Protein AF-A0A7S1CC67-F1 (afdb_monomer_lite)

Secondary structure (DSSP, 8-state):
--------------------TT-PBP---GGG--------S--S----EEHHHHSS-SHHHHHHHHHHHHHHHHHSEEEEETSS-HHHHHHHHHHHHH-TTTGGGSTT--TT-GGG--TTT--B-STTS-EE--S-GGG-HHHHHHHT-HHHHHHHHHHHT-S-EEEEEEEEEEE--TTT-GGGPPPS---EESS-TTT--S---EEEEEESS-B-TT-TEEEEEE-TTGGGTHHHHHHHS--TT--TTTTTS--SSSSGGG--S-EEPPTT-THHHH-EEE-B-TT-EEEEETTS-EEEEEE---GGG-STTSSEEEEEEEEEEGGGS-HHHHHHHHHHHHHHHHHHHHHH-SSSGGG---------------------------PPPTTTT--HHHHHHTTSS--HHHHHHHHTTS--------

Foldseek 3Di:
DDDDDDDDDDDDDDDDDPPDLAQDADPDPPVLAPPPDDPPVQDDDDRAQELVQCPDDDDSNVVSLVSQQVQCQQWQKHKYALLDPLVLLVVLLVCQCCPCLHLVVAVQDDLQDPVSCDPVSHQDDDQLQQWGDSPQCLQNLSLLVSQLRPSNLSSVCSNQVHNFKAWDFDIKGKQFACQAPVSSFDDADWFWFQQDLQPHDDFFFKKKKAWSAWCGSVNQAKAKKWQTRQSVCSNVVSVVDDDPPDPVVCPVDDPDDDPPPPPNDTGTDDPPPCRSNRMHGDTGHRGMMMMGGSSIGMDMHHNNDHPVPRHNRSMGIMTMIGMDHPVVDDLVVLVVLLVVLVVSQVVQCVVVDDPDRPPPPDDDDDDDDDDDDDDDDDDDPDPPVPPDGPPVSADPSSCSNSSVDDDPVNVVVVVVVPDDDDDDDD

Organism: NCBI:txid1486930

Radius of gyration: 25.5 Å; chains: 1; bounding box: 74×102×58 Å

Structure (mmCIF, N/CA/C/O backbone):
data_AF-A0A7S1CC67-F1
#
_entry.id   AF-A0A7S1CC67-F1
#
loop_
_atom_site.group_PDB
_atom_site.id
_atom_site.type_symbol
_atom_site.label_atom_id
_atom_site.label_alt_id
_atom_site.label_comp_id
_atom_site.label_asym_id
_atom_site.label_entity_id
_atom_site.label_seq_id
_atom_site.pdbx_PDB_ins_code
_atom_site.Cartn_x
_atom_site.Cartn_y
_atom_site.Cartn_z
_atom_site.occupancy
_atom_site.B_iso_or_equiv
_atom_site.auth_seq_id
_atom_site.auth_comp_id
_atom_site.auth_asym_id
_atom_site.auth_atom_id
_atom_site.pdbx_PDB_model_num
ATOM 1 N N . MET A 1 1 ? 41.842 28.194 21.379 1.00 36.62 1 MET A N 1
ATOM 2 C CA . MET A 1 1 ? 42.346 28.910 20.191 1.00 36.62 1 MET A CA 1
ATOM 3 C C . MET A 1 1 ? 41.229 28.958 19.173 1.00 36.62 1 MET A C 1
ATOM 5 O O . MET A 1 1 ? 40.909 27.943 18.574 1.00 36.62 1 MET A O 1
ATOM 9 N N . ALA A 1 2 ? 40.582 30.115 19.084 1.00 27.42 2 ALA A N 1
ATOM 10 C CA . ALA A 1 2 ? 39.628 30.424 18.036 1.00 27.42 2 ALA A CA 1
ATOM 11 C C . ALA A 1 2 ? 40.372 30.576 16.704 1.00 27.42 2 ALA A C 1
ATOM 13 O O . ALA A 1 2 ? 41.445 31.176 16.675 1.00 27.42 2 ALA A O 1
ATOM 14 N N . SER A 1 3 ? 39.781 30.103 15.611 1.00 25.83 3 SER A N 1
ATOM 15 C CA . SER A 1 3 ? 40.031 30.714 14.312 1.00 25.83 3 SER A CA 1
ATOM 16 C C . SER A 1 3 ? 38.747 30.703 13.500 1.00 25.83 3 SER A C 1
ATOM 18 O O . SER A 1 3 ? 38.162 29.661 13.222 1.00 25.83 3 SER A O 1
ATOM 20 N N . ALA A 1 4 ? 38.299 31.917 13.212 1.00 27.38 4 ALA A N 1
ATOM 21 C CA . ALA A 1 4 ? 37.154 32.248 12.399 1.00 27.38 4 ALA A CA 1
ATOM 22 C C . ALA A 1 4 ? 37.402 31.877 10.933 1.00 27.38 4 ALA A C 1
ATOM 24 O O . ALA A 1 4 ? 38.478 32.150 10.401 1.00 27.38 4 ALA A O 1
ATOM 25 N N . MET A 1 5 ? 36.369 31.392 10.247 1.00 28.06 5 MET A N 1
ATOM 26 C CA . MET A 1 5 ? 36.253 31.599 8.808 1.00 28.06 5 MET A CA 1
ATOM 27 C C . MET A 1 5 ? 35.059 32.502 8.534 1.00 28.06 5 MET A C 1
ATOM 29 O O . MET A 1 5 ? 33.921 32.232 8.905 1.00 28.06 5 MET A O 1
ATOM 33 N N . ARG A 1 6 ? 35.418 33.655 7.974 1.00 29.33 6 ARG A N 1
ATOM 34 C CA . ARG A 1 6 ? 34.575 34.780 7.602 1.00 29.33 6 ARG A CA 1
ATOM 35 C C . ARG A 1 6 ? 33.640 34.386 6.469 1.00 29.33 6 ARG A C 1
ATOM 37 O O . ARG A 1 6 ? 34.026 33.647 5.568 1.00 29.33 6 ARG A O 1
ATOM 44 N N . GLY A 1 7 ? 32.449 34.973 6.506 1.00 25.06 7 GLY A N 1
ATOM 45 C CA . GLY A 1 7 ? 31.514 34.954 5.399 1.00 25.06 7 GLY A CA 1
ATOM 46 C C . GLY A 1 7 ? 32.091 35.588 4.137 1.00 25.06 7 GLY A C 1
ATOM 47 O O . GLY A 1 7 ? 32.858 36.553 4.183 1.00 25.06 7 GLY A O 1
ATOM 48 N N . VAL A 1 8 ? 31.647 35.047 3.011 1.00 29.80 8 VAL A N 1
ATOM 49 C CA . VAL A 1 8 ? 31.624 35.736 1.729 1.00 29.80 8 VAL A CA 1
ATOM 50 C C . VAL A 1 8 ? 30.150 35.937 1.407 1.00 29.80 8 VAL A C 1
ATOM 52 O O . VAL A 1 8 ? 29.446 34.996 1.056 1.00 29.80 8 VAL A O 1
ATOM 55 N N . GLY A 1 9 ? 29.676 37.165 1.606 1.00 26.20 9 GLY A N 1
ATOM 56 C CA . GLY A 1 9 ? 28.459 37.638 0.964 1.00 26.20 9 GLY A CA 1
ATOM 57 C C . GLY A 1 9 ? 28.770 37.929 -0.501 1.00 26.20 9 GLY A C 1
ATOM 58 O O . GLY A 1 9 ? 29.781 38.563 -0.804 1.00 26.20 9 GLY A O 1
ATOM 59 N N . GLY A 1 10 ? 27.910 37.460 -1.397 1.00 24.06 10 GLY A N 1
ATOM 60 C CA . GLY A 1 10 ? 28.045 37.674 -2.830 1.00 24.06 10 GLY A CA 1
ATOM 61 C C . GLY A 1 10 ? 26.717 37.477 -3.545 1.00 24.06 10 GLY A C 1
ATOM 62 O O . GLY A 1 10 ? 26.357 36.353 -3.853 1.00 24.06 10 GLY A O 1
ATOM 63 N N . ALA A 1 11 ? 26.057 38.611 -3.791 1.00 26.16 11 ALA A N 1
ATOM 64 C CA . ALA A 1 11 ? 25.111 38.913 -4.865 1.00 26.16 11 ALA A CA 1
ATOM 65 C C . ALA A 1 11 ? 23.864 38.026 -5.033 1.00 26.16 11 ALA A C 1
ATOM 67 O O . ALA A 1 11 ? 23.914 36.895 -5.503 1.00 26.16 11 ALA A O 1
ATOM 68 N N . GLY A 1 12 ? 22.710 38.644 -4.764 1.00 33.44 12 GLY A N 1
ATOM 69 C CA . GLY A 1 12 ? 21.429 38.182 -5.271 1.00 33.44 12 GLY A CA 1
ATOM 70 C C . GLY A 1 12 ? 21.414 38.150 -6.799 1.00 33.44 12 GLY A C 1
ATOM 71 O O . GLY A 1 12 ? 21.745 39.132 -7.462 1.00 33.44 12 GLY A O 1
ATOM 72 N N . GLY A 1 13 ? 20.988 37.012 -7.328 1.00 24.27 13 GLY A N 1
ATOM 73 C CA . GLY A 1 13 ? 20.423 36.866 -8.656 1.00 24.27 13 GLY A CA 1
ATOM 74 C C . GLY A 1 13 ? 19.129 36.087 -8.484 1.00 24.27 13 GLY A C 1
ATOM 75 O O . GLY A 1 13 ? 19.167 34.928 -8.082 1.00 24.27 13 GLY A O 1
ATOM 76 N N . GLY A 1 14 ? 17.993 36.747 -8.711 1.00 33.47 14 GLY A N 1
ATOM 77 C CA . GLY A 1 14 ? 16.730 36.052 -8.917 1.00 33.47 14 GLY A CA 1
ATOM 78 C C . GLY A 1 14 ? 16.866 35.202 -10.174 1.00 33.47 14 GLY A C 1
ATOM 79 O O . GLY A 1 14 ? 17.066 35.745 -11.258 1.00 33.47 14 GLY A O 1
ATOM 80 N N . GLY A 1 15 ? 16.846 33.887 -9.996 1.00 26.62 15 GLY A N 1
ATOM 81 C CA . GLY A 1 15 ? 16.672 32.911 -11.060 1.00 26.62 15 GLY A CA 1
ATOM 82 C C . GLY A 1 15 ? 15.312 32.263 -10.863 1.00 26.62 15 GLY A C 1
ATOM 83 O O . GLY A 1 15 ? 14.986 31.861 -9.746 1.00 26.62 15 GLY A O 1
ATOM 84 N N . ASP A 1 16 ? 14.521 32.255 -11.930 1.00 33.00 16 ASP A N 1
ATOM 85 C CA . ASP A 1 16 ? 13.201 31.643 -12.013 1.00 33.00 16 ASP A CA 1
ATOM 86 C C . ASP A 1 16 ? 13.193 30.201 -11.488 1.00 33.00 16 ASP A C 1
ATOM 88 O O . ASP A 1 16 ? 14.183 29.477 -11.588 1.00 33.00 16 ASP A O 1
ATOM 92 N N . GLY A 1 17 ? 12.064 29.817 -10.889 1.00 35.12 17 GLY A N 1
ATOM 93 C CA . GLY A 1 17 ? 11.880 28.555 -10.189 1.00 35.12 17 GLY A CA 1
ATOM 94 C C . GLY A 1 17 ? 12.169 27.334 -11.056 1.00 35.12 17 GLY A C 1
ATOM 95 O O . GLY A 1 17 ? 11.401 27.004 -11.957 1.00 35.12 17 GLY A O 1
ATOM 96 N N . ASP A 1 18 ? 13.230 26.614 -10.700 1.00 32.53 18 ASP A N 1
ATOM 97 C CA . ASP A 1 18 ? 13.350 25.201 -11.026 1.00 32.53 18 ASP A CA 1
ATOM 98 C C . ASP A 1 18 ? 12.263 24.463 -10.231 1.00 32.53 18 ASP A C 1
ATOM 100 O O . ASP A 1 18 ? 12.421 24.154 -9.046 1.00 32.53 18 ASP A O 1
ATOM 104 N N . GLU A 1 19 ? 11.113 24.231 -10.872 1.00 38.62 19 GLU A N 1
ATOM 105 C CA . GLU A 1 19 ? 10.155 23.236 -10.405 1.00 38.62 19 GLU A CA 1
ATOM 106 C C . GLU A 1 19 ? 10.913 21.937 -10.152 1.00 38.62 19 GLU A C 1
ATOM 108 O O . GLU A 1 19 ? 11.601 21.402 -11.025 1.00 38.62 19 GLU A O 1
ATOM 113 N N . ALA A 1 20 ? 10.809 21.434 -8.931 1.00 43.41 20 ALA A N 1
ATOM 114 C CA . ALA A 1 20 ? 11.493 20.216 -8.576 1.00 43.41 20 ALA A CA 1
ATOM 115 C C . ALA A 1 20 ? 10.996 19.053 -9.478 1.00 43.41 20 ALA A C 1
ATOM 117 O O . ALA A 1 20 ? 9.811 19.030 -9.806 1.00 43.41 20 ALA A O 1
ATOM 118 N N . PRO A 1 21 ? 11.857 18.111 -9.919 1.00 42.22 21 PRO A N 1
ATOM 119 C CA . PRO A 1 21 ? 11.675 17.286 -11.135 1.00 42.22 21 PRO A CA 1
ATOM 120 C C . PRO A 1 21 ? 10.455 16.334 -11.194 1.00 42.22 21 PRO A C 1
ATOM 122 O O . PRO A 1 21 ? 10.307 15.551 -12.128 1.00 42.22 21 PRO A O 1
ATOM 125 N N . TRP A 1 22 ? 9.549 16.399 -10.224 1.00 50.78 22 TRP A N 1
ATOM 126 C CA . TRP A 1 22 ? 8.424 15.498 -9.981 1.00 50.78 22 TRP A CA 1
ATOM 127 C C . TRP A 1 22 ? 7.046 16.084 -10.368 1.00 50.78 22 TRP A C 1
ATOM 129 O O . TRP A 1 22 ? 6.014 15.570 -9.930 1.00 50.78 22 TRP A O 1
ATOM 139 N N . THR A 1 23 ? 6.980 17.133 -11.205 1.00 43.81 23 THR A N 1
ATOM 140 C CA . THR A 1 23 ? 5.730 17.886 -11.445 1.00 43.81 23 THR A CA 1
ATOM 141 C C . THR A 1 23 ? 4.719 17.287 -12.441 1.00 43.81 23 THR A C 1
ATOM 143 O O . THR A 1 23 ? 3.632 17.847 -12.616 1.00 43.81 23 THR A O 1
ATOM 146 N N . LYS A 1 24 ? 4.949 16.1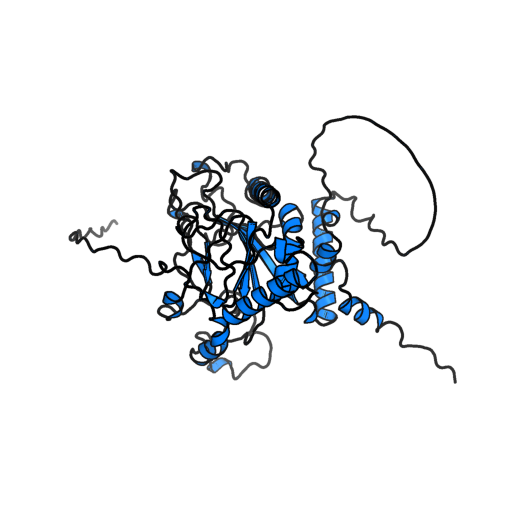15 -13.048 1.00 45.44 24 LYS A N 1
ATOM 147 C CA . LYS A 1 24 ? 4.054 15.590 -14.108 1.00 45.44 24 LYS A CA 1
ATOM 148 C C . LYS A 1 24 ? 3.083 14.497 -13.609 1.00 45.44 24 LYS A C 1
ATOM 150 O O . LYS A 1 24 ? 3.545 13.451 -13.151 1.00 45.44 24 LYS A O 1
ATOM 155 N N . PRO A 1 25 ? 1.746 14.700 -13.677 1.00 48.88 25 PRO A N 1
ATOM 156 C CA . PRO A 1 25 ? 0.764 13.658 -13.345 1.00 48.88 25 PRO A CA 1
ATOM 157 C C . PRO A 1 25 ? 0.795 12.521 -14.384 1.00 48.88 25 PRO A C 1
ATOM 159 O O . PRO A 1 25 ? 1.316 12.702 -15.489 1.00 48.88 25 PRO A O 1
ATOM 162 N N . VAL A 1 26 ? 0.279 11.329 -14.045 1.00 44.69 26 VAL A N 1
ATOM 163 C CA . VAL A 1 26 ? 0.168 10.227 -15.022 1.00 44.69 26 VAL A CA 1
ATOM 164 C C . VAL A 1 26 ? -0.791 10.647 -16.143 1.00 44.69 26 VAL A C 1
ATOM 166 O O . VAL A 1 26 ? -1.984 10.804 -15.906 1.00 44.69 26 VAL A O 1
ATOM 169 N N . ALA A 1 27 ? -0.305 10.747 -17.381 1.00 43.34 27 ALA A N 1
ATOM 170 C CA . ALA A 1 27 ? -1.171 10.712 -18.556 1.00 43.34 27 ALA A CA 1
ATOM 171 C C . ALA A 1 27 ? -1.473 9.240 -18.880 1.00 43.34 27 ALA A C 1
ATOM 173 O O . ALA A 1 27 ? -0.649 8.551 -19.484 1.00 43.34 27 ALA A O 1
ATOM 174 N N . VAL A 1 28 ? -2.614 8.729 -18.414 1.00 43.34 28 VAL A N 1
ATOM 175 C CA . VAL A 1 28 ? -3.082 7.376 -18.754 1.00 43.34 28 VAL A CA 1
ATOM 176 C C . VAL A 1 28 ? -3.812 7.436 -20.106 1.00 43.34 28 VAL A C 1
ATOM 178 O O . VAL A 1 28 ? -4.649 8.324 -20.282 1.00 43.34 28 VAL A O 1
ATOM 181 N N . PRO A 1 29 ? -3.544 6.532 -21.068 1.00 37.84 29 PRO A N 1
ATOM 182 C CA . PRO A 1 29 ? -4.294 6.478 -22.320 1.00 37.84 29 PRO A CA 1
ATOM 183 C C . PRO A 1 29 ? -5.800 6.297 -22.077 1.00 37.84 29 PRO A C 1
ATOM 185 O O . PRO A 1 29 ? -6.225 5.431 -21.315 1.00 37.84 29 PRO A O 1
ATOM 188 N N . GLU A 1 30 ? -6.613 7.094 -22.773 1.00 37.66 30 GLU A N 1
ATOM 189 C CA . GLU A 1 30 ? -8.073 7.195 -22.605 1.00 37.66 30 GLU A CA 1
ATOM 190 C C . GLU A 1 30 ? -8.830 5.868 -22.827 1.00 37.66 30 GLU A C 1
ATOM 192 O O . GLU A 1 30 ? -9.934 5.687 -22.321 1.00 37.66 30 GLU A O 1
ATOM 197 N N . ALA A 1 31 ? -8.219 4.915 -23.536 1.00 35.78 31 ALA A N 1
ATOM 198 C CA . ALA A 1 31 ? -8.853 3.681 -23.998 1.00 35.78 31 ALA A CA 1
ATOM 199 C C . ALA A 1 31 ? -9.075 2.597 -22.920 1.00 35.78 31 ALA A C 1
ATOM 201 O O . ALA A 1 31 ? -9.828 1.662 -23.174 1.00 35.78 31 ALA A O 1
ATOM 202 N N . ALA A 1 32 ? -8.449 2.701 -21.741 1.00 37.31 32 ALA A N 1
ATOM 203 C CA . ALA A 1 32 ? -8.559 1.697 -20.668 1.00 37.31 32 ALA A CA 1
ATOM 204 C C . ALA A 1 32 ? -9.324 2.196 -19.426 1.00 37.31 32 ALA A C 1
ATOM 206 O O . ALA A 1 32 ? -9.475 1.466 -18.448 1.00 37.31 32 ALA A O 1
ATOM 207 N N . ALA A 1 33 ? -9.785 3.449 -19.437 1.00 39.38 33 ALA A N 1
ATOM 208 C CA . ALA A 1 33 ? -10.374 4.095 -18.274 1.00 39.38 33 ALA A CA 1
ATOM 209 C C . ALA A 1 33 ? -11.902 4.001 -18.289 1.00 39.38 33 ALA A C 1
ATOM 211 O O . ALA A 1 33 ? -12.553 4.574 -19.164 1.00 39.38 33 ALA A O 1
ATOM 212 N N . SER A 1 34 ? -12.507 3.420 -17.247 1.00 39.84 34 SER A N 1
ATOM 213 C CA . SER A 1 34 ? -13.832 3.901 -16.861 1.00 39.84 34 SER A CA 1
ATOM 214 C C . SER A 1 34 ? -13.626 5.288 -16.248 1.00 39.84 34 SER A C 1
ATOM 216 O O . SER A 1 34 ? -13.279 5.412 -15.074 1.00 39.84 34 SER A O 1
ATOM 218 N N . LYS A 1 35 ? -13.770 6.352 -17.046 1.00 39.53 35 LYS A N 1
ATOM 219 C CA . LYS A 1 35 ? -13.989 7.695 -16.499 1.00 39.53 35 LYS A CA 1
ATOM 220 C C . LYS A 1 35 ? -15.337 7.636 -15.780 1.00 39.53 35 LYS A C 1
ATOM 222 O O . LYS A 1 35 ? -16.376 7.767 -16.421 1.00 39.53 35 LYS A O 1
ATOM 227 N N . SER A 1 36 ? -15.362 7.357 -14.477 1.00 39.12 36 SER A N 1
ATOM 228 C CA . SER A 1 36 ? -16.590 7.573 -13.718 1.00 39.12 36 SER A CA 1
ATOM 229 C C . SER A 1 36 ? -16.757 9.077 -13.569 1.00 39.12 36 SER A C 1
ATOM 231 O O . SER A 1 36 ? -15.996 9.719 -12.849 1.00 39.12 36 SER A O 1
ATOM 233 N N . GLY A 1 37 ? -17.720 9.629 -14.304 1.00 35.84 37 GLY A N 1
ATOM 234 C CA . GLY A 1 37 ? -18.196 10.986 -14.106 1.00 35.84 37 GLY A CA 1
ATOM 235 C C . GLY A 1 37 ? -18.851 11.106 -12.736 1.00 35.84 37 GLY A C 1
ATOM 236 O O . GLY A 1 37 ? -20.034 10.824 -12.589 1.00 35.84 37 GLY A O 1
ATOM 237 N N . SER A 1 38 ? -18.078 11.526 -11.746 1.00 36.03 38 SER A N 1
ATOM 238 C CA . SER A 1 38 ? -18.570 12.424 -10.714 1.00 36.03 38 SER A CA 1
ATOM 239 C C . SER A 1 38 ? -17.597 13.595 -10.665 1.00 36.03 38 SER A C 1
ATOM 241 O O . SER A 1 38 ? -16.398 13.444 -10.432 1.00 36.03 38 SER A O 1
ATOM 243 N N . ASP A 1 39 ? -18.122 14.754 -11.041 1.00 40.22 39 ASP A N 1
ATOM 244 C CA . ASP A 1 39 ? -17.458 16.051 -11.032 1.00 40.22 39 ASP A CA 1
ATOM 245 C C . ASP A 1 39 ? -17.359 16.539 -9.574 1.00 40.22 39 ASP A C 1
ATOM 247 O O . ASP A 1 39 ? -17.967 17.533 -9.193 1.00 40.22 39 ASP A O 1
ATOM 251 N N . ASP A 1 40 ? -16.667 15.776 -8.720 1.00 41.03 40 ASP A N 1
ATOM 252 C CA . ASP A 1 40 ? -16.575 16.049 -7.275 1.00 41.03 40 ASP A CA 1
ATOM 253 C C . ASP A 1 40 ? -15.468 17.070 -6.936 1.00 41.03 40 ASP A C 1
ATOM 255 O O . ASP A 1 40 ? -15.067 17.195 -5.786 1.00 41.03 40 ASP A O 1
ATOM 259 N N . GLY A 1 41 ? -14.957 17.820 -7.918 1.00 38.16 41 GLY A N 1
ATOM 260 C CA . GLY A 1 41 ? -14.050 18.953 -7.678 1.00 38.16 41 GLY A CA 1
ATOM 261 C C . GLY A 1 41 ? -12.593 18.614 -7.326 1.00 38.16 41 GLY A C 1
ATOM 262 O O . GLY A 1 41 ? -11.772 19.527 -7.243 1.00 38.16 41 GLY A O 1
ATOM 263 N N . ASP A 1 42 ? -12.229 17.337 -7.197 1.00 40.41 42 ASP A N 1
ATOM 264 C CA . ASP A 1 42 ? -10.860 16.907 -6.882 1.00 40.41 42 ASP A CA 1
ATOM 265 C C . ASP A 1 42 ? -10.039 16.703 -8.172 1.00 40.41 42 ASP A C 1
ATOM 267 O O . ASP A 1 42 ? -10.144 15.679 -8.850 1.00 40.41 42 ASP A O 1
ATOM 271 N N . GLY A 1 43 ? -9.254 17.716 -8.548 1.00 40.47 43 GLY A N 1
ATOM 272 C CA . GLY A 1 43 ? -8.596 17.845 -9.854 1.00 40.47 43 GLY A CA 1
ATOM 273 C C . GLY A 1 43 ? -7.723 16.674 -10.348 1.00 40.47 43 GLY A C 1
ATOM 274 O O . GLY A 1 43 ? -7.143 15.911 -9.583 1.00 40.47 43 GLY A O 1
ATOM 275 N N . GLU A 1 44 ? -7.597 16.597 -11.677 1.00 42.06 44 GLU A N 1
ATOM 276 C CA . GLU A 1 44 ? -6.555 15.930 -12.483 1.00 42.06 44 GLU A CA 1
ATOM 277 C C . GLU A 1 44 ? -5.926 14.603 -11.949 1.00 42.06 44 GLU A C 1
ATOM 279 O O . GLU A 1 44 ? -4.760 14.557 -11.556 1.00 42.06 44 GLU A O 1
ATOM 284 N N . TRP A 1 45 ? -6.699 13.508 -12.127 1.00 49.09 45 TRP A N 1
ATOM 285 C CA . TRP A 1 45 ? -6.324 12.120 -12.545 1.00 49.09 45 TRP A CA 1
ATOM 286 C C . TRP A 1 45 ? -6.086 11.011 -11.491 1.00 49.09 45 TRP A C 1
ATOM 288 O O . TRP A 1 45 ? -5.222 11.188 -10.649 1.00 49.09 45 TRP A O 1
ATOM 298 N N . THR A 1 46 ? -6.737 9.824 -11.633 1.00 57.34 46 THR A N 1
ATOM 299 C CA . THR A 1 46 ? -6.156 8.482 -11.984 1.00 57.34 46 THR A CA 1
ATOM 300 C C . THR A 1 46 ? -7.277 7.510 -12.434 1.00 57.34 46 THR A C 1
ATOM 302 O O . THR A 1 46 ? -8.354 7.489 -11.839 1.00 57.34 46 THR A O 1
ATOM 305 N N . THR A 1 47 ? -7.049 6.683 -13.463 1.00 64.88 47 THR A N 1
ATOM 306 C CA . THR A 1 47 ? -7.915 5.526 -13.778 1.00 64.88 47 THR A CA 1
ATOM 307 C C . THR A 1 47 ? -8.022 4.617 -12.554 1.00 64.88 47 THR A C 1
ATOM 309 O O . THR A 1 47 ? -7.000 4.192 -12.020 1.00 64.88 47 THR A O 1
ATOM 312 N N . SER A 1 48 ? -9.245 4.329 -12.109 1.00 81.88 48 SER A N 1
ATOM 313 C CA . SER A 1 48 ? -9.506 3.482 -10.943 1.00 81.88 48 SER A CA 1
ATOM 314 C C . SER A 1 48 ? -10.638 2.498 -11.205 1.00 81.88 48 SER A C 1
ATOM 316 O O . SER A 1 48 ? -11.530 2.751 -12.019 1.00 81.88 48 SER A O 1
ATOM 318 N N . PHE A 1 49 ? -10.606 1.400 -10.462 1.00 89.69 49 PHE A N 1
ATOM 319 C CA . PHE A 1 49 ? -11.604 0.338 -10.470 1.00 89.69 49 PHE A CA 1
ATOM 320 C C . PHE A 1 49 ? -12.469 0.455 -9.225 1.00 89.69 49 PHE A C 1
ATOM 322 O O . PHE A 1 49 ? -11.986 0.823 -8.155 1.00 89.69 49 PHE A O 1
ATOM 329 N N . SER A 1 50 ? -13.764 0.202 -9.363 1.00 87.25 50 SER A N 1
ATOM 330 C CA . SER A 1 50 ? -14.705 0.362 -8.255 1.00 87.25 50 SER A CA 1
ATOM 331 C C . SER A 1 50 ? -14.651 -0.853 -7.337 1.00 87.25 50 SER A C 1
ATOM 333 O O . SER A 1 50 ? -14.942 -1.955 -7.793 1.00 87.25 50 SER A O 1
ATOM 335 N N . GLY A 1 51 ? -14.377 -0.654 -6.045 1.00 85.19 51 GLY A N 1
ATOM 336 C CA . GLY A 1 51 ? -14.440 -1.723 -5.046 1.00 85.19 51 GLY A CA 1
ATOM 337 C C . GLY A 1 51 ? -15.777 -2.466 -5.085 1.00 85.19 51 GLY A C 1
ATOM 338 O O . GLY A 1 51 ? -15.804 -3.687 -5.199 1.00 85.19 51 GLY A O 1
ATOM 339 N N . ASP A 1 52 ? -16.887 -1.731 -5.151 1.00 84.69 52 ASP A N 1
ATOM 340 C CA . ASP A 1 52 ? -18.230 -2.315 -5.248 1.00 84.69 52 ASP A CA 1
ATOM 341 C C . ASP A 1 52 ? -18.474 -3.149 -6.510 1.00 84.69 52 ASP A C 1
ATOM 343 O O . ASP A 1 52 ? -19.219 -4.121 -6.454 1.00 84.69 52 ASP A O 1
ATOM 347 N N . LYS A 1 53 ? -17.846 -2.812 -7.644 1.00 85.00 53 LYS A N 1
ATOM 348 C CA . LYS A 1 53 ? -17.970 -3.613 -8.875 1.00 85.00 53 LYS A CA 1
ATOM 349 C C . LYS A 1 53 ? -17.057 -4.832 -8.881 1.00 85.00 53 LYS A C 1
ATOM 351 O O . LYS A 1 53 ? -17.326 -5.778 -9.612 1.00 85.00 53 LYS A O 1
ATOM 356 N N . LEU A 1 54 ? -15.980 -4.807 -8.098 1.00 82.88 54 LEU A N 1
ATOM 357 C CA . LEU A 1 54 ? -15.140 -5.982 -7.875 1.00 82.88 54 LEU A CA 1
ATOM 358 C C . LEU A 1 54 ? -15.816 -6.980 -6.927 1.00 82.88 54 LEU A C 1
ATOM 360 O O . LEU A 1 54 ? -15.547 -8.179 -7.028 1.00 82.88 54 LEU A O 1
ATOM 364 N N . ARG A 1 55 ? -16.694 -6.498 -6.035 1.00 75.31 55 ARG A N 1
ATOM 365 C CA . ARG A 1 55 ? -17.499 -7.326 -5.130 1.00 75.31 55 ARG A CA 1
ATOM 366 C C . ARG A 1 55 ? -18.569 -8.095 -5.917 1.00 75.31 55 ARG A C 1
ATOM 368 O O . ARG A 1 55 ? -19.318 -7.530 -6.708 1.00 75.31 55 ARG A O 1
ATOM 375 N N . GLY A 1 56 ? -18.670 -9.398 -5.658 1.00 68.31 56 GLY A N 1
ATOM 376 C CA . GLY A 1 56 ? -19.722 -10.262 -6.200 1.00 68.31 56 GLY A CA 1
ATOM 377 C C . GLY A 1 56 ? -19.333 -11.101 -7.425 1.00 68.31 56 GLY A C 1
ATOM 378 O O . GLY A 1 56 ? -18.199 -11.083 -7.916 1.00 68.31 56 GLY A O 1
ATOM 379 N N . GLY A 1 57 ? -20.301 -11.896 -7.884 1.00 76.62 57 GLY A N 1
ATOM 380 C CA . GLY A 1 57 ? -20.183 -12.788 -9.040 1.00 76.62 57 GLY A CA 1
ATOM 381 C C . GLY A 1 57 ? -21.018 -12.325 -10.236 1.00 76.62 57 GLY A C 1
ATOM 382 O O . GLY A 1 57 ? -21.956 -11.543 -10.082 1.00 76.62 57 GLY A O 1
ATOM 383 N N . GLY A 1 58 ? -20.691 -12.846 -11.419 1.00 87.75 58 GLY A N 1
ATOM 384 C CA . GLY A 1 58 ? -21.399 -12.585 -12.673 1.00 87.75 58 GLY A CA 1
ATOM 385 C C . GLY A 1 58 ? -20.663 -11.631 -13.617 1.00 87.75 58 GLY A C 1
ATOM 386 O O . GLY A 1 58 ? -19.680 -10.988 -13.245 1.00 87.75 58 GLY A O 1
ATOM 387 N N . ASP A 1 59 ? -21.196 -11.514 -14.835 1.00 86.94 59 ASP A N 1
ATOM 388 C CA . ASP A 1 59 ? -20.525 -10.912 -15.996 1.00 86.94 59 ASP A CA 1
ATOM 389 C C . ASP A 1 59 ? -19.955 -9.507 -15.750 1.00 86.94 59 ASP A C 1
ATOM 391 O O . ASP A 1 59 ? -18.888 -9.170 -16.258 1.00 86.94 59 ASP A O 1
ATOM 395 N N . ALA A 1 60 ? -20.645 -8.670 -14.967 1.00 85.75 60 ALA A N 1
ATOM 396 C CA . ALA A 1 60 ? -20.195 -7.306 -14.687 1.00 85.75 60 ALA A CA 1
ATOM 397 C C . ALA A 1 60 ? -18.948 -7.271 -13.789 1.00 85.75 60 ALA A C 1
ATOM 399 O O . ALA A 1 60 ? -18.015 -6.515 -14.065 1.00 85.75 60 ALA A O 1
ATOM 400 N N . ALA A 1 61 ? -18.919 -8.099 -12.742 1.00 87.81 61 ALA A N 1
ATOM 401 C CA . ALA A 1 61 ? -17.773 -8.196 -11.845 1.00 87.81 61 ALA A CA 1
ATOM 402 C C . ALA A 1 61 ? -16.588 -8.875 -12.546 1.00 87.81 61 ALA A C 1
ATOM 404 O O . ALA A 1 61 ? -15.443 -8.449 -12.392 1.00 87.81 61 ALA A O 1
ATOM 405 N N . ASP A 1 62 ? -16.863 -9.876 -13.388 1.00 89.62 62 ASP A N 1
ATOM 406 C CA . ASP A 1 62 ? -15.847 -10.532 -14.215 1.00 89.62 62 ASP A CA 1
ATOM 407 C C . ASP A 1 62 ? -15.232 -9.569 -15.241 1.00 89.62 62 ASP A C 1
ATOM 409 O O . ASP A 1 62 ? -14.013 -9.549 -15.414 1.00 89.62 62 ASP A O 1
ATOM 413 N N . ALA A 1 63 ? -16.042 -8.712 -15.870 1.00 89.56 63 ALA A N 1
ATOM 414 C CA . ALA A 1 63 ? -15.563 -7.686 -16.794 1.00 89.56 63 ALA A CA 1
ATOM 415 C C . ALA A 1 63 ? -14.721 -6.599 -16.100 1.00 89.56 63 ALA A C 1
ATOM 417 O O . ALA A 1 63 ? -13.701 -6.173 -16.652 1.00 89.56 63 ALA A O 1
ATOM 418 N N . GLU A 1 64 ? -15.105 -6.160 -14.894 1.00 89.56 64 GLU A N 1
ATOM 419 C CA . GLU A 1 64 ? -14.313 -5.206 -14.102 1.00 89.56 64 GLU A CA 1
ATOM 420 C C . GLU A 1 64 ? -12.969 -5.833 -13.696 1.00 89.56 64 GLU A C 1
ATOM 422 O O . GLU A 1 64 ? -11.922 -5.220 -13.910 1.00 89.56 64 GLU A O 1
ATOM 427 N N . ARG A 1 65 ? -12.969 -7.083 -13.203 1.00 91.69 65 ARG A N 1
ATOM 428 C CA . ARG A 1 65 ? -11.746 -7.836 -12.864 1.00 91.69 65 ARG A CA 1
ATOM 429 C C . ARG A 1 65 ? -10.834 -8.030 -14.075 1.00 91.69 65 ARG A C 1
ATOM 431 O O . ARG A 1 65 ? -9.636 -7.765 -13.987 1.00 91.69 65 ARG A O 1
ATOM 438 N N . ALA A 1 66 ? -11.383 -8.425 -15.223 1.00 92.50 66 ALA A N 1
ATOM 439 C CA . ALA A 1 66 ? -10.617 -8.575 -16.460 1.00 92.50 66 ALA A CA 1
ATOM 440 C C . ALA A 1 66 ? -9.987 -7.244 -16.905 1.00 92.50 66 ALA A C 1
ATOM 442 O O . ALA A 1 66 ? -8.816 -7.208 -17.286 1.00 92.50 66 ALA A O 1
ATOM 443 N N . SER A 1 67 ? -10.739 -6.144 -16.804 1.00 92.19 67 SER A N 1
ATOM 444 C CA . SER A 1 67 ? -10.251 -4.799 -17.136 1.00 92.19 67 SER A CA 1
ATOM 445 C C . SER A 1 67 ? -9.157 -4.337 -16.172 1.00 92.19 67 SER A C 1
ATOM 447 O O . SER A 1 67 ? -8.131 -3.813 -16.607 1.00 92.19 67 SER A O 1
ATOM 449 N N . MET A 1 68 ? -9.337 -4.586 -14.871 1.00 93.94 68 MET A N 1
ATOM 450 C CA . MET A 1 68 ? -8.338 -4.303 -13.839 1.00 93.94 68 MET A CA 1
ATOM 451 C C . MET A 1 68 ? -7.052 -5.087 -14.075 1.00 93.94 68 MET A C 1
ATOM 453 O O . MET A 1 68 ? -5.961 -4.519 -14.016 1.00 93.94 68 MET A O 1
ATOM 457 N N . ARG A 1 69 ? -7.166 -6.378 -14.399 1.00 94.50 69 ARG A N 1
ATOM 458 C CA . ARG A 1 69 ? -6.010 -7.217 -14.707 1.00 94.50 69 ARG A CA 1
ATOM 459 C C . ARG A 1 69 ? -5.280 -6.749 -15.964 1.00 94.50 69 ARG A C 1
ATOM 461 O O . ARG A 1 69 ? -4.063 -6.613 -15.924 1.00 94.50 69 ARG A O 1
ATOM 468 N N . ALA A 1 70 ? -5.998 -6.435 -17.041 1.00 94.44 70 ALA A N 1
ATOM 469 C CA . ALA A 1 70 ? -5.389 -5.914 -18.264 1.00 94.44 70 ALA A CA 1
ATOM 470 C C . ALA A 1 70 ? -4.641 -4.590 -18.018 1.00 94.44 70 ALA A C 1
ATOM 472 O O . ALA A 1 70 ? -3.544 -4.387 -18.536 1.00 94.44 70 ALA A O 1
ATOM 473 N N . PHE A 1 71 ? -5.202 -3.708 -17.184 1.00 94.12 71 PHE A N 1
ATOM 474 C CA . PHE A 1 71 ? -4.538 -2.473 -16.775 1.00 94.12 71 PHE A CA 1
ATOM 475 C C . PHE A 1 71 ? -3.268 -2.745 -15.961 1.00 94.12 71 PHE A C 1
ATOM 477 O O . PHE A 1 71 ? -2.228 -2.140 -16.227 1.00 94.12 71 PHE A O 1
ATOM 484 N N . PHE A 1 72 ? -3.331 -3.674 -15.002 1.00 96.19 72 PHE A N 1
ATOM 485 C CA . PHE A 1 72 ? -2.168 -4.095 -14.224 1.00 96.19 72 PHE A CA 1
ATOM 486 C C . PHE A 1 72 ? -1.068 -4.679 -15.119 1.00 96.19 72 PHE A C 1
ATOM 488 O O . PHE A 1 72 ? 0.094 -4.309 -14.982 1.00 96.19 72 PHE A O 1
ATOM 495 N N . ASP A 1 73 ? -1.414 -5.538 -16.076 1.00 95.88 73 ASP A N 1
ATOM 496 C CA . ASP A 1 73 ? -0.438 -6.150 -16.980 1.00 95.88 73 ASP A CA 1
ATOM 497 C C . ASP A 1 73 ? 0.260 -5.092 -17.863 1.00 95.88 73 ASP A C 1
ATOM 499 O O . ASP A 1 73 ? 1.468 -5.182 -18.106 1.00 95.88 73 ASP A O 1
ATOM 503 N N . GLU A 1 74 ? -0.458 -4.046 -18.288 1.00 94.75 74 GLU A N 1
ATOM 504 C CA . GLU A 1 74 ? 0.086 -2.957 -19.111 1.00 94.75 74 GLU A CA 1
ATOM 505 C C . GLU A 1 74 ? 0.918 -1.948 -18.300 1.00 94.75 74 GLU A C 1
ATOM 507 O O . GLU A 1 74 ? 2.008 -1.551 -18.729 1.00 94.75 74 GLU A O 1
ATOM 512 N N . HIS A 1 75 ? 0.434 -1.543 -17.122 1.00 95.25 75 HIS A N 1
ATOM 513 C CA . HIS A 1 75 ? 0.976 -0.413 -16.357 1.00 95.25 75 HIS A CA 1
ATOM 514 C C . HIS A 1 75 ? 1.687 -0.799 -15.055 1.00 95.25 75 HIS A C 1
ATOM 516 O O . HIS A 1 75 ? 2.415 0.022 -14.501 1.00 95.25 75 HIS A O 1
ATOM 522 N N . GLY A 1 76 ? 1.525 -2.029 -14.578 1.00 95.75 76 GLY A N 1
ATOM 523 C CA . GLY A 1 76 ? 2.185 -2.562 -13.385 1.00 95.75 76 GLY A CA 1
ATOM 524 C C . GLY A 1 76 ? 1.614 -2.045 -12.066 1.00 95.75 76 GLY A C 1
ATOM 525 O O . GLY A 1 76 ? 2.207 -2.287 -11.022 1.00 95.75 76 GLY A O 1
ATOM 526 N N . PHE A 1 77 ? 0.500 -1.313 -12.080 1.00 96.38 77 PHE A N 1
ATOM 527 C CA . PHE A 1 77 ? -0.208 -0.887 -10.873 1.00 96.38 77 PHE A CA 1
ATOM 528 C C . PHE A 1 77 ? -1.709 -0.791 -11.134 1.00 96.38 77 PHE A C 1
ATOM 530 O O . PHE A 1 77 ? -2.123 -0.683 -12.284 1.00 96.38 77 PHE A O 1
ATOM 537 N N . VAL A 1 78 ? -2.515 -0.802 -10.074 1.00 95.56 78 VAL A N 1
ATOM 538 C CA . VAL A 1 78 ? -3.962 -0.540 -10.102 1.00 95.56 78 VAL A CA 1
ATOM 539 C C . VAL A 1 78 ? -4.371 0.283 -8.888 1.00 95.56 78 VAL A C 1
ATOM 541 O O . VAL A 1 78 ? -3.756 0.177 -7.826 1.00 95.56 78 VAL A O 1
ATOM 544 N N . VAL A 1 79 ? -5.434 1.074 -9.039 1.00 94.94 79 VAL A N 1
ATOM 545 C CA . VAL A 1 79 ? -6.113 1.757 -7.931 1.00 94.94 79 VAL A CA 1
ATOM 546 C C . VAL A 1 79 ? -7.535 1.223 -7.829 1.00 94.94 79 VAL A C 1
ATOM 548 O O . VAL A 1 79 ? -8.296 1.306 -8.792 1.00 94.94 79 VAL A O 1
ATOM 551 N N . VAL A 1 80 ? -7.897 0.708 -6.658 1.00 94.50 80 VAL A N 1
ATOM 552 C CA . VAL A 1 80 ? -9.257 0.302 -6.305 1.00 94.50 80 VAL A CA 1
ATOM 553 C C . VAL A 1 80 ? -9.838 1.354 -5.372 1.00 94.50 80 VAL A C 1
ATOM 555 O O . VAL A 1 80 ? -9.399 1.495 -4.229 1.00 94.50 80 VAL A O 1
ATOM 558 N N . ARG A 1 81 ? -10.807 2.123 -5.870 1.00 91.25 81 ARG A N 1
ATOM 559 C CA . ARG A 1 81 ? -11.527 3.114 -5.062 1.00 91.25 81 ARG A CA 1
ATOM 560 C C . ARG A 1 81 ? -12.566 2.426 -4.187 1.00 91.25 81 ARG A C 1
ATOM 562 O O . ARG A 1 81 ? -13.076 1.371 -4.562 1.00 91.25 81 ARG A O 1
ATOM 569 N N . ASP A 1 82 ? -12.882 3.043 -3.053 1.00 90.50 82 ASP A N 1
ATOM 570 C CA . ASP A 1 82 ? -13.882 2.532 -2.108 1.00 90.50 82 ASP A CA 1
ATOM 571 C C . ASP A 1 82 ? -13.568 1.092 -1.649 1.00 90.50 82 ASP A C 1
ATOM 573 O O . ASP A 1 82 ? -14.463 0.283 -1.408 1.00 90.50 82 ASP A O 1
ATOM 577 N N . ALA A 1 83 ? -12.271 0.758 -1.561 1.00 95.06 83 ALA A N 1
ATOM 578 C CA . ALA A 1 83 ? -11.819 -0.540 -1.071 1.00 95.06 83 ALA A CA 1
ATOM 579 C C . ALA A 1 83 ? -12.222 -0.722 0.398 1.00 95.06 83 ALA A C 1
ATOM 581 O O . ALA A 1 83 ? -12.698 -1.788 0.775 1.00 95.06 83 ALA A O 1
ATOM 582 N N . LEU A 1 84 ? -12.107 0.346 1.194 1.00 96.06 84 LEU A N 1
ATOM 583 C CA . LEU A 1 84 ? -12.693 0.446 2.528 1.00 96.06 84 LEU A CA 1
ATOM 584 C C . LEU A 1 84 ? -13.826 1.475 2.548 1.00 96.06 84 LEU A C 1
ATOM 586 O O . LEU A 1 84 ? -13.779 2.492 1.856 1.00 96.06 84 LEU A O 1
ATOM 590 N N . THR A 1 85 ? -14.824 1.241 3.401 1.00 95.25 85 THR A N 1
ATOM 591 C CA . THR A 1 85 ? -15.891 2.220 3.648 1.00 95.25 85 THR A CA 1
ATOM 592 C C . THR A 1 85 ? -15.365 3.421 4.445 1.00 95.25 85 THR A C 1
ATOM 594 O O . THR A 1 85 ? -14.425 3.266 5.231 1.00 95.25 85 THR A O 1
ATOM 597 N N . PRO A 1 86 ? -15.998 4.607 4.349 1.00 95.25 86 PRO A N 1
ATOM 598 C CA . PRO A 1 86 ? -15.611 5.767 5.157 1.00 95.25 86 PRO A CA 1
ATOM 599 C C . PRO A 1 86 ? -15.600 5.489 6.667 1.00 95.25 86 PRO A C 1
ATOM 601 O O . PRO A 1 86 ? -14.711 5.953 7.375 1.00 95.25 86 PRO A O 1
ATOM 604 N N . ALA A 1 87 ? -16.546 4.680 7.158 1.00 96.62 87 ALA A N 1
ATOM 605 C CA . ALA A 1 87 ? -16.597 4.278 8.563 1.00 96.62 87 ALA A CA 1
ATOM 606 C C . ALA A 1 87 ? -15.390 3.412 8.962 1.00 96.62 87 ALA A C 1
ATOM 608 O O . ALA A 1 87 ? -14.798 3.636 10.016 1.00 96.62 87 ALA A O 1
ATOM 609 N N . ARG A 1 88 ? -14.981 2.464 8.105 1.00 96.69 88 ARG A N 1
ATOM 610 C CA . ARG A 1 88 ? -13.789 1.638 8.345 1.00 96.69 88 ARG A CA 1
ATOM 611 C C . ARG A 1 88 ? -12.511 2.475 8.323 1.00 96.69 88 ARG A C 1
ATOM 613 O O . ARG A 1 88 ? -11.639 2.280 9.164 1.00 96.69 88 ARG A O 1
ATOM 620 N N . VAL A 1 89 ? -12.419 3.434 7.400 1.00 96.94 89 VAL A N 1
ATOM 621 C CA . VAL A 1 89 ? -11.307 4.393 7.349 1.00 96.94 89 VAL A CA 1
ATOM 622 C C . VAL A 1 89 ? -11.225 5.190 8.650 1.00 96.94 89 VAL A C 1
ATOM 624 O O . VAL A 1 89 ? -10.155 5.239 9.248 1.00 96.94 89 VAL A O 1
ATOM 627 N N . ALA A 1 90 ? -12.339 5.764 9.112 1.00 95.75 90 ALA A N 1
ATOM 628 C CA . ALA A 1 90 ? -12.380 6.539 10.351 1.00 95.75 90 ALA A CA 1
ATOM 629 C C . ALA A 1 90 ? -11.952 5.703 11.568 1.00 95.75 90 ALA A C 1
ATOM 631 O O . ALA A 1 90 ? -11.089 6.143 12.321 1.00 95.75 90 ALA A O 1
ATOM 632 N N . ALA A 1 91 ? -12.474 4.479 11.703 1.00 96.75 91 ALA A N 1
ATOM 633 C CA . ALA A 1 91 ? -12.087 3.563 12.776 1.00 96.75 91 ALA A CA 1
ATOM 634 C C . ALA A 1 91 ? -10.593 3.201 12.725 1.00 96.75 91 ALA A C 1
ATOM 636 O O . ALA A 1 91 ? -9.923 3.181 13.751 1.00 96.75 91 ALA A O 1
ATOM 637 N N . THR A 1 92 ? -10.042 2.970 11.529 1.00 96.88 92 THR A N 1
ATOM 638 C CA . THR A 1 92 ? -8.612 2.654 11.375 1.00 96.88 92 THR A CA 1
ATOM 639 C C . THR A 1 92 ? -7.730 3.852 11.717 1.00 96.88 92 THR A C 1
ATOM 641 O O . THR A 1 92 ? -6.675 3.694 12.321 1.00 96.88 92 THR A O 1
ATOM 644 N N . VAL A 1 93 ? -8.139 5.062 11.329 1.00 95.75 93 VAL A N 1
ATOM 645 C CA . VAL A 1 93 ? -7.423 6.281 11.719 1.00 95.75 93 VAL A CA 1
ATOM 646 C C . VAL A 1 93 ? -7.458 6.443 13.235 1.00 95.75 93 VAL A C 1
ATOM 648 O O . VAL A 1 93 ? -6.422 6.753 13.812 1.00 95.75 93 VAL A O 1
ATOM 651 N N . GLU A 1 94 ? -8.598 6.193 13.876 1.00 95.50 94 GLU A N 1
ATOM 652 C CA . GLU A 1 94 ? -8.702 6.225 15.335 1.00 95.50 94 GLU A CA 1
ATOM 653 C C . GLU A 1 94 ? -7.774 5.199 15.994 1.00 95.50 94 GLU A C 1
ATOM 655 O O . GLU A 1 94 ? -7.023 5.556 16.892 1.00 95.50 94 GLU A O 1
ATOM 660 N N . GLU A 1 95 ? -7.710 3.965 15.486 1.00 94.94 95 GLU A N 1
ATOM 661 C CA . GLU A 1 95 ? -6.756 2.958 15.972 1.00 94.94 95 GLU A CA 1
ATOM 662 C C . GLU A 1 95 ? -5.297 3.438 15.877 1.00 94.94 95 GLU A C 1
ATOM 664 O O . GLU A 1 95 ? -4.515 3.208 16.797 1.00 94.94 95 GLU A O 1
ATOM 669 N N . VAL A 1 96 ? -4.917 4.142 14.803 1.00 94.25 96 VAL A N 1
ATOM 670 C CA . VAL A 1 96 ? -3.561 4.706 14.669 1.00 94.25 96 VAL A CA 1
ATOM 671 C C . VAL A 1 96 ? -3.245 5.712 15.781 1.00 94.25 96 VAL A C 1
ATOM 673 O O . VAL A 1 96 ? -2.108 5.736 16.259 1.00 94.25 96 VAL A O 1
ATOM 676 N N . TRP A 1 97 ? -4.228 6.516 16.194 1.00 93.38 97 TRP A N 1
ATOM 677 C CA . TRP A 1 97 ? -4.076 7.541 17.232 1.00 93.38 97 TRP A CA 1
ATOM 678 C C . TRP A 1 97 ? -4.205 6.994 18.654 1.00 93.38 97 TRP A C 1
ATOM 680 O O . TRP A 1 97 ? -3.439 7.400 19.519 1.00 93.38 97 TRP A O 1
ATOM 690 N N . ALA A 1 98 ? -5.124 6.062 18.892 1.00 93.31 98 ALA A N 1
ATOM 691 C CA . ALA A 1 98 ? -5.448 5.567 20.226 1.00 93.31 98 ALA A CA 1
ATOM 692 C C . ALA A 1 98 ? -4.622 4.342 20.646 1.00 93.31 98 ALA A C 1
ATOM 694 O O . ALA A 1 98 ? -4.488 4.065 21.837 1.00 93.31 98 ALA A O 1
ATOM 695 N N . SER A 1 99 ? -4.072 3.580 19.694 1.00 91.38 99 SER A N 1
ATOM 696 C CA . SER A 1 99 ? -3.405 2.321 20.023 1.00 91.38 99 SER A CA 1
ATOM 697 C C . SER A 1 99 ? -2.139 2.547 20.863 1.00 91.38 99 SER A C 1
ATOM 699 O O . SER A 1 99 ? -1.255 3.299 20.438 1.00 91.38 99 SER A O 1
ATOM 701 N N . PRO A 1 100 ? -1.962 1.813 21.983 1.00 88.19 100 PRO A N 1
ATOM 702 C CA . PRO A 1 100 ? -0.772 1.904 22.837 1.00 88.19 100 PRO A CA 1
ATOM 703 C C . PRO A 1 100 ? 0.499 1.374 22.158 1.00 88.19 100 PRO A C 1
ATOM 705 O O . PRO A 1 100 ? 1.592 1.469 22.708 1.00 88.19 100 PRO A O 1
ATOM 708 N N . THR A 1 101 ? 0.352 0.785 20.972 1.00 87.81 101 THR A N 1
ATOM 709 C CA . THR A 1 101 ? 1.453 0.304 20.138 1.00 87.81 101 THR A CA 1
ATOM 710 C C . THR A 1 101 ? 1.768 1.237 18.967 1.00 87.81 101 THR A C 1
ATOM 712 O O . THR A 1 101 ? 2.770 1.038 18.293 1.00 87.81 101 THR A O 1
ATOM 715 N N . LEU A 1 102 ? 0.939 2.254 18.706 1.00 91.56 102 LEU A N 1
ATOM 716 C CA . LEU A 1 102 ? 1.128 3.227 17.624 1.00 91.56 102 LEU A CA 1
ATOM 717 C C . LEU A 1 102 ? 1.330 4.627 18.214 1.00 91.56 102 LEU A C 1
ATOM 719 O O . LEU A 1 102 ? 2.172 4.787 19.087 1.00 91.56 102 LEU A O 1
ATOM 723 N N . LEU A 1 103 ? 0.608 5.654 17.748 1.00 91.69 103 LEU A N 1
ATOM 724 C CA . LEU A 1 103 ? 0.791 7.018 18.264 1.00 91.69 103 LEU A CA 1
ATOM 725 C C . LEU A 1 103 ? 0.310 7.150 19.715 1.00 91.69 103 LEU A C 1
ATOM 727 O O . LEU A 1 103 ? 0.916 7.884 20.488 1.00 91.69 103 LEU A O 1
ATOM 731 N N . GLY A 1 104 ? -0.691 6.361 20.111 1.00 90.69 104 GLY A N 1
ATOM 732 C CA . GLY A 1 104 ? -1.201 6.306 21.483 1.00 90.69 104 GLY A CA 1
ATOM 733 C C . GLY A 1 104 ? -0.221 5.708 22.496 1.00 90.69 104 GLY A C 1
ATOM 734 O O . GLY A 1 104 ? -0.518 5.684 23.688 1.00 90.69 104 GLY A O 1
ATOM 735 N N . SER A 1 105 ? 0.966 5.249 22.068 1.00 89.50 105 SER A N 1
ATOM 736 C CA . SER A 1 105 ? 2.038 4.866 22.994 1.00 89.50 105 SER A CA 1
ATOM 737 C C . SER A 1 105 ? 2.542 6.044 23.834 1.00 89.50 105 SER A C 1
ATOM 739 O O . SER A 1 105 ? 3.135 5.828 24.890 1.00 89.50 105 SER A O 1
ATOM 741 N N . ASN A 1 106 ? 2.343 7.278 23.353 1.00 90.50 106 ASN A N 1
ATOM 742 C CA . ASN A 1 106 ? 2.681 8.498 24.071 1.00 90.50 106 ASN A CA 1
ATOM 743 C C . ASN A 1 106 ? 1.423 9.378 24.235 1.00 90.50 106 ASN A C 1
ATOM 745 O O . ASN A 1 106 ? 0.959 9.949 23.247 1.00 90.50 106 ASN A O 1
ATOM 749 N N . PRO A 1 107 ? 0.871 9.507 25.457 1.00 88.25 107 PRO A N 1
ATOM 750 C CA . PRO A 1 107 ? -0.354 10.270 25.700 1.00 88.25 107 PRO A CA 1
ATOM 751 C C . PRO A 1 107 ? -0.180 11.787 25.534 1.00 88.25 107 PRO A C 1
ATOM 753 O O . PRO A 1 107 ? -1.180 12.498 25.492 1.00 88.25 107 PRO A O 1
ATOM 756 N N . ASP A 1 108 ? 1.059 12.282 25.448 1.00 89.81 108 ASP A N 1
ATOM 757 C CA . ASP A 1 108 ? 1.343 13.708 25.266 1.00 89.81 108 ASP A CA 1
ATOM 758 C C . ASP A 1 108 ? 1.218 14.151 23.795 1.00 89.81 108 ASP A C 1
ATOM 760 O O . ASP A 1 108 ? 1.219 15.350 23.511 1.00 89.81 108 ASP A O 1
ATOM 764 N N . ILE A 1 109 ? 1.080 13.209 22.849 1.00 90.31 109 ILE A N 1
ATOM 765 C CA . ILE A 1 109 ? 0.817 13.527 21.442 1.00 90.31 109 ILE A CA 1
ATOM 766 C C . ILE A 1 109 ? -0.674 13.823 21.262 1.00 90.31 109 ILE A C 1
ATOM 768 O O . ILE A 1 109 ? -1.515 12.927 21.327 1.00 90.31 109 ILE A O 1
ATOM 772 N N . ASP A 1 110 ? -0.993 15.070 20.928 1.00 88.44 110 ASP A N 1
ATOM 773 C CA . ASP A 1 110 ? -2.343 15.499 20.573 1.00 88.44 110 ASP A CA 1
ATOM 774 C C . ASP A 1 110 ? -2.452 15.677 19.054 1.00 88.44 110 ASP A C 1
ATOM 776 O O . ASP A 1 110 ? -1.723 16.461 18.439 1.00 88.44 110 ASP A O 1
ATOM 780 N N . ARG A 1 111 ? -3.397 14.962 18.434 1.00 88.62 111 ARG A N 1
ATOM 781 C CA . ARG A 1 111 ? -3.685 15.020 16.994 1.00 88.62 111 ARG A CA 1
ATOM 782 C C . ARG A 1 111 ? -3.975 16.430 16.484 1.00 88.62 111 ARG A C 1
ATOM 784 O O . ARG A 1 111 ? -3.685 16.703 15.318 1.00 88.62 111 ARG A O 1
ATOM 791 N N . ASP A 1 112 ? -4.550 17.290 17.316 1.00 86.62 112 ASP A N 1
ATOM 792 C CA . ASP A 1 112 ? -5.002 18.626 16.935 1.00 86.62 112 ASP A CA 1
ATOM 793 C C . ASP A 1 112 ? -4.054 19.741 17.421 1.00 86.62 112 ASP A C 1
ATOM 795 O O . ASP A 1 112 ? -4.241 20.907 17.061 1.00 86.62 112 ASP A O 1
ATOM 799 N N . ASP A 1 113 ? -2.980 19.403 18.150 1.00 87.50 113 ASP A N 1
ATOM 800 C CA . ASP A 1 113 ? -1.943 20.354 18.566 1.00 87.50 113 ASP A CA 1
ATOM 801 C C . ASP A 1 113 ? -0.576 20.042 17.943 1.00 87.50 113 ASP A C 1
ATOM 803 O O . ASP A 1 113 ? 0.217 19.238 18.436 1.00 87.50 113 ASP A O 1
ATOM 807 N N . ALA A 1 114 ? -0.251 20.797 16.890 1.00 87.12 114 ALA A N 1
ATOM 808 C CA . ALA A 1 114 ? 1.020 20.724 16.174 1.00 87.12 114 ALA A CA 1
ATOM 809 C C . ALA A 1 114 ? 2.279 20.921 17.035 1.00 87.12 114 ALA A C 1
ATOM 811 O O . ALA A 1 114 ? 3.376 20.567 16.598 1.00 87.12 114 ALA A O 1
ATOM 812 N N . THR A 1 115 ? 2.158 21.512 18.227 1.00 87.75 115 THR A N 1
ATOM 813 C CA . THR A 1 115 ? 3.296 21.697 19.136 1.00 87.75 115 THR A CA 1
ATOM 814 C C . THR A 1 115 ? 3.730 20.402 19.823 1.00 87.75 115 THR A C 1
ATOM 816 O O . THR A 1 115 ? 4.868 20.332 20.282 1.00 87.75 115 THR A O 1
ATOM 819 N N . THR A 1 116 ? 2.882 19.369 19.807 1.00 88.94 116 THR A N 1
ATOM 820 C CA . THR A 1 116 ? 3.141 18.055 20.418 1.00 88.94 116 THR A CA 1
ATOM 821 C C . THR A 1 116 ? 3.800 17.051 19.463 1.00 88.94 116 THR A C 1
ATOM 823 O O . THR A 1 116 ? 4.262 15.997 19.881 1.00 88.94 116 THR A O 1
ATOM 826 N N . TRP A 1 117 ? 3.908 17.354 18.162 1.00 88.62 117 TRP A N 1
ATOM 827 C CA . TRP A 1 117 ? 4.407 16.399 17.151 1.00 88.62 117 TRP A CA 1
ATOM 828 C C . TRP A 1 117 ? 5.944 16.351 17.045 1.00 88.62 117 TRP A C 1
ATOM 830 O O . TRP A 1 117 ? 6.499 16.043 15.982 1.00 88.62 117 TRP A O 1
ATOM 840 N N . GLY A 1 118 ? 6.643 16.714 18.122 1.00 86.00 118 GLY A N 1
ATOM 841 C CA . GLY A 1 118 ? 8.102 16.768 18.188 1.00 86.00 118 GLY A CA 1
ATOM 842 C C . GLY A 1 118 ? 8.758 15.397 18.008 1.00 86.00 118 GLY A C 1
ATOM 843 O O . GLY A 1 118 ? 8.164 14.362 18.285 1.00 86.00 118 GLY A O 1
ATOM 844 N N . ASP A 1 119 ? 10.009 15.378 17.540 1.00 83.31 119 ASP A N 1
ATOM 845 C CA . ASP A 1 119 ? 10.756 14.123 17.334 1.00 83.31 119 ASP A CA 1
ATOM 846 C C . ASP A 1 119 ? 11.015 13.347 18.634 1.00 83.31 119 ASP A C 1
ATOM 848 O O . ASP A 1 119 ? 11.234 12.143 18.578 1.00 83.31 119 ASP A O 1
ATOM 852 N N . GLU A 1 120 ? 11.012 14.027 19.784 1.00 81.44 120 GLU A N 1
ATOM 853 C CA . GLU A 1 120 ? 11.223 13.407 21.100 1.00 81.44 120 GLU A CA 1
ATOM 854 C C . GLU A 1 120 ? 10.064 12.480 21.485 1.00 81.44 120 GLU A C 1
ATOM 856 O O . GLU A 1 120 ? 10.286 11.451 22.120 1.00 81.44 120 GLU A O 1
ATOM 861 N N . ASP A 1 121 ? 8.857 12.817 21.032 1.00 80.19 121 ASP A N 1
ATOM 862 C CA . ASP A 1 121 ? 7.617 12.143 21.400 1.00 80.19 121 ASP A CA 1
ATOM 863 C C . ASP A 1 121 ? 7.115 11.191 20.310 1.00 80.19 121 ASP A C 1
ATOM 865 O O . ASP A 1 121 ? 6.418 10.224 20.609 1.00 80.19 121 ASP A O 1
ATOM 869 N N . TRP A 1 122 ? 7.482 11.435 19.047 1.00 86.00 122 TRP A N 1
ATOM 870 C CA . TRP A 1 122 ? 6.926 10.752 17.880 1.00 86.00 122 TRP A CA 1
ATOM 871 C C . TRP A 1 122 ? 7.554 9.357 17.622 1.00 86.00 122 TRP A C 1
ATOM 873 O O . TRP A 1 122 ? 8.752 9.271 17.337 1.00 86.00 122 TRP A O 1
ATOM 883 N N . PRO A 1 123 ? 6.777 8.251 17.600 1.00 80.56 123 PRO A N 1
ATOM 884 C CA . PRO A 1 123 ? 7.304 6.875 17.613 1.00 80.56 123 PRO A CA 1
ATOM 885 C C . PRO A 1 123 ? 7.735 6.337 16.227 1.00 80.56 123 PRO A C 1
ATOM 887 O O . PRO A 1 123 ? 7.345 5.247 15.805 1.00 80.56 123 PRO A O 1
ATOM 890 N N . VAL A 1 124 ? 8.545 7.092 15.474 1.00 71.50 124 VAL A N 1
ATOM 891 C CA . VAL A 1 124 ? 9.060 6.658 14.156 1.00 71.50 124 VAL A CA 1
ATOM 892 C C . VAL A 1 124 ? 10.383 5.908 14.285 1.00 71.50 124 VAL A C 1
ATOM 894 O O . VAL A 1 124 ? 11.332 6.389 14.896 1.00 71.50 124 VAL A O 1
ATOM 897 N N . VAL A 1 125 ? 10.477 4.761 13.608 1.00 67.69 125 VAL A N 1
ATOM 898 C CA . VAL A 1 125 ? 11.640 3.855 13.695 1.00 67.69 125 VAL A CA 1
ATOM 899 C C . VAL A 1 125 ? 12.594 3.899 12.491 1.00 67.69 125 VAL A C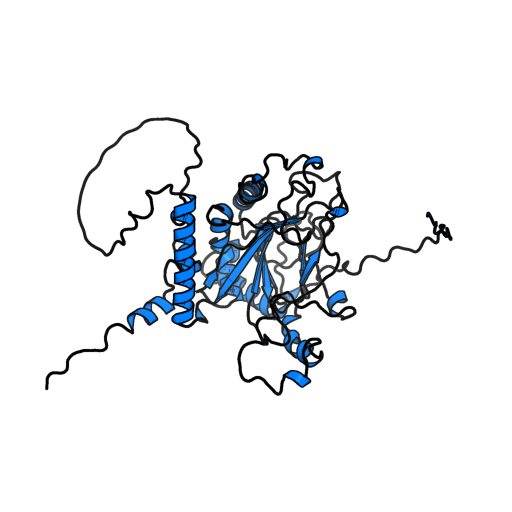 1
ATOM 901 O O . VAL A 1 125 ? 13.712 3.402 12.579 1.00 67.69 125 VAL A O 1
ATOM 904 N N . ASP A 1 126 ? 12.193 4.513 11.371 1.00 66.81 126 ASP A N 1
ATOM 905 C CA . ASP A 1 126 ? 12.891 4.391 10.076 1.00 66.81 126 ASP A CA 1
ATOM 906 C C . ASP A 1 126 ? 13.436 5.736 9.550 1.00 66.81 126 ASP A C 1
ATOM 908 O O . ASP A 1 126 ? 13.090 6.160 8.447 1.00 66.81 126 ASP A O 1
ATOM 912 N N . ASN A 1 127 ? 14.288 6.432 10.314 1.00 65.38 127 ASN A N 1
ATOM 913 C CA . ASN A 1 127 ? 15.021 7.631 9.856 1.00 65.38 127 ASN A CA 1
ATOM 914 C C . ASN A 1 127 ? 14.148 8.658 9.095 1.00 65.38 127 ASN A C 1
ATOM 916 O O . ASN A 1 127 ? 14.489 9.078 7.990 1.00 65.38 127 ASN A O 1
ATOM 920 N N . ASN A 1 128 ? 13.001 9.044 9.665 1.00 67.69 128 ASN A N 1
ATOM 921 C CA . ASN A 1 128 ? 12.065 10.014 9.077 1.00 67.69 128 ASN A CA 1
ATOM 922 C C . ASN A 1 128 ? 11.357 9.563 7.778 1.00 67.69 128 ASN A C 1
ATOM 924 O O . ASN A 1 128 ? 10.769 10.386 7.085 1.00 67.69 128 ASN A O 1
ATOM 928 N N . LYS A 1 129 ? 11.332 8.262 7.448 1.00 74.38 129 LYS A N 1
ATOM 929 C CA . LYS A 1 129 ? 10.479 7.716 6.364 1.00 74.38 129 LYS A CA 1
ATOM 930 C C . LYS A 1 129 ? 8.998 7.591 6.748 1.00 74.38 129 LYS A C 1
ATOM 932 O O . LYS A 1 129 ? 8.180 7.191 5.922 1.00 74.38 129 LYS A O 1
ATOM 937 N N . GLY A 1 130 ? 8.666 7.927 7.997 1.00 79.94 130 GLY A N 1
ATOM 938 C CA . GLY A 1 130 ? 7.304 7.985 8.521 1.00 79.94 130 GLY A CA 1
ATOM 939 C C . GLY A 1 130 ? 6.651 6.626 8.760 1.00 79.94 130 GLY A C 1
ATOM 940 O O . GLY A 1 130 ? 5.433 6.533 8.729 1.00 79.94 130 GLY A O 1
ATOM 941 N N . PHE A 1 131 ? 7.423 5.562 8.977 1.00 86.38 131 PHE A N 1
ATOM 942 C CA . PHE A 1 131 ? 6.869 4.275 9.403 1.00 86.38 131 PHE A CA 1
ATOM 943 C C . PHE A 1 131 ? 6.714 4.221 10.921 1.00 86.38 131 PHE A C 1
ATOM 945 O O . PHE A 1 131 ? 7.636 4.598 11.648 1.00 86.38 131 PHE A O 1
ATOM 952 N N . LEU A 1 132 ? 5.571 3.701 11.364 1.00 84.94 132 LEU A N 1
ATOM 953 C CA . LEU A 1 132 ? 5.344 3.294 12.747 1.00 84.94 132 LEU A CA 1
ATOM 954 C C . LEU A 1 132 ? 5.604 1.789 12.863 1.00 84.94 132 LEU A C 1
ATOM 956 O O . LEU A 1 132 ? 5.137 1.015 12.017 1.00 84.94 132 LEU A O 1
ATOM 960 N N . ASP A 1 133 ? 6.340 1.373 13.892 1.00 76.12 133 ASP A N 1
ATOM 961 C CA . ASP A 1 133 ? 6.456 -0.039 14.253 1.00 76.12 133 ASP A CA 1
ATOM 962 C C . ASP A 1 133 ? 5.586 -0.316 15.469 1.00 76.12 133 ASP A C 1
ATOM 964 O O . ASP A 1 133 ? 5.867 0.159 16.564 1.00 76.12 133 ASP A O 1
ATOM 968 N N . ALA A 1 134 ? 4.529 -1.092 15.250 1.00 71.81 134 ALA A N 1
ATOM 969 C CA . ALA A 1 134 ? 3.594 -1.442 16.302 1.00 71.81 134 ALA A CA 1
ATOM 970 C C . ALA A 1 134 ? 4.188 -2.398 17.352 1.00 71.81 134 ALA A C 1
ATOM 972 O O . ALA A 1 134 ? 3.581 -2.641 18.386 1.00 71.81 134 ALA A O 1
ATOM 973 N N . GLY A 1 135 ? 5.339 -3.027 17.099 1.00 77.62 135 GLY A N 1
ATOM 974 C CA . GLY A 1 135 ? 5.796 -4.125 17.949 1.00 77.62 135 GLY A CA 1
ATOM 975 C C . GLY A 1 135 ? 4.800 -5.295 17.916 1.00 77.62 135 GLY A C 1
ATOM 976 O O . GLY A 1 135 ? 4.862 -6.126 17.008 1.00 77.62 135 GLY A O 1
ATOM 977 N N . ASP A 1 136 ? 3.866 -5.359 18.875 1.00 79.06 136 ASP A N 1
ATOM 978 C CA . ASP A 1 136 ? 2.766 -6.331 18.874 1.00 79.06 136 ASP A CA 1
ATOM 979 C C . ASP A 1 136 ? 1.606 -5.866 17.984 1.00 79.06 136 ASP A C 1
ATOM 981 O O . ASP A 1 136 ? 0.783 -5.034 18.350 1.00 79.06 136 ASP A O 1
ATOM 985 N N . LYS A 1 137 ? 1.501 -6.462 16.799 1.00 82.88 137 LYS A N 1
ATOM 986 C CA . LYS A 1 137 ? 0.423 -6.173 15.844 1.00 82.88 137 LYS A CA 1
ATOM 987 C C . LYS A 1 137 ? -0.881 -6.900 16.159 1.00 82.88 137 LYS A C 1
ATOM 989 O O . LYS A 1 137 ? -1.893 -6.634 15.516 1.00 82.88 137 LYS A O 1
ATOM 994 N N . THR A 1 138 ? -0.884 -7.856 17.084 1.00 79.00 138 THR A N 1
ATOM 995 C CA . THR A 1 138 ? -2.067 -8.685 17.366 1.00 79.00 138 THR A CA 1
ATOM 996 C C . THR A 1 138 ? -3.175 -7.899 18.066 1.00 79.00 138 THR A C 1
ATOM 998 O O . THR A 1 138 ? -4.338 -8.285 17.987 1.00 79.00 138 THR A O 1
ATOM 1001 N N . VAL A 1 139 ? -2.832 -6.749 18.655 1.00 82.31 139 VAL A N 1
ATOM 1002 C CA . VAL A 1 139 ? -3.776 -5.813 19.284 1.00 82.31 139 VAL A CA 1
ATOM 1003 C C . VAL A 1 139 ? -4.426 -4.832 18.292 1.00 82.31 139 VAL A C 1
ATOM 1005 O O . VAL A 1 139 ? -5.355 -4.125 18.665 1.00 82.31 139 VAL A O 1
ATOM 1008 N N . LEU A 1 140 ? -3.973 -4.789 17.030 1.00 89.12 140 LEU A N 1
ATOM 1009 C CA . LEU A 1 140 ? -4.446 -3.848 16.002 1.00 89.12 140 LEU A CA 1
ATOM 1010 C C . LEU A 1 140 ? -5.692 -4.369 15.270 1.00 89.12 140 LEU A C 1
ATOM 1012 O O . LEU A 1 140 ? -5.617 -4.903 14.157 1.00 89.12 140 LEU A O 1
ATOM 1016 N N . ARG A 1 141 ? -6.847 -4.266 15.924 1.00 91.12 141 ARG A N 1
ATOM 1017 C CA . ARG A 1 141 ? -8.144 -4.763 15.449 1.00 91.12 141 ARG A CA 1
ATOM 1018 C C . ARG A 1 141 ? -8.499 -4.293 14.035 1.00 91.12 141 ARG A C 1
ATOM 1020 O O . ARG A 1 141 ? -8.863 -5.114 13.189 1.00 91.12 141 ARG A O 1
ATOM 1027 N N . GLU A 1 142 ? -8.425 -2.998 13.759 1.00 94.38 142 GLU A N 1
ATOM 1028 C CA . GLU A 1 142 ? -8.786 -2.438 12.455 1.00 94.38 142 GLU A CA 1
ATOM 1029 C C . GLU A 1 142 ? -7.778 -2.836 11.381 1.00 94.38 142 GLU A C 1
ATOM 1031 O O . GLU A 1 142 ? -8.181 -3.206 10.276 1.00 94.38 142 GLU A O 1
ATOM 1036 N N . ALA A 1 143 ? -6.486 -2.899 11.712 1.00 92.94 143 ALA A N 1
ATOM 1037 C CA . ALA A 1 143 ? -5.477 -3.406 10.790 1.00 92.94 143 ALA A CA 1
ATOM 1038 C C . ALA A 1 143 ? -5.788 -4.841 10.317 1.00 92.94 143 ALA A C 1
ATOM 1040 O O . ALA A 1 143 ? -5.710 -5.122 9.114 1.00 92.94 143 ALA A O 1
ATOM 1041 N N . TRP A 1 144 ? -6.192 -5.730 11.233 1.00 92.50 144 TRP A N 1
ATOM 1042 C CA . TRP A 1 144 ? -6.621 -7.096 10.908 1.00 92.50 144 TRP A CA 1
ATOM 1043 C C . TRP A 1 144 ? -7.935 -7.136 10.127 1.00 92.50 144 TRP A C 1
ATOM 1045 O O . TRP A 1 144 ? -8.054 -7.930 9.194 1.00 92.50 144 TRP A O 1
ATOM 1055 N N . ARG A 1 145 ? -8.919 -6.293 10.472 1.00 94.75 145 ARG A N 1
ATOM 1056 C CA . ARG A 1 145 ? -10.194 -6.175 9.736 1.00 94.75 145 ARG A CA 1
ATOM 1057 C C . ARG A 1 145 ? -9.976 -5.722 8.292 1.00 94.75 145 ARG A C 1
ATOM 1059 O O . ARG A 1 145 ? -10.572 -6.306 7.396 1.00 94.75 145 ARG A O 1
ATOM 1066 N N . ASN A 1 146 ? -9.089 -4.755 8.065 1.00 96.06 146 ASN A N 1
ATOM 1067 C CA . ASN A 1 146 ? -8.754 -4.254 6.730 1.00 96.06 146 ASN A CA 1
ATOM 1068 C C . ASN A 1 146 ? -8.001 -5.276 5.888 1.00 96.06 146 ASN A C 1
ATOM 1070 O O . ASN A 1 146 ? -8.232 -5.363 4.686 1.00 96.06 146 ASN A O 1
ATOM 1074 N N . MET A 1 147 ? -7.093 -6.035 6.509 1.00 94.00 147 MET A N 1
ATOM 1075 C CA . MET A 1 147 ? -6.363 -7.097 5.825 1.00 94.00 147 MET A CA 1
ATOM 1076 C C . MET A 1 147 ? -7.366 -8.092 5.228 1.00 94.00 147 MET A C 1
ATOM 1078 O O . MET A 1 147 ? -7.385 -8.288 4.023 1.00 94.00 147 MET A O 1
ATOM 1082 N N . GLN A 1 148 ? -8.295 -8.612 6.027 1.00 94.06 148 GLN A N 1
ATOM 1083 C CA . GLN A 1 148 ? -9.263 -9.613 5.570 1.00 94.06 148 GLN A CA 1
ATOM 1084 C C . GLN A 1 148 ? -10.508 -9.058 4.846 1.00 94.06 148 GLN A C 1
ATOM 1086 O O . GLN A 1 148 ? -11.455 -9.816 4.632 1.00 94.06 148 GLN A O 1
ATOM 1091 N N . ASP A 1 149 ? -10.551 -7.767 4.496 1.00 95.06 149 ASP A N 1
ATOM 1092 C CA . ASP A 1 149 ? -11.679 -7.194 3.750 1.00 95.06 149 ASP A CA 1
ATOM 1093 C C . ASP A 1 149 ? -11.779 -7.841 2.360 1.00 95.06 149 ASP A C 1
ATOM 1095 O O . ASP A 1 149 ? -10.799 -7.901 1.616 1.00 95.06 149 ASP A O 1
ATOM 1099 N N . GLU A 1 150 ? -12.969 -8.317 1.989 1.00 93.38 150 GLU A N 1
ATOM 1100 C CA . GLU A 1 150 ? -13.180 -9.068 0.743 1.00 93.38 150 GLU A CA 1
ATOM 1101 C C . GLU A 1 150 ? -12.776 -8.279 -0.509 1.00 93.38 150 GLU A C 1
ATOM 1103 O O . GLU A 1 150 ? -12.311 -8.856 -1.489 1.00 93.38 150 GLU A O 1
ATOM 1108 N N . THR A 1 151 ? -12.904 -6.954 -0.480 1.00 94.69 151 THR A N 1
ATOM 1109 C CA . THR A 1 151 ? -12.515 -6.064 -1.586 1.00 94.69 151 THR A CA 1
ATOM 1110 C C . THR A 1 151 ? -11.009 -5.992 -1.723 1.00 94.69 151 THR A C 1
ATOM 1112 O O . THR A 1 151 ? -10.479 -6.037 -2.832 1.00 94.69 151 THR A O 1
ATOM 1115 N N . VAL A 1 152 ? -10.321 -5.871 -0.585 1.00 96.75 152 VAL A N 1
ATOM 1116 C CA . VAL A 1 152 ? -8.862 -5.820 -0.525 1.00 96.75 152 VAL A CA 1
ATOM 1117 C C . VAL A 1 152 ? -8.309 -7.152 -1.014 1.00 96.75 152 VAL A C 1
ATOM 1119 O O . VAL A 1 152 ? -7.532 -7.179 -1.968 1.00 96.75 152 VAL A O 1
ATOM 1122 N N . VAL A 1 153 ? -8.771 -8.257 -0.431 1.00 95.56 153 VAL A N 1
ATOM 1123 C CA . VAL A 1 153 ? -8.347 -9.611 -0.803 1.00 95.56 153 VAL A CA 1
ATOM 1124 C C . VAL A 1 153 ? -8.663 -9.898 -2.272 1.00 95.56 153 VAL A C 1
ATOM 1126 O O . VAL A 1 153 ? -7.773 -10.316 -3.009 1.00 95.56 153 VAL A O 1
ATOM 1129 N N . GLY A 1 154 ? -9.880 -9.597 -2.729 1.00 94.81 154 GLY A N 1
ATOM 1130 C CA . GLY A 1 154 ? -10.305 -9.794 -4.117 1.00 94.81 154 GLY A CA 1
ATOM 1131 C C . GLY A 1 154 ? -9.468 -9.008 -5.126 1.00 94.81 154 GLY A C 1
ATOM 1132 O O . GLY A 1 154 ? -9.138 -9.517 -6.201 1.00 94.81 154 GLY A O 1
ATOM 1133 N N . ALA A 1 155 ? -9.051 -7.788 -4.776 1.00 96.50 155 ALA A N 1
ATOM 1134 C CA . ALA A 1 155 ? -8.146 -7.006 -5.608 1.00 96.50 155 ALA A CA 1
ATOM 1135 C C . ALA A 1 155 ? -6.770 -7.679 -5.744 1.00 96.50 155 ALA A C 1
ATOM 1137 O O . ALA A 1 155 ? -6.259 -7.799 -6.861 1.00 96.50 155 ALA A O 1
ATOM 1138 N N . PHE A 1 156 ? -6.203 -8.179 -4.639 1.00 97.00 156 PHE A N 1
ATOM 1139 C CA . PHE A 1 156 ? -4.945 -8.933 -4.661 1.00 97.00 156 PHE A CA 1
ATOM 1140 C C . PHE A 1 156 ? -5.066 -10.257 -5.428 1.00 97.00 156 PHE A C 1
ATOM 1142 O O . PHE A 1 156 ? -4.191 -10.560 -6.238 1.00 97.00 156 PHE A O 1
ATOM 1149 N N . GLN A 1 157 ? -6.156 -11.008 -5.244 1.00 94.56 157 GLN A N 1
ATOM 1150 C CA . GLN A 1 157 ? -6.426 -12.250 -5.979 1.00 94.56 157 GLN A CA 1
ATOM 1151 C C . GLN A 1 157 ? -6.462 -11.998 -7.491 1.00 94.56 157 GLN A C 1
ATOM 1153 O O . GLN A 1 157 ? -5.835 -12.719 -8.270 1.00 94.56 157 GLN A O 1
ATOM 1158 N N . CYS A 1 158 ? -7.130 -10.923 -7.914 1.00 94.69 158 CYS A N 1
ATOM 1159 C CA . CYS A 1 158 ? -7.247 -10.560 -9.321 1.00 94.69 158 CYS A CA 1
ATOM 1160 C C . CYS A 1 158 ? -5.887 -10.231 -9.964 1.00 94.69 158 CYS A C 1
ATOM 1162 O O . CYS A 1 158 ? -5.578 -10.736 -11.050 1.00 94.69 158 CYS A O 1
ATOM 1164 N N . VAL A 1 159 ? -5.059 -9.401 -9.317 1.00 95.38 159 VAL A N 1
ATOM 1165 C CA . VAL A 1 159 ? -3.745 -9.025 -9.877 1.00 95.38 159 VAL A CA 1
ATOM 1166 C C . VAL A 1 159 ? -2.744 -10.178 -9.826 1.00 95.38 159 VAL A C 1
ATOM 1168 O O . VAL A 1 159 ? -1.993 -10.372 -10.778 1.00 95.38 159 VAL A O 1
ATOM 1171 N N . LEU A 1 160 ? -2.767 -10.992 -8.766 1.00 93.88 160 LEU A N 1
ATOM 1172 C CA . LEU A 1 160 ? -1.904 -12.169 -8.640 1.00 93.88 160 LEU A CA 1
ATOM 1173 C C . LEU A 1 160 ? -2.382 -13.347 -9.499 1.00 93.88 160 LEU A C 1
ATOM 1175 O O . LEU A 1 160 ? -1.596 -14.253 -9.786 1.00 93.88 160 LEU A O 1
ATOM 1179 N N . GLY A 1 161 ? -3.639 -13.322 -9.952 1.00 91.88 161 GLY A N 1
ATOM 1180 C CA . GLY A 1 161 ? -4.245 -14.368 -10.770 1.00 91.88 161 GLY A CA 1
ATOM 1181 C C . GLY A 1 161 ? -4.403 -15.691 -10.026 1.00 91.88 161 GLY A C 1
ATOM 1182 O O . GLY A 1 161 ? -4.190 -16.741 -10.630 1.00 91.88 161 GLY A O 1
ATOM 1183 N N . CYS A 1 162 ? -4.699 -15.642 -8.728 1.00 90.06 162 CYS A N 1
ATOM 1184 C CA . CYS A 1 162 ? -4.953 -16.824 -7.910 1.00 90.06 162 CYS A CA 1
ATOM 1185 C C . CYS A 1 162 ? -5.912 -16.507 -6.758 1.00 90.06 162 CYS A C 1
ATOM 1187 O O . CYS A 1 162 ? -5.862 -15.417 -6.191 1.00 90.06 162 CYS A O 1
ATOM 1189 N N . ASP A 1 163 ? -6.721 -17.490 -6.370 1.00 89.44 163 ASP A N 1
ATOM 1190 C CA . ASP A 1 163 ? -7.686 -17.337 -5.275 1.00 89.44 163 ASP A CA 1
ATOM 1191 C C . ASP A 1 163 ? -7.036 -17.527 -3.898 1.00 89.44 163 ASP A C 1
ATOM 1193 O O . ASP A 1 163 ? -7.436 -16.912 -2.912 1.00 89.44 163 ASP A O 1
ATOM 1197 N N . GLU A 1 164 ? -6.014 -18.372 -3.807 1.00 90.75 164 GLU A N 1
ATOM 1198 C CA . GLU A 1 164 ? -5.384 -18.709 -2.533 1.00 90.75 164 GLU A CA 1
ATOM 1199 C C . GLU A 1 164 ? -4.190 -17.790 -2.268 1.00 90.75 164 GLU A C 1
ATOM 1201 O O . GLU A 1 164 ? -3.212 -17.785 -3.024 1.00 90.75 164 GLU A O 1
ATOM 1206 N N . LEU A 1 165 ? -4.258 -17.027 -1.176 1.00 91.56 165 LEU A N 1
ATOM 1207 C CA . LEU A 1 165 ? -3.238 -16.054 -0.795 1.00 91.56 165 LEU A CA 1
ATOM 1208 C C . LEU A 1 165 ? -2.735 -16.288 0.629 1.00 91.56 165 LEU A C 1
ATOM 1210 O O . LEU A 1 165 ? -3.502 -16.643 1.522 1.00 91.56 165 LEU A O 1
ATOM 1214 N N . TRP A 1 166 ? -1.456 -16.004 0.852 1.00 89.81 166 TRP A N 1
ATOM 1215 C CA . TRP A 1 166 ? -0.905 -15.787 2.187 1.00 89.81 166 TRP A CA 1
ATOM 1216 C C . TRP A 1 166 ? -0.741 -14.292 2.432 1.00 89.81 166 TRP A C 1
ATOM 1218 O O . TRP A 1 166 ? -0.346 -13.556 1.527 1.00 89.81 166 TRP A O 1
ATOM 1228 N N . GLY A 1 167 ? -1.014 -13.839 3.652 1.00 89.19 167 GLY A N 1
ATOM 1229 C CA . GLY A 1 167 ? -0.908 -12.434 4.025 1.00 89.19 167 GLY A CA 1
ATOM 1230 C C . GLY A 1 167 ? -0.629 -12.230 5.508 1.00 89.19 167 GLY A C 1
ATOM 1231 O O . GLY A 1 167 ? -0.730 -13.147 6.325 1.00 89.19 167 GLY A O 1
ATOM 1232 N N . SER A 1 168 ? -0.245 -11.008 5.860 1.00 85.06 168 SER A N 1
ATOM 1233 C CA . SER A 1 168 ? -0.007 -10.604 7.245 1.00 85.06 168 SER A CA 1
ATOM 1234 C C . SER A 1 168 ? -0.239 -9.107 7.431 1.00 85.06 168 SER A C 1
ATOM 1236 O O . SER A 1 168 ? -0.165 -8.331 6.477 1.00 85.06 168 SER A O 1
ATOM 1238 N N . VAL A 1 169 ? -0.500 -8.689 8.674 1.00 86.81 169 VAL A N 1
ATOM 1239 C CA . VAL A 1 169 ? -0.542 -7.263 9.013 1.00 86.81 169 VAL A CA 1
ATOM 1240 C C . VAL A 1 169 ? 0.865 -6.675 8.884 1.00 86.81 169 VAL A C 1
ATOM 1242 O O . VAL A 1 169 ? 1.811 -7.076 9.575 1.00 86.81 169 VAL A O 1
ATOM 1245 N N . ASP A 1 170 ? 1.013 -5.715 7.974 1.00 85.00 170 ASP A N 1
ATOM 1246 C CA . ASP A 1 170 ? 2.249 -4.955 7.796 1.00 85.00 170 ASP A CA 1
ATOM 1247 C C . ASP A 1 170 ? 2.239 -3.714 8.717 1.00 85.00 170 ASP A C 1
ATOM 1249 O O . ASP A 1 170 ? 1.753 -3.785 9.845 1.00 85.00 170 ASP A O 1
ATOM 1253 N N . ARG A 1 171 ? 2.861 -2.610 8.308 1.00 90.00 171 ARG A N 1
ATOM 1254 C CA . ARG A 1 171 ? 3.025 -1.392 9.110 1.00 90.00 171 ARG A CA 1
ATOM 1255 C C . ARG A 1 171 ? 2.061 -0.288 8.682 1.00 90.00 171 ARG A C 1
ATOM 1257 O O . ARG A 1 171 ? 1.518 -0.307 7.574 1.00 90.00 171 ARG A O 1
ATOM 1264 N N . PHE A 1 172 ? 1.925 0.720 9.538 1.00 93.88 172 PHE A N 1
ATOM 1265 C CA . PHE A 1 172 ? 1.331 2.003 9.173 1.00 93.88 172 PHE A CA 1
ATOM 1266 C C . PHE A 1 172 ? 2.416 2.993 8.745 1.00 93.88 172 PHE A C 1
ATOM 1268 O O . PHE A 1 172 ? 3.533 2.990 9.265 1.00 93.88 172 PHE A O 1
ATOM 1275 N N . GLY A 1 173 ? 2.082 3.844 7.776 1.00 93.06 173 GLY A N 1
ATOM 1276 C CA . GLY A 1 173 ? 2.919 4.966 7.363 1.00 93.06 173 GLY A CA 1
ATOM 1277 C C . GLY A 1 173 ? 2.226 6.289 7.655 1.00 93.06 173 GLY A C 1
ATOM 1278 O O . GLY A 1 173 ? 1.224 6.581 7.003 1.00 93.06 173 GLY A O 1
ATOM 1279 N N . VAL A 1 174 ? 2.783 7.084 8.569 1.00 93.00 174 VAL A N 1
ATOM 1280 C CA . VAL A 1 174 ? 2.320 8.419 8.957 1.00 93.00 174 VAL A CA 1
ATOM 1281 C C . VAL A 1 174 ? 3.377 9.468 8.604 1.00 93.00 174 VAL A C 1
ATOM 1283 O O . VAL A 1 174 ? 4.439 9.524 9.223 1.00 93.00 174 VAL A O 1
ATOM 1286 N N . LEU A 1 175 ? 3.090 10.324 7.617 1.00 91.38 175 LEU A N 1
ATOM 1287 C CA . LEU A 1 175 ? 3.920 11.500 7.333 1.00 91.38 175 LEU A CA 1
ATOM 1288 C C . LEU A 1 175 ? 3.318 12.728 8.009 1.00 91.38 175 LEU A C 1
ATOM 1290 O O . LEU A 1 175 ? 2.199 13.140 7.678 1.00 91.38 175 LEU A O 1
ATOM 1294 N N . ARG A 1 176 ? 4.097 13.329 8.908 1.00 91.12 176 ARG A N 1
ATOM 1295 C CA . ARG A 1 176 ? 3.804 14.640 9.493 1.00 91.12 176 ARG A CA 1
ATOM 1296 C C . ARG A 1 176 ? 3.846 15.736 8.411 1.00 91.12 176 ARG A C 1
ATOM 1298 O O . ARG A 1 176 ? 4.580 15.587 7.430 1.00 91.12 176 ARG A O 1
ATOM 1305 N N . PRO A 1 177 ? 3.078 16.826 8.566 1.00 89.88 177 PRO A N 1
ATOM 1306 C CA . PRO A 1 177 ? 3.056 17.932 7.610 1.00 89.88 177 PRO A CA 1
ATOM 1307 C C . PRO A 1 177 ? 4.348 18.759 7.685 1.00 89.88 177 PRO A C 1
ATOM 1309 O O . PRO A 1 177 ? 4.524 19.589 8.573 1.00 89.88 177 PRO A O 1
ATOM 1312 N N . ALA A 1 178 ? 5.273 18.561 6.746 1.00 88.75 178 ALA A N 1
ATOM 1313 C CA . ALA A 1 178 ? 6.569 19.244 6.739 1.00 88.75 178 ALA A CA 1
ATOM 1314 C C . ALA A 1 178 ? 6.482 20.749 6.408 1.00 88.75 178 ALA A C 1
ATOM 1316 O O . ALA A 1 178 ? 7.494 21.447 6.492 1.00 88.75 178 ALA A O 1
ATOM 1317 N N . GLY A 1 179 ? 5.305 21.259 6.028 1.00 86.69 179 GLY A N 1
ATOM 1318 C CA . GLY A 1 179 ? 5.029 22.698 5.973 1.00 86.69 179 GLY A CA 1
ATOM 1319 C C . GLY A 1 179 ? 4.890 23.333 7.365 1.00 86.69 179 GLY A C 1
ATOM 1320 O O . GLY A 1 179 ? 5.154 24.520 7.543 1.00 86.69 179 GLY A O 1
ATOM 1321 N N . VAL A 1 180 ? 4.569 22.536 8.393 1.00 87.56 180 VAL A N 1
ATOM 1322 C CA . VAL A 1 180 ? 4.584 22.964 9.804 1.00 87.56 180 VAL A CA 1
ATOM 1323 C C . VAL A 1 180 ? 6.011 23.001 10.352 1.00 87.56 180 VAL A C 1
ATOM 1325 O O . VAL A 1 180 ? 6.422 24.007 10.929 1.00 87.56 180 VAL A O 1
ATOM 1328 N N . ASP A 1 181 ? 6.776 21.925 10.153 1.00 87.75 181 ASP A N 1
ATOM 1329 C CA . ASP A 1 181 ? 8.186 21.849 10.530 1.00 87.75 181 ASP A CA 1
ATOM 1330 C C . ASP A 1 181 ? 9.003 21.101 9.470 1.00 87.75 181 ASP A C 1
ATOM 1332 O O . ASP A 1 181 ? 8.808 19.916 9.191 1.00 87.75 181 ASP A O 1
ATOM 1336 N N . ARG A 1 182 ? 9.987 21.802 8.900 1.00 87.88 182 ARG A N 1
ATOM 1337 C CA . ARG A 1 182 ? 10.854 21.288 7.833 1.00 87.88 182 ARG A CA 1
ATOM 1338 C C . ARG A 1 182 ? 11.736 20.119 8.266 1.00 87.88 182 ARG A C 1
ATOM 1340 O O . ARG A 1 182 ? 12.234 19.411 7.394 1.00 87.88 182 ARG A O 1
ATOM 1347 N N . ARG A 1 183 ? 11.934 19.893 9.569 1.00 87.06 183 ARG A N 1
ATOM 1348 C CA . ARG A 1 183 ? 12.651 18.716 10.091 1.00 87.06 183 ARG A CA 1
ATOM 1349 C C . ARG A 1 183 ? 11.925 17.411 9.765 1.00 87.06 183 ARG A C 1
ATOM 1351 O O . ARG A 1 183 ? 12.564 16.373 9.642 1.00 87.06 183 ARG A O 1
ATOM 1358 N N . TRP A 1 184 ? 10.614 17.459 9.542 1.00 87.25 184 TRP A N 1
ATOM 1359 C CA . TRP A 1 184 ? 9.796 16.289 9.209 1.00 87.25 184 TRP A CA 1
ATOM 1360 C C . TRP A 1 184 ? 9.786 15.950 7.716 1.00 87.25 184 TRP A C 1
ATOM 1362 O O . TRP A 1 184 ? 9.070 15.049 7.283 1.00 87.25 184 TRP A O 1
ATOM 1372 N N . LEU A 1 185 ? 10.569 16.674 6.914 1.00 85.81 185 LEU A N 1
ATOM 1373 C CA . LEU A 1 185 ? 10.683 16.420 5.490 1.00 85.81 18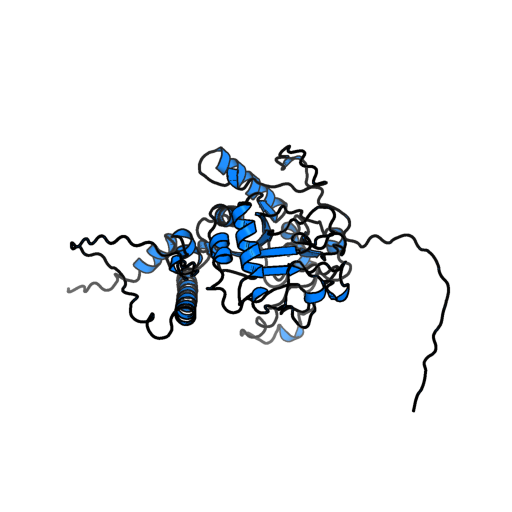5 LEU A CA 1
ATOM 1374 C C . LEU A 1 185 ? 11.302 15.037 5.240 1.00 85.81 185 LEU A C 1
ATOM 1376 O O . LEU A 1 185 ? 12.432 14.761 5.647 1.00 85.81 185 LEU A O 1
ATOM 1380 N N . THR A 1 186 ? 10.564 14.191 4.526 1.00 83.81 186 THR A N 1
ATOM 1381 C CA . THR A 1 186 ? 11.072 12.911 4.026 1.00 83.81 186 THR A CA 1
ATOM 1382 C C . THR A 1 186 ? 11.966 13.115 2.802 1.00 83.81 186 THR A C 1
ATOM 1384 O O . THR A 1 186 ? 11.971 14.187 2.193 1.00 83.81 186 THR A O 1
ATOM 1387 N N . ASP A 1 187 ? 12.675 12.066 2.380 1.00 79.94 187 ASP A N 1
ATOM 1388 C CA . ASP A 1 187 ? 13.450 12.090 1.137 1.00 79.94 187 ASP A CA 1
ATOM 1389 C C . ASP A 1 187 ? 12.587 12.563 -0.045 1.00 79.94 187 ASP A C 1
ATOM 1391 O O . ASP A 1 187 ? 11.529 12.003 -0.338 1.00 79.94 187 ASP A O 1
ATOM 1395 N N . VAL A 1 188 ? 13.046 13.619 -0.720 1.00 74.88 188 VAL A N 1
ATOM 1396 C CA . VAL A 1 188 ? 12.286 14.302 -1.782 1.00 74.88 188 VAL A CA 1
ATOM 1397 C C . VAL A 1 188 ? 12.311 13.551 -3.116 1.00 74.88 188 VAL A C 1
ATOM 1399 O O . VAL A 1 188 ? 11.426 13.738 -3.944 1.00 74.88 188 VAL A O 1
ATOM 1402 N N . SER A 1 189 ? 13.323 12.705 -3.334 1.00 82.06 189 SER A N 1
ATOM 1403 C CA . SER A 1 189 ? 13.458 11.880 -4.536 1.00 82.06 189 SER A CA 1
ATOM 1404 C C . SER A 1 189 ? 14.444 10.741 -4.304 1.00 82.06 189 SER A C 1
ATOM 1406 O O . SER A 1 189 ? 15.645 10.960 -4.153 1.00 82.06 189 SER A O 1
ATOM 1408 N N . TRP A 1 190 ? 13.932 9.519 -4.313 1.00 87.25 190 TRP A N 1
ATOM 1409 C CA . TRP A 1 190 ? 14.664 8.287 -4.038 1.00 87.25 190 TRP A CA 1
ATOM 1410 C C . TRP A 1 190 ? 13.954 7.078 -4.677 1.00 87.25 190 TRP A C 1
ATOM 1412 O O . TRP A 1 190 ? 13.595 6.122 -3.981 1.00 87.25 190 TRP A O 1
ATOM 1422 N N . PRO A 1 191 ? 13.706 7.098 -6.001 1.00 92.12 191 PRO A N 1
ATOM 1423 C CA . PRO A 1 191 ? 13.035 5.976 -6.628 1.00 92.12 191 PRO A CA 1
ATOM 1424 C C . PRO A 1 191 ? 13.863 4.709 -6.435 1.00 92.12 191 PRO A C 1
ATOM 1426 O O . PRO A 1 191 ? 15.096 4.725 -6.525 1.00 92.12 191 PRO A O 1
ATOM 1429 N N . HIS A 1 192 ? 13.175 3.620 -6.124 1.00 94.00 192 HIS A N 1
ATOM 1430 C CA . HIS A 1 192 ? 13.801 2.348 -5.807 1.00 94.00 192 HIS A CA 1
ATOM 1431 C C . HIS A 1 192 ? 12.932 1.169 -6.229 1.00 94.00 192 HIS A C 1
ATOM 1433 O O . HIS A 1 192 ? 11.750 1.322 -6.543 1.00 94.00 192 HIS A O 1
ATOM 1439 N N . TRP A 1 193 ? 13.546 -0.009 -6.207 1.00 95.50 193 TRP A N 1
ATOM 1440 C CA . TRP A 1 193 ? 12.878 -1.295 -6.330 1.00 95.50 193 TRP A CA 1
ATOM 1441 C C . TRP A 1 193 ? 13.041 -2.107 -5.053 1.00 95.50 193 TRP A C 1
ATOM 1443 O O . TRP A 1 193 ? 14.149 -2.214 -4.528 1.00 95.50 193 TRP A O 1
ATOM 1453 N N . ASP A 1 194 ? 11.972 -2.767 -4.621 1.00 91.12 194 ASP A N 1
ATOM 1454 C CA . ASP A 1 194 ? 12.050 -3.803 -3.581 1.00 91.12 194 ASP A CA 1
ATOM 1455 C C . ASP A 1 194 ? 12.165 -5.212 -4.166 1.00 91.12 194 ASP A C 1
ATOM 1457 O O . ASP A 1 194 ? 12.451 -6.167 -3.445 1.00 91.12 194 ASP A O 1
ATOM 1461 N N . GLN A 1 195 ? 11.952 -5.359 -5.478 1.00 93.06 195 GLN A N 1
ATOM 1462 C CA . GLN A 1 195 ? 12.386 -6.538 -6.211 1.00 93.06 195 GLN A CA 1
ATOM 1463 C C . GLN A 1 195 ? 13.752 -6.259 -6.833 1.00 93.06 195 GLN A C 1
ATOM 1465 O O . GLN A 1 195 ? 13.908 -5.347 -7.643 1.00 93.06 195 GLN A O 1
ATOM 1470 N N . HIS A 1 196 ? 14.757 -7.030 -6.440 1.00 92.38 196 HIS A N 1
ATOM 1471 C CA . HIS A 1 196 ? 16.140 -6.732 -6.772 1.00 92.38 196 HIS A CA 1
ATOM 1472 C C . HIS A 1 196 ? 16.443 -7.050 -8.253 1.00 92.38 196 HIS A C 1
ATOM 1474 O O . HIS A 1 196 ? 16.435 -8.226 -8.641 1.00 92.38 196 HIS A O 1
ATOM 1480 N N . PRO A 1 197 ? 16.790 -6.051 -9.091 1.00 92.12 197 PRO A N 1
ATOM 1481 C CA . PRO A 1 197 ? 16.849 -6.202 -10.548 1.00 92.12 197 PRO A CA 1
ATOM 1482 C C . PRO A 1 197 ? 17.840 -7.255 -11.021 1.00 92.12 197 PRO A C 1
ATOM 1484 O O . PRO A 1 197 ? 17.573 -7.956 -11.995 1.00 92.12 197 PRO A O 1
ATOM 1487 N N . TRP A 1 198 ? 18.949 -7.446 -10.302 1.00 91.56 198 TRP A N 1
ATOM 1488 C CA . TRP A 1 198 ? 19.989 -8.390 -10.713 1.00 91.56 198 TRP A CA 1
ATOM 1489 C C . TRP A 1 198 ? 19.831 -9.813 -10.178 1.00 91.56 198 TRP A C 1
ATOM 1491 O O . TRP A 1 198 ? 20.450 -10.718 -10.737 1.00 91.56 198 TRP A O 1
ATOM 1501 N N . THR A 1 199 ? 18.991 -10.048 -9.171 1.00 89.62 199 THR A N 1
ATOM 1502 C CA . THR A 1 199 ? 18.852 -11.381 -8.547 1.00 89.62 199 THR A CA 1
ATOM 1503 C C . THR A 1 199 ? 17.438 -11.937 -8.621 1.00 89.62 199 THR A C 1
ATOM 1505 O O . THR A 1 199 ? 17.259 -13.135 -8.445 1.00 89.62 199 THR A O 1
ATOM 1508 N N . GLU A 1 200 ? 16.444 -11.098 -8.907 1.00 90.06 200 GLU A N 1
ATOM 1509 C CA . GLU A 1 200 ? 15.028 -11.455 -8.901 1.00 90.06 200 GLU A CA 1
ATOM 1510 C C . GLU A 1 200 ? 14.401 -11.048 -10.239 1.00 90.06 200 GLU A C 1
ATOM 1512 O O . GLU A 1 200 ? 13.776 -9.997 -10.361 1.00 90.06 200 GLU A O 1
ATOM 1517 N N . ARG A 1 201 ? 14.628 -11.868 -11.271 1.00 89.06 201 ARG A N 1
ATOM 1518 C CA . ARG A 1 201 ? 14.087 -11.655 -12.626 1.00 89.06 201 ARG A CA 1
ATOM 1519 C C . ARG A 1 201 ? 12.608 -12.034 -12.716 1.00 89.06 201 ARG A C 1
ATOM 1521 O O . ARG A 1 201 ? 12.126 -12.850 -11.927 1.00 89.06 201 ARG A O 1
ATOM 1528 N N . GLY A 1 202 ? 11.915 -11.494 -13.720 1.00 93.62 202 GLY A N 1
ATOM 1529 C CA . GLY A 1 202 ? 10.504 -11.800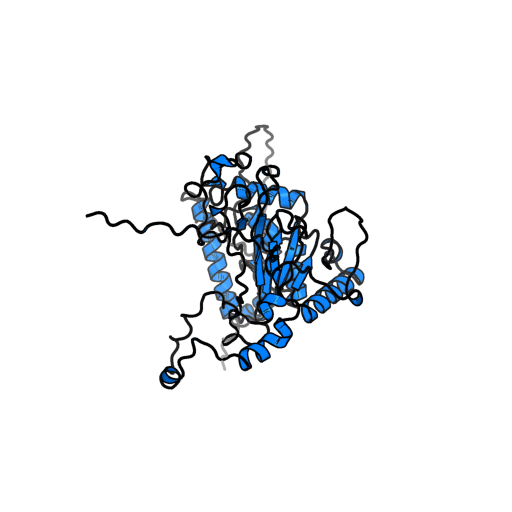 -13.975 1.00 93.62 202 GLY A CA 1
ATOM 1530 C C . GLY A 1 202 ? 9.568 -11.319 -12.860 1.00 93.62 202 GLY A C 1
ATOM 1531 O O . GLY A 1 202 ? 9.987 -10.638 -11.937 1.00 93.62 202 GLY A O 1
ATOM 1532 N N . PHE A 1 203 ? 8.275 -11.621 -12.936 1.00 93.50 203 PHE A N 1
ATOM 1533 C CA . PHE A 1 203 ? 7.320 -11.226 -11.894 1.00 93.50 203 PHE A CA 1
ATOM 1534 C C . PHE A 1 203 ? 7.474 -12.108 -10.650 1.00 93.50 203 PHE A C 1
ATOM 1536 O O . PHE A 1 203 ? 7.322 -13.320 -10.764 1.00 93.50 203 PHE A O 1
ATOM 1543 N N . GLN A 1 204 ? 7.764 -11.516 -9.485 1.00 89.50 204 GLN A N 1
ATOM 1544 C CA . GLN A 1 204 ? 7.919 -12.272 -8.230 1.00 89.50 204 GLN A CA 1
ATOM 1545 C C . GLN A 1 204 ? 6.873 -11.902 -7.184 1.00 89.50 204 GLN A C 1
ATOM 1547 O O . GLN A 1 204 ? 6.417 -12.759 -6.432 1.00 89.50 204 GLN A O 1
ATOM 1552 N N . ARG A 1 205 ? 6.533 -10.613 -7.074 1.00 91.56 205 ARG A N 1
ATOM 1553 C CA . ARG A 1 205 ? 5.644 -10.128 -6.016 1.00 91.56 205 ARG A CA 1
ATOM 1554 C C . ARG A 1 205 ? 5.026 -8.777 -6.340 1.00 91.56 205 ARG A C 1
ATOM 1556 O O . ARG A 1 205 ? 5.558 -7.995 -7.129 1.00 91.56 205 ARG A O 1
ATOM 1563 N N . VAL A 1 206 ? 3.952 -8.485 -5.624 1.00 95.75 206 VAL A N 1
ATOM 1564 C CA . VAL A 1 206 ? 3.317 -7.168 -5.565 1.00 95.75 206 VAL A CA 1
ATOM 1565 C C . VAL A 1 206 ? 3.486 -6.568 -4.178 1.00 95.75 206 VAL A C 1
ATOM 1567 O O . VAL A 1 206 ? 3.825 -7.260 -3.218 1.00 95.75 206 VAL A O 1
ATOM 1570 N N . GLN A 1 207 ? 3.220 -5.278 -4.081 1.00 94.81 207 GLN A N 1
ATOM 1571 C CA . GLN A 1 207 ? 3.029 -4.558 -2.833 1.00 94.81 207 GLN A CA 1
ATOM 1572 C C . GLN A 1 207 ? 1.726 -3.775 -2.914 1.00 94.81 207 GLN A C 1
ATOM 1574 O O . GLN A 1 207 ? 1.238 -3.494 -4.010 1.00 94.81 207 GLN A O 1
ATOM 1579 N N . GLY A 1 208 ? 1.162 -3.406 -1.769 1.00 96.50 208 GLY A N 1
ATOM 1580 C CA . GLY A 1 208 ? 0.024 -2.504 -1.752 1.00 96.50 208 GLY A CA 1
ATOM 1581 C C . GLY A 1 208 ? -0.056 -1.660 -0.496 1.00 96.50 208 GLY A C 1
ATOM 1582 O O . GLY A 1 208 ? 0.599 -1.926 0.514 1.00 96.50 208 GLY A O 1
ATOM 1583 N N . LEU A 1 209 ? -0.879 -0.621 -0.570 1.00 97.06 209 LEU A N 1
ATOM 1584 C CA . LEU A 1 209 ? -1.244 0.198 0.577 1.00 97.06 209 LEU A CA 1
ATOM 1585 C C . LEU A 1 209 ? -2.668 0.723 0.440 1.00 97.06 209 LEU A C 1
ATOM 1587 O O . LEU A 1 209 ? -3.148 0.981 -0.664 1.00 97.06 209 LEU A O 1
ATOM 1591 N N . ILE A 1 210 ? -3.322 0.903 1.580 1.00 97.69 210 ILE A N 1
ATOM 1592 C CA . ILE A 1 210 ? -4.620 1.557 1.695 1.00 97.69 210 ILE A CA 1
ATOM 1593 C C . ILE A 1 210 ? -4.387 2.986 2.168 1.00 97.69 210 ILE A C 1
ATOM 1595 O O . ILE A 1 210 ? -3.783 3.201 3.220 1.00 97.69 210 ILE A O 1
ATOM 1599 N N . ALA A 1 211 ? -4.879 3.960 1.408 1.00 95.69 211 ALA A N 1
ATOM 1600 C CA . ALA A 1 211 ? -4.879 5.358 1.809 1.00 95.69 211 ALA A CA 1
ATOM 1601 C C . ALA A 1 211 ? -5.937 5.600 2.892 1.00 95.69 211 ALA A C 1
ATOM 1603 O O . ALA A 1 211 ? -7.120 5.386 2.653 1.00 95.69 211 ALA A O 1
ATOM 1604 N N . LEU A 1 212 ? -5.526 6.046 4.080 1.00 95.75 212 LEU A N 1
ATOM 1605 C CA . LEU A 1 212 ? -6.432 6.380 5.190 1.00 95.75 212 LEU A CA 1
ATOM 1606 C C . LEU A 1 212 ? -6.698 7.886 5.280 1.00 95.75 212 LEU A C 1
ATOM 1608 O O . LEU A 1 212 ? -7.728 8.309 5.794 1.00 95.75 212 LEU A O 1
ATOM 1612 N N . THR A 1 213 ? -5.806 8.691 4.710 1.00 91.88 213 THR A N 1
ATOM 1613 C CA . THR A 1 213 ? -6.052 10.097 4.382 1.00 91.88 213 THR A CA 1
ATOM 1614 C C . THR A 1 213 ? -5.903 10.315 2.874 1.00 91.88 213 THR A C 1
ATOM 1616 O O . THR A 1 213 ? -5.222 9.530 2.203 1.00 91.88 213 THR A O 1
ATOM 1619 N N . PRO A 1 214 ? -6.574 11.330 2.298 1.00 87.25 214 PRO A N 1
ATOM 1620 C CA . PRO A 1 214 ? -6.502 11.577 0.865 1.00 87.25 214 PRO A CA 1
ATOM 1621 C C . PRO A 1 214 ? -5.095 12.013 0.435 1.00 87.25 214 PRO A C 1
ATOM 1623 O O . PRO A 1 214 ? -4.414 12.769 1.124 1.00 87.25 214 PRO A O 1
ATOM 1626 N N . SER A 1 215 ? -4.701 11.567 -0.754 1.00 83.06 215 SER A N 1
ATOM 1627 C CA . SER A 1 215 ? -3.474 11.929 -1.458 1.00 83.06 215 SER A CA 1
ATOM 1628 C C . SER A 1 215 ? -3.852 12.583 -2.799 1.00 83.06 215 SER A C 1
ATOM 1630 O O . SER A 1 215 ? -3.956 11.899 -3.824 1.00 83.06 215 SER A O 1
ATOM 1632 N N . PRO A 1 216 ? -4.170 13.892 -2.784 1.00 74.50 216 PRO A N 1
ATOM 1633 C CA . PRO A 1 216 ? -4.658 14.623 -3.949 1.00 74.50 216 PRO A CA 1
ATOM 1634 C C . PRO A 1 216 ? -3.550 14.934 -4.967 1.00 74.50 216 PRO A C 1
ATOM 1636 O O . PRO A 1 216 ? -2.353 14.914 -4.663 1.00 74.50 216 PRO A O 1
ATOM 1639 N N . SER A 1 217 ? -3.968 15.305 -6.180 1.00 64.88 217 SER A N 1
ATOM 1640 C CA . SER A 1 217 ? -3.098 15.742 -7.286 1.00 64.88 217 SER A CA 1
ATOM 1641 C C . SER A 1 217 ? -2.321 17.032 -7.000 1.00 64.88 217 SER A C 1
ATOM 1643 O O . SER A 1 217 ? -1.326 17.297 -7.676 1.00 64.88 217 SER A O 1
ATOM 1645 N N . THR A 1 218 ? -2.723 17.799 -5.981 1.00 64.56 218 THR A N 1
ATOM 1646 C CA . THR A 1 218 ? -2.029 19.003 -5.491 1.00 64.56 218 THR A CA 1
ATOM 1647 C C . THR A 1 218 ? -0.665 18.698 -4.870 1.00 64.56 218 THR A C 1
ATOM 1649 O O . THR A 1 218 ? 0.174 19.591 -4.796 1.00 64.56 218 THR A O 1
ATOM 1652 N N . ARG A 1 219 ? -0.402 17.434 -4.492 1.00 68.88 219 ARG A N 1
ATOM 1653 C CA . ARG A 1 219 ? 0.896 16.912 -4.000 1.00 68.88 219 ARG A CA 1
ATOM 1654 C C . ARG A 1 219 ? 1.437 17.534 -2.715 1.00 68.88 219 ARG A C 1
ATOM 1656 O O . ARG A 1 219 ? 2.555 17.240 -2.306 1.00 68.88 219 ARG A O 1
ATOM 1663 N N . ASP A 1 220 ? 0.638 18.338 -2.048 1.00 75.75 220 ASP A N 1
ATOM 1664 C CA . ASP A 1 220 ? 0.941 18.936 -0.759 1.00 75.75 220 ASP A CA 1
ATOM 1665 C C . ASP A 1 220 ? 0.743 17.950 0.396 1.00 75.75 220 ASP A C 1
ATOM 1667 O O . ASP A 1 220 ? 1.372 18.113 1.427 1.00 75.75 220 ASP A O 1
ATOM 1671 N N . ARG A 1 221 ? -0.049 16.883 0.246 1.00 81.19 221 ARG A N 1
ATOM 1672 C CA . ARG A 1 221 ? -0.364 15.964 1.366 1.00 81.19 221 ARG A CA 1
ATOM 1673 C C . ARG A 1 221 ? 0.445 14.671 1.399 1.00 81.19 221 ARG A C 1
ATOM 1675 O O . ARG A 1 221 ? 0.097 13.750 2.128 1.00 81.19 221 ARG A O 1
ATOM 1682 N N . GLY A 1 222 ? 1.523 14.576 0.620 1.00 86.00 222 GLY A N 1
ATOM 1683 C CA . GLY A 1 222 ? 2.303 13.343 0.487 1.00 86.00 222 GLY A CA 1
ATOM 1684 C C . GLY A 1 222 ? 1.530 12.223 -0.219 1.00 86.00 222 GLY A C 1
ATOM 1685 O O . GLY A 1 222 ? 0.306 12.263 -0.360 1.00 86.00 222 GLY A O 1
ATOM 1686 N N . GLY A 1 223 ? 2.234 11.208 -0.712 1.00 88.62 223 GLY A N 1
ATOM 1687 C CA . GLY A 1 223 ? 1.583 10.166 -1.508 1.00 88.62 223 GLY A CA 1
ATOM 1688 C C . GLY A 1 223 ? 2.531 9.212 -2.199 1.00 88.62 223 GLY A C 1
ATOM 1689 O O . GLY A 1 223 ? 3.725 9.212 -1.918 1.00 88.62 223 GLY A O 1
ATOM 1690 N N . PHE A 1 224 ? 1.976 8.398 -3.095 1.00 91.50 224 PHE A N 1
ATOM 1691 C CA . PHE A 1 224 ? 2.688 7.350 -3.821 1.00 91.50 224 PHE A CA 1
ATOM 1692 C C . PHE A 1 224 ? 3.025 7.789 -5.252 1.00 91.50 224 PHE A C 1
ATOM 1694 O O . PHE A 1 224 ? 2.213 8.405 -5.947 1.00 91.50 224 PHE A O 1
ATOM 1701 N N . MET A 1 225 ? 4.226 7.440 -5.707 1.00 89.81 225 MET A N 1
ATOM 1702 C CA . MET A 1 225 ? 4.654 7.585 -7.095 1.00 89.81 225 MET A CA 1
ATOM 1703 C C . MET A 1 225 ? 5.246 6.285 -7.599 1.00 89.81 225 MET A C 1
ATOM 1705 O O . MET A 1 225 ? 5.950 5.594 -6.866 1.00 89.81 225 MET A O 1
ATOM 1709 N N . CYS A 1 226 ? 5.057 6.016 -8.883 1.00 93.75 226 CYS A N 1
ATOM 1710 C CA . CYS A 1 226 ? 5.761 4.944 -9.572 1.00 93.75 226 CYS A CA 1
ATOM 1711 C C . CYS A 1 226 ? 6.085 5.337 -11.016 1.00 93.75 226 CYS A C 1
ATOM 1713 O O . CYS A 1 226 ? 5.694 6.411 -11.478 1.00 93.75 226 CYS A O 1
ATOM 1715 N N . VAL A 1 227 ? 6.810 4.476 -11.730 1.00 94.50 227 VAL A N 1
ATOM 1716 C CA . VAL A 1 227 ? 6.980 4.569 -13.186 1.00 94.50 227 VAL A CA 1
ATOM 1717 C C . VAL A 1 227 ? 6.074 3.542 -13.871 1.00 94.50 227 VAL A C 1
ATOM 1719 O O . VAL A 1 227 ? 6.460 2.374 -13.954 1.00 94.50 227 VAL A O 1
ATOM 1722 N N . PRO A 1 228 ? 4.899 3.939 -14.395 1.00 93.94 228 PRO A N 1
ATOM 1723 C CA . PRO A 1 228 ? 3.984 3.013 -15.053 1.00 93.94 228 PRO A CA 1
ATOM 1724 C C . PRO A 1 228 ? 4.640 2.243 -16.204 1.00 93.94 228 PRO A C 1
ATOM 1726 O O . PRO A 1 228 ? 5.365 2.813 -17.023 1.00 93.94 228 PRO A O 1
ATOM 1729 N N . GLY A 1 229 ? 4.375 0.940 -16.277 1.00 95.12 229 GLY A N 1
ATOM 1730 C CA . GLY A 1 229 ? 4.834 0.051 -17.345 1.00 95.12 229 GLY A CA 1
ATOM 1731 C C . GLY A 1 229 ? 6.300 -0.379 -17.243 1.00 95.12 229 GLY A C 1
ATOM 1732 O O . GLY A 1 229 ? 6.777 -1.125 -18.101 1.00 95.12 229 GLY A O 1
ATOM 1733 N N . PHE A 1 230 ? 7.046 0.071 -16.222 1.00 96.81 230 PHE A N 1
ATOM 1734 C CA . PHE A 1 230 ? 8.475 -0.240 -16.112 1.00 96.81 230 PHE A CA 1
ATOM 1735 C C . PHE A 1 230 ? 8.750 -1.741 -15.967 1.00 96.81 230 PHE A C 1
ATOM 1737 O O . PHE A 1 230 ? 9.748 -2.232 -16.494 1.00 96.81 230 PHE A O 1
ATOM 1744 N N . HIS A 1 231 ? 7.855 -2.488 -15.321 1.00 97.56 231 HIS A N 1
ATOM 1745 C CA . HIS A 1 231 ? 7.968 -3.934 -15.110 1.00 97.56 231 HIS A CA 1
ATOM 1746 C C . HIS A 1 231 ? 8.200 -4.720 -16.411 1.00 97.56 231 HIS A C 1
ATOM 1748 O O . HIS A 1 231 ? 8.889 -5.737 -16.396 1.00 97.56 231 HIS A O 1
ATOM 1754 N N . ARG A 1 232 ? 7.709 -4.216 -17.552 1.00 97.31 232 ARG A N 1
ATOM 1755 C CA . ARG A 1 232 ? 7.874 -4.818 -18.891 1.00 97.31 232 ARG A CA 1
ATOM 1756 C C . ARG A 1 232 ? 9.274 -4.653 -19.483 1.00 97.31 232 ARG A C 1
ATOM 1758 O O . ARG A 1 232 ? 9.638 -5.379 -20.401 1.00 97.31 232 ARG A O 1
ATOM 1765 N N . ARG A 1 233 ? 10.052 -3.695 -18.977 1.00 96.25 233 ARG A N 1
ATOM 1766 C CA . ARG A 1 233 ? 11.446 -3.436 -19.373 1.00 96.25 233 ARG A CA 1
ATOM 1767 C C . ARG A 1 233 ? 12.445 -3.710 -18.252 1.00 96.25 233 ARG A C 1
ATOM 1769 O O . ARG A 1 233 ? 13.626 -3.457 -18.441 1.00 96.25 233 ARG A O 1
ATOM 1776 N N . PHE A 1 234 ? 11.982 -4.215 -17.110 1.00 96.81 234 PHE A N 1
ATOM 1777 C CA . PHE A 1 234 ? 12.790 -4.430 -15.913 1.00 96.81 234 PHE A CA 1
ATOM 1778 C C . PHE A 1 234 ? 13.999 -5.333 -16.176 1.00 96.81 234 PHE A C 1
ATOM 1780 O O . PHE A 1 234 ? 15.130 -4.927 -15.921 1.00 96.81 234 PHE A O 1
ATOM 1787 N N . ASP A 1 235 ? 13.774 -6.503 -16.779 1.00 95.69 235 ASP A N 1
ATOM 1788 C CA . ASP A 1 235 ? 14.853 -7.450 -17.082 1.00 95.69 235 ASP A CA 1
ATOM 1789 C C . ASP A 1 235 ? 15.831 -6.868 -18.122 1.00 95.69 235 ASP A C 1
ATOM 1791 O O . ASP A 1 235 ? 17.042 -6.909 -17.928 1.00 95.69 235 ASP A O 1
ATOM 1795 N N . ALA A 1 236 ? 15.314 -6.229 -19.180 1.00 96.38 236 ALA A N 1
ATOM 1796 C CA . ALA A 1 236 ? 16.141 -5.589 -20.206 1.00 96.38 236 ALA A CA 1
ATOM 1797 C C . ALA A 1 236 ? 16.970 -4.413 -19.655 1.00 96.38 236 ALA A C 1
ATOM 1799 O O . ALA A 1 236 ? 18.115 -4.215 -20.059 1.00 96.38 236 ALA A O 1
ATOM 1800 N N . TRP A 1 237 ? 16.408 -3.634 -18.725 1.00 95.88 237 TRP A N 1
ATOM 1801 C CA . TRP A 1 237 ? 17.138 -2.583 -18.019 1.00 95.88 237 TRP A CA 1
ATOM 1802 C C . TRP A 1 237 ? 18.246 -3.192 -17.156 1.00 95.88 237 TRP A C 1
ATOM 1804 O O . TRP A 1 237 ? 19.379 -2.723 -17.231 1.00 95.88 237 TRP A O 1
ATOM 1814 N N . ALA A 1 238 ? 17.956 -4.260 -16.405 1.00 94.25 238 ALA A N 1
ATOM 1815 C CA . ALA A 1 238 ? 18.938 -4.941 -15.560 1.00 94.25 238 ALA A CA 1
ATOM 1816 C C . ALA A 1 238 ? 20.091 -5.556 -16.370 1.00 94.25 238 ALA A C 1
ATOM 1818 O O . ALA A 1 238 ? 21.227 -5.571 -15.904 1.00 94.25 238 ALA A O 1
ATOM 1819 N N . ASP A 1 239 ? 19.825 -6.034 -17.586 1.00 94.12 239 ASP A N 1
ATOM 1820 C CA . ASP A 1 239 ? 20.855 -6.580 -18.474 1.00 94.12 239 ASP A CA 1
ATOM 1821 C C . ASP A 1 239 ? 21.727 -5.480 -19.108 1.00 94.12 239 ASP A C 1
ATOM 1823 O O . ASP A 1 239 ? 22.914 -5.694 -19.359 1.00 94.12 239 ASP A O 1
ATOM 1827 N N . ALA A 1 240 ? 21.165 -4.287 -19.331 1.00 94.19 240 ALA A N 1
ATOM 1828 C CA . ALA A 1 240 ? 21.891 -3.126 -19.849 1.00 94.19 240 ALA A CA 1
ATOM 1829 C C . ALA A 1 240 ? 22.715 -2.382 -18.779 1.00 94.19 240 ALA A C 1
ATOM 1831 O O . ALA A 1 240 ? 23.625 -1.629 -19.132 1.00 94.19 240 ALA A O 1
ATOM 1832 N N . HIS A 1 241 ? 22.418 -2.585 -17.491 1.00 90.75 241 HIS A N 1
ATOM 1833 C CA . HIS A 1 241 ? 23.078 -1.907 -16.374 1.00 90.75 241 HIS A CA 1
ATOM 1834 C C . HIS A 1 241 ? 23.838 -2.918 -15.510 1.00 90.75 241 HIS A C 1
ATOM 1836 O O . HIS A 1 241 ? 23.206 -3.736 -14.842 1.00 90.75 241 HIS A O 1
ATOM 1842 N N . PRO A 1 242 ? 25.182 -2.889 -15.480 1.00 85.31 242 PRO A N 1
ATOM 1843 C CA . PRO A 1 242 ? 25.939 -3.803 -14.637 1.00 85.31 242 PRO A CA 1
ATOM 1844 C C . PRO A 1 242 ? 25.614 -3.568 -13.158 1.00 85.31 242 PRO A C 1
ATOM 1846 O O . PRO A 1 242 ? 25.515 -2.429 -12.705 1.00 85.31 242 PRO A O 1
ATOM 1849 N N . ASP A 1 243 ? 25.478 -4.662 -12.413 1.00 84.69 243 ASP A N 1
ATOM 1850 C CA . ASP A 1 243 ? 25.288 -4.639 -10.963 1.00 84.69 243 ASP A CA 1
ATOM 1851 C C . ASP A 1 243 ? 26.513 -3.995 -10.290 1.00 84.69 243 ASP A C 1
ATOM 1853 O O . ASP A 1 243 ? 27.606 -4.570 -10.363 1.00 84.69 243 ASP A O 1
ATOM 1857 N N . PRO A 1 244 ? 26.366 -2.821 -9.648 1.00 74.88 244 PRO A N 1
ATOM 1858 C CA . PRO A 1 244 ? 27.495 -2.088 -9.080 1.00 74.88 244 PRO A CA 1
ATOM 1859 C C . PRO A 1 244 ? 28.173 -2.853 -7.935 1.00 74.88 244 PRO A C 1
ATOM 1861 O O . PRO A 1 244 ? 29.358 -2.644 -7.679 1.00 74.88 244 PRO A O 1
ATOM 1864 N N . ASP A 1 245 ? 27.450 -3.776 -7.294 1.00 71.88 245 ASP A N 1
ATOM 1865 C CA . ASP A 1 245 ? 27.935 -4.596 -6.182 1.00 71.88 245 ASP A CA 1
ATOM 1866 C C . ASP A 1 245 ? 28.420 -5.983 -6.641 1.00 71.88 245 ASP A C 1
ATOM 1868 O O . ASP A 1 245 ? 28.778 -6.844 -5.825 1.00 71.88 245 ASP A O 1
ATOM 1872 N N . ARG A 1 246 ? 28.432 -6.246 -7.955 1.00 67.94 246 ARG A N 1
ATOM 1873 C CA . ARG A 1 246 ? 28.957 -7.493 -8.511 1.00 67.94 246 ARG A CA 1
ATOM 1874 C C . ARG A 1 246 ? 30.478 -7.437 -8.569 1.00 67.94 246 ARG A C 1
ATOM 1876 O O . ARG A 1 246 ? 31.082 -7.0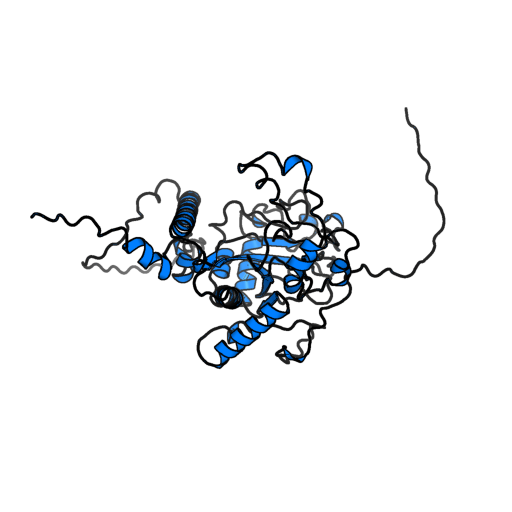23 -9.551 1.00 67.94 246 ARG A O 1
ATOM 1883 N N . ASP A 1 247 ? 31.106 -7.943 -7.516 1.00 60.38 247 ASP A N 1
ATOM 1884 C CA . ASP A 1 247 ? 32.541 -8.217 -7.510 1.00 60.38 247 ASP A CA 1
ATOM 1885 C C . ASP A 1 247 ? 32.853 -9.446 -8.391 1.00 60.38 247 ASP A C 1
ATOM 1887 O O . ASP A 1 247 ? 32.733 -10.601 -7.963 1.00 60.38 247 ASP A O 1
ATOM 1891 N N . GLU A 1 248 ? 33.253 -9.211 -9.645 1.00 54.22 248 GLU A N 1
ATOM 1892 C CA . GLU A 1 248 ? 33.605 -10.266 -10.610 1.00 54.22 248 GLU A CA 1
ATOM 1893 C C . GLU A 1 248 ? 34.749 -11.178 -10.126 1.00 54.22 248 GLU A C 1
ATOM 1895 O O . GLU A 1 248 ? 34.841 -12.337 -10.545 1.00 54.22 248 GLU A O 1
ATOM 1900 N N . THR A 1 249 ? 35.594 -10.708 -9.198 1.00 51.62 249 THR A N 1
ATOM 1901 C CA . THR A 1 249 ? 36.724 -11.490 -8.669 1.00 51.62 249 THR A CA 1
ATOM 1902 C C . THR A 1 249 ? 36.303 -12.527 -7.624 1.00 51.62 249 THR A C 1
ATOM 1904 O O . THR A 1 249 ? 36.968 -13.554 -7.474 1.00 51.62 249 THR A O 1
ATOM 1907 N N . LYS A 1 250 ? 35.155 -12.333 -6.958 1.00 46.59 250 LYS A N 1
ATOM 1908 C CA . LYS A 1 250 ? 34.605 -13.268 -5.956 1.00 46.59 250 LYS A CA 1
ATOM 1909 C C . LYS A 1 250 ? 33.646 -14.306 -6.541 1.00 46.59 250 LYS A C 1
ATOM 1911 O O . LYS A 1 250 ? 33.393 -15.332 -5.912 1.00 46.59 250 LYS A O 1
ATOM 1916 N N . SER A 1 251 ? 33.173 -14.104 -7.772 1.00 46.25 251 SER A N 1
ATOM 1917 C CA . SER A 1 251 ? 32.238 -15.013 -8.454 1.00 46.25 251 SER A CA 1
ATOM 1918 C C . SER A 1 251 ? 32.845 -16.373 -8.843 1.00 46.25 251 SER A C 1
ATOM 1920 O O . SER A 1 251 ? 32.100 -17.277 -9.217 1.00 46.25 251 SER A O 1
ATOM 1922 N N . ARG A 1 252 ? 34.175 -16.546 -8.779 1.00 43.03 252 ARG A N 1
ATOM 1923 C CA . ARG A 1 252 ? 34.854 -17.810 -9.135 1.00 43.03 252 ARG A CA 1
ATOM 1924 C C . ARG A 1 252 ? 35.130 -18.743 -7.952 1.00 43.03 252 ARG A C 1
ATOM 1926 O O . ARG A 1 252 ? 35.517 -19.885 -8.179 1.00 43.03 252 ARG A O 1
ATOM 1933 N N . VAL A 1 253 ? 34.928 -18.292 -6.710 1.00 39.53 253 VAL A N 1
ATOM 1934 C CA . VAL A 1 253 ? 35.260 -19.068 -5.502 1.00 39.53 253 VAL A CA 1
ATOM 1935 C C . VAL A 1 253 ? 34.169 -18.908 -4.441 1.00 39.53 253 VAL A C 1
ATOM 1937 O O . VAL A 1 253 ? 34.379 -18.307 -3.398 1.00 39.53 253 VAL A O 1
ATOM 1940 N N . SER A 1 254 ? 32.968 -19.421 -4.701 1.00 38.47 254 SER A N 1
ATOM 1941 C CA . SER A 1 254 ? 32.133 -20.016 -3.644 1.00 38.47 254 SER A CA 1
ATOM 1942 C C . SER A 1 254 ? 30.919 -20.716 -4.251 1.00 38.47 254 SER A C 1
ATOM 1944 O O . SER A 1 254 ? 29.874 -20.123 -4.497 1.00 38.47 254 SER A O 1
ATOM 1946 N N . GLY A 1 255 ? 31.035 -22.030 -4.439 1.00 39.84 255 GLY A N 1
ATOM 1947 C CA . GLY A 1 255 ? 29.871 -22.881 -4.233 1.00 39.84 255 GLY A CA 1
ATOM 1948 C C . GLY A 1 255 ? 29.540 -22.824 -2.741 1.00 39.84 255 GLY A C 1
ATOM 1949 O O . GLY A 1 255 ? 30.329 -23.306 -1.934 1.00 39.84 255 GLY A O 1
ATOM 1950 N N . GLY A 1 256 ? 28.440 -22.168 -2.367 1.00 33.31 256 GLY A N 1
ATOM 1951 C CA . GLY A 1 256 ? 27.952 -22.167 -0.983 1.00 33.31 256 GLY A CA 1
ATOM 1952 C C . GLY A 1 256 ? 27.495 -20.810 -0.440 1.00 33.31 256 GLY A C 1
ATOM 1953 O O . GLY A 1 256 ? 28.225 -20.136 0.280 1.00 33.31 256 GLY A O 1
ATOM 1954 N N . GLY A 1 257 ? 26.243 -20.448 -0.728 1.00 35.97 257 GLY A N 1
ATOM 1955 C CA . GLY A 1 257 ? 25.248 -20.010 0.266 1.00 35.97 257 GLY A CA 1
ATOM 1956 C C . GLY A 1 257 ? 25.430 -18.733 1.104 1.00 35.97 257 GLY A C 1
ATOM 1957 O O . GLY A 1 257 ? 24.490 -18.388 1.811 1.00 35.97 257 GLY A O 1
ATOM 1958 N N . ARG A 1 258 ? 26.556 -18.004 1.076 1.00 34.06 258 ARG A N 1
ATOM 1959 C CA . ARG A 1 258 ? 26.768 -16.850 1.991 1.00 34.06 258 ARG A CA 1
ATOM 1960 C C . ARG A 1 258 ? 26.799 -15.457 1.351 1.00 34.06 258 ARG A C 1
ATOM 1962 O O . ARG A 1 258 ? 26.708 -14.478 2.081 1.00 34.06 258 ARG A O 1
ATOM 1969 N N . GLY A 1 259 ? 26.845 -15.339 0.021 1.00 34.94 259 GLY A N 1
ATOM 1970 C CA . GLY A 1 259 ? 26.794 -14.039 -0.678 1.00 34.94 259 GLY A CA 1
ATOM 1971 C C . GLY A 1 259 ? 25.388 -13.439 -0.840 1.00 34.94 259 GLY A C 1
ATOM 1972 O O . GLY A 1 259 ? 25.253 -12.266 -1.169 1.00 34.94 259 GLY A O 1
ATOM 1973 N N . MET A 1 260 ? 24.336 -14.228 -0.600 1.00 41.06 260 MET A N 1
ATOM 1974 C CA . MET A 1 260 ? 22.945 -13.854 -0.896 1.00 41.06 260 MET A CA 1
ATOM 1975 C C . MET A 1 260 ? 22.242 -13.108 0.251 1.00 41.06 260 MET A C 1
ATOM 1977 O O . MET A 1 260 ? 21.225 -12.461 0.035 1.00 41.06 260 MET A O 1
ATOM 1981 N N . LEU A 1 261 ? 22.789 -13.150 1.472 1.00 39.59 261 LEU A N 1
ATOM 1982 C CA . LEU A 1 261 ? 22.158 -12.537 2.649 1.00 39.59 261 LEU A CA 1
ATOM 1983 C C . LEU A 1 261 ? 22.383 -11.018 2.783 1.00 39.59 261 LEU A C 1
ATOM 1985 O O . LEU A 1 261 ? 21.733 -10.400 3.622 1.00 39.59 261 LEU A O 1
ATOM 1989 N N . ALA A 1 262 ? 23.261 -10.408 1.977 1.00 40.22 262 ALA A N 1
ATOM 1990 C CA . ALA A 1 262 ? 23.641 -8.996 2.114 1.00 40.22 262 ALA A CA 1
ATOM 1991 C C . ALA A 1 262 ? 22.745 -7.994 1.348 1.00 40.22 262 ALA A C 1
ATOM 1993 O O . ALA A 1 262 ? 22.901 -6.792 1.530 1.00 40.22 262 ALA A O 1
ATOM 1994 N N . ARG A 1 263 ? 21.796 -8.450 0.517 1.00 54.66 263 ARG A N 1
ATOM 1995 C CA . ARG A 1 263 ? 20.987 -7.586 -0.373 1.00 54.66 263 ARG A CA 1
ATOM 1996 C C . ARG A 1 263 ? 19.533 -7.437 0.096 1.00 54.66 263 ARG A C 1
ATOM 1998 O O . ARG A 1 263 ? 18.607 -7.695 -0.658 1.00 54.66 263 ARG A O 1
ATOM 2005 N N . ARG A 1 264 ? 19.323 -7.105 1.375 1.00 56.25 264 ARG A N 1
ATOM 2006 C CA . ARG A 1 264 ? 17.980 -7.063 2.002 1.00 56.25 264 ARG A CA 1
ATOM 2007 C C . ARG A 1 264 ? 17.294 -5.688 1.995 1.00 56.25 264 ARG A C 1
ATOM 2009 O O . ARG A 1 264 ? 16.221 -5.561 2.572 1.00 56.25 264 ARG A O 1
ATOM 2016 N N . GLY A 1 265 ? 17.909 -4.672 1.393 1.00 70.50 265 GLY A N 1
ATOM 2017 C CA . GLY A 1 265 ? 17.344 -3.323 1.293 1.00 70.50 265 GLY A CA 1
ATOM 2018 C C . GLY A 1 265 ? 16.823 -3.001 -0.110 1.00 70.50 265 GLY A C 1
ATOM 2019 O O . GLY A 1 265 ? 17.145 -3.724 -1.056 1.00 70.50 265 GLY A O 1
ATOM 2020 N N . PRO A 1 266 ? 16.063 -1.902 -0.256 1.00 87.50 266 PRO A N 1
ATOM 2021 C CA . PRO A 1 266 ? 15.623 -1.427 -1.560 1.00 87.50 266 PRO A CA 1
ATOM 2022 C C . PRO A 1 266 ? 16.829 -1.133 -2.461 1.00 87.50 266 PRO A C 1
ATOM 2024 O O . PRO A 1 266 ? 17.831 -0.562 -2.023 1.00 87.50 266 PRO A O 1
ATOM 2027 N N . THR A 1 267 ? 16.724 -1.496 -3.735 1.00 91.06 267 THR A N 1
ATOM 2028 C CA . THR A 1 267 ? 17.714 -1.142 -4.756 1.00 91.06 267 THR A CA 1
ATOM 2029 C C . THR A 1 267 ? 17.411 0.256 -5.264 1.00 91.06 267 THR A C 1
ATOM 2031 O O . THR A 1 267 ? 16.392 0.469 -5.918 1.00 91.06 267 THR A O 1
ATOM 2034 N N . LEU A 1 268 ? 18.284 1.217 -4.964 1.00 91.25 268 LEU A N 1
ATOM 2035 C CA . LEU A 1 268 ? 18.119 2.590 -5.433 1.00 91.25 268 LEU A CA 1
ATOM 2036 C C . LEU A 1 268 ? 18.346 2.677 -6.943 1.00 91.25 268 LEU A C 1
ATOM 2038 O O . LEU A 1 268 ? 19.293 2.099 -7.480 1.00 91.25 268 LEU A O 1
ATOM 2042 N N . VAL A 1 269 ? 17.511 3.461 -7.617 1.00 91.50 269 VAL A N 1
ATOM 2043 C CA . VAL A 1 269 ? 17.726 3.807 -9.021 1.00 91.50 269 VAL A CA 1
ATOM 2044 C C . VAL A 1 269 ? 18.993 4.670 -9.139 1.00 91.50 269 VAL A C 1
ATOM 2046 O O . VAL A 1 269 ? 19.139 5.646 -8.390 1.00 91.50 269 VAL A O 1
ATOM 2049 N N . PRO A 1 270 ? 19.911 4.367 -10.078 1.00 90.12 270 PRO A N 1
ATOM 2050 C CA . PRO A 1 270 ? 21.097 5.184 -10.316 1.00 90.12 270 PRO A CA 1
ATOM 2051 C C . PRO A 1 270 ? 20.744 6.641 -10.631 1.00 90.12 270 PRO A C 1
ATOM 2053 O O . PRO A 1 270 ? 19.876 6.923 -11.456 1.00 90.12 270 PRO A O 1
ATOM 2056 N N . ARG A 1 271 ? 21.440 7.591 -9.997 1.00 86.00 271 ARG A N 1
ATOM 2057 C CA . ARG A 1 271 ? 21.219 9.025 -10.243 1.00 86.00 271 ARG A CA 1
ATOM 2058 C C . ARG A 1 271 ? 21.412 9.363 -11.723 1.00 86.00 271 ARG A C 1
ATOM 2060 O O . ARG A 1 271 ? 22.403 8.955 -12.322 1.00 86.00 271 ARG A O 1
ATOM 2067 N N . GLY A 1 272 ? 20.503 10.169 -12.268 1.00 84.69 272 GLY A N 1
ATOM 2068 C CA . GLY A 1 272 ? 20.541 10.603 -13.667 1.00 84.69 272 GLY A CA 1
ATOM 2069 C C . GLY A 1 272 ? 19.936 9.608 -14.662 1.00 84.69 272 GLY A C 1
ATOM 2070 O O . GLY A 1 272 ? 19.942 9.892 -15.856 1.00 84.69 272 GLY A O 1
ATOM 2071 N N . ASP A 1 273 ? 19.406 8.470 -14.203 1.00 91.50 273 ASP A N 1
ATOM 2072 C CA . ASP A 1 273 ? 18.621 7.576 -15.056 1.00 91.50 273 ASP A CA 1
ATOM 2073 C C . ASP A 1 273 ? 17.309 8.256 -15.502 1.00 91.50 273 ASP A C 1
ATOM 2075 O O . ASP A 1 273 ? 16.663 8.970 -14.730 1.00 91.50 273 ASP A O 1
ATOM 2079 N N . ALA A 1 274 ? 16.872 7.987 -16.735 1.00 90.56 274 ALA A N 1
ATOM 2080 C CA . ALA A 1 274 ? 15.607 8.476 -17.291 1.00 90.56 274 ALA A CA 1
ATOM 2081 C C . ALA A 1 274 ? 14.360 8.023 -16.496 1.00 90.56 274 ALA A C 1
ATOM 2083 O O . ALA A 1 274 ? 13.263 8.547 -16.698 1.00 90.56 274 ALA A O 1
ATOM 2084 N N . ILE A 1 275 ? 14.500 7.053 -15.589 1.00 91.94 275 ILE A N 1
ATOM 2085 C CA . ILE A 1 275 ? 13.488 6.669 -14.598 1.00 91.94 275 ILE A CA 1
ATOM 2086 C C . ILE A 1 275 ? 13.023 7.866 -13.765 1.00 91.94 275 ILE A C 1
ATOM 2088 O O . ILE A 1 275 ? 11.825 7.965 -13.501 1.00 91.94 275 ILE A O 1
ATOM 2092 N N . PHE A 1 276 ? 13.921 8.787 -13.395 1.00 89.12 276 PHE A N 1
ATOM 2093 C CA . PHE A 1 276 ? 13.555 9.975 -12.614 1.00 89.12 276 PHE A CA 1
ATOM 2094 C C . PHE A 1 276 ? 12.515 10.828 -13.356 1.00 89.12 276 PHE A C 1
ATOM 2096 O O . PHE A 1 276 ? 11.493 11.192 -12.778 1.00 89.12 276 PHE A O 1
ATOM 2103 N N . ASP A 1 277 ? 12.702 11.037 -14.662 1.00 86.31 277 ASP A N 1
ATOM 2104 C CA . ASP A 1 277 ? 11.784 11.812 -15.512 1.00 86.31 277 ASP A CA 1
ATOM 2105 C C . ASP A 1 277 ? 10.461 11.079 -15.801 1.00 86.31 277 ASP A C 1
ATOM 2107 O O . ASP A 1 277 ? 9.466 11.671 -16.244 1.00 86.31 277 ASP A O 1
ATOM 2111 N N . ALA A 1 278 ? 10.440 9.763 -15.588 1.00 88.38 278 ALA A N 1
ATOM 2112 C CA . ALA A 1 278 ? 9.305 8.892 -15.860 1.00 88.38 278 ALA A CA 1
ATOM 2113 C C . ALA A 1 278 ? 8.409 8.653 -14.632 1.00 88.38 278 ALA A C 1
ATOM 2115 O O . ALA A 1 278 ? 7.341 8.060 -14.784 1.00 88.38 278 ALA A O 1
ATOM 2116 N N . LEU A 1 279 ? 8.802 9.128 -13.444 1.00 86.94 279 LEU A N 1
ATOM 2117 C CA . LEU A 1 279 ? 7.992 9.038 -12.229 1.00 86.94 279 LEU A CA 1
ATOM 2118 C C . LEU A 1 279 ? 6.690 9.816 -12.368 1.00 86.94 279 LEU A C 1
ATOM 2120 O O . LEU A 1 279 ? 6.655 10.931 -12.893 1.00 86.94 279 LEU A O 1
ATOM 2124 N N . ARG A 1 280 ? 5.606 9.231 -11.872 1.00 86.56 280 ARG A N 1
ATOM 2125 C CA . ARG A 1 280 ? 4.280 9.834 -11.897 1.00 86.56 280 ARG A CA 1
ATOM 2126 C C . ARG A 1 280 ? 3.585 9.655 -10.558 1.00 86.56 280 ARG A C 1
ATOM 2128 O O . ARG A 1 280 ? 3.704 8.606 -9.931 1.00 86.56 280 ARG A O 1
ATOM 2135 N N . VAL A 1 281 ? 2.843 10.682 -10.154 1.00 84.69 281 VAL A N 1
ATOM 2136 C CA . VAL A 1 281 ? 1.989 10.649 -8.960 1.00 84.69 281 VAL A CA 1
ATOM 2137 C C . VAL A 1 281 ? 0.755 9.798 -9.215 1.00 84.69 281 VAL A C 1
ATOM 2139 O O . VAL A 1 281 ? 0.082 9.989 -10.225 1.00 84.69 281 VAL A O 1
ATOM 2142 N N . VAL A 1 282 ? 0.449 8.908 -8.275 1.00 86.81 282 VAL A N 1
ATOM 2143 C CA . VAL A 1 282 ? -0.808 8.160 -8.226 1.00 86.81 282 VAL A CA 1
ATOM 2144 C C . VAL A 1 282 ? -1.680 8.799 -7.153 1.00 86.81 282 VAL A C 1
ATOM 2146 O O . VAL A 1 282 ? -1.319 8.783 -5.976 1.00 86.81 282 VAL A O 1
ATOM 2149 N N . THR A 1 283 ? -2.803 9.388 -7.558 1.00 86.00 283 THR A N 1
ATOM 2150 C CA . THR A 1 283 ? -3.721 10.033 -6.613 1.00 86.00 283 THR A CA 1
ATOM 2151 C C . THR A 1 283 ? -4.610 8.993 -5.950 1.00 86.00 283 THR A C 1
ATOM 2153 O O . THR A 1 283 ? -5.013 8.006 -6.571 1.00 86.00 283 THR A O 1
ATOM 2156 N N . LEU A 1 284 ? -4.907 9.202 -4.669 1.00 87.69 284 LEU A N 1
ATOM 2157 C CA . LEU A 1 284 ? -5.693 8.268 -3.869 1.00 87.69 284 LEU A CA 1
ATOM 2158 C C . LEU A 1 284 ? -6.709 9.035 -3.028 1.00 87.69 284 LEU A C 1
ATOM 2160 O O . LEU A 1 284 ? -6.358 9.981 -2.325 1.00 87.69 284 LEU A O 1
ATOM 2164 N N . ARG A 1 285 ? -7.967 8.594 -3.050 1.00 88.44 285 ARG A N 1
ATOM 2165 C CA . ARG A 1 285 ? -8.960 9.011 -2.052 1.00 88.44 285 ARG A CA 1
ATOM 2166 C C . ARG A 1 285 ? -8.727 8.224 -0.766 1.00 88.44 285 ARG A C 1
ATOM 2168 O O . ARG A 1 285 ? -8.221 7.100 -0.816 1.00 88.44 285 ARG A O 1
ATOM 2175 N N . ALA A 1 286 ? -9.158 8.766 0.368 1.00 91.94 286 ALA A N 1
ATOM 2176 C CA . ALA A 1 286 ? -9.246 7.968 1.586 1.00 91.94 286 ALA A CA 1
ATOM 2177 C C . ALA A 1 286 ? -10.140 6.733 1.339 1.00 91.94 286 ALA A C 1
ATOM 2179 O O . ALA A 1 286 ? -11.152 6.823 0.646 1.00 91.94 286 ALA A O 1
ATOM 2180 N N . GLY A 1 287 ? -9.725 5.573 1.840 1.00 94.94 287 GLY A N 1
ATOM 2181 C CA . GLY A 1 287 ? -10.347 4.272 1.581 1.00 94.94 287 GLY A CA 1
ATOM 2182 C C . GLY A 1 287 ? -9.936 3.602 0.268 1.00 94.94 287 GLY A C 1
ATOM 2183 O O . GLY A 1 287 ? -10.382 2.487 0.006 1.00 94.94 287 GLY A O 1
ATOM 2184 N N . SER A 1 288 ? -9.088 4.226 -0.558 1.00 95.50 288 SER A N 1
ATOM 2185 C CA . SER A 1 288 ? -8.585 3.596 -1.789 1.00 95.50 288 SER A CA 1
ATOM 2186 C C . SER A 1 288 ? -7.405 2.669 -1.510 1.00 95.50 288 SER A C 1
ATOM 2188 O O . SER A 1 288 ? -6.524 2.995 -0.715 1.00 95.50 288 SER A O 1
ATOM 2190 N N . LEU A 1 289 ? -7.352 1.548 -2.223 1.00 97.06 289 LEU A N 1
ATOM 2191 C CA . LEU A 1 289 ? -6.225 0.619 -2.255 1.00 97.06 289 LEU A CA 1
ATOM 2192 C C . LEU A 1 289 ? -5.423 0.842 -3.540 1.00 97.06 289 LEU A C 1
ATOM 2194 O O . LEU A 1 289 ? -5.991 0.849 -4.629 1.00 97.06 289 LEU A O 1
ATOM 2198 N N . VAL A 1 290 ? -4.103 0.973 -3.430 1.00 97.00 290 VAL A N 1
ATOM 2199 C CA . VAL A 1 290 ? -3.188 0.845 -4.573 1.00 97.00 290 VAL A CA 1
ATOM 2200 C C . VAL A 1 290 ? -2.404 -0.450 -4.445 1.00 97.00 290 VAL A C 1
ATOM 2202 O O . VAL A 1 290 ? -1.925 -0.781 -3.360 1.00 97.00 290 VAL A O 1
ATOM 2205 N N . ILE A 1 291 ? -2.272 -1.171 -5.556 1.00 97.75 291 ILE A N 1
ATOM 2206 C CA . ILE A 1 291 ? -1.427 -2.361 -5.671 1.00 97.75 291 ILE A CA 1
ATOM 2207 C C . ILE A 1 291 ? -0.462 -2.135 -6.827 1.00 97.75 291 ILE A C 1
ATOM 2209 O O . ILE A 1 291 ? -0.883 -1.675 -7.889 1.00 97.75 291 ILE A O 1
ATOM 2213 N N . TRP A 1 292 ? 0.815 -2.456 -6.645 1.00 97.75 292 TRP A N 1
ATOM 2214 C CA . TRP A 1 292 ? 1.828 -2.340 -7.689 1.00 97.75 292 TRP A CA 1
ATOM 2215 C C . TRP A 1 292 ? 2.746 -3.558 -7.754 1.00 97.75 292 TRP A C 1
ATOM 2217 O O . TRP A 1 292 ? 3.006 -4.239 -6.765 1.00 97.75 292 TRP A O 1
ATOM 2227 N N . ASP A 1 293 ? 3.241 -3.823 -8.954 1.00 97.56 293 ASP A N 1
ATOM 2228 C CA . ASP A 1 293 ? 4.302 -4.773 -9.247 1.00 97.56 293 ASP A CA 1
ATOM 2229 C C . ASP A 1 293 ? 5.620 -4.272 -8.640 1.00 97.56 293 ASP A C 1
ATOM 2231 O O . ASP A 1 293 ? 6.038 -3.141 -8.898 1.00 97.56 293 ASP A O 1
ATOM 2235 N N . SER A 1 294 ? 6.309 -5.107 -7.857 1.00 96.00 294 SER A N 1
ATOM 2236 C CA . SER A 1 294 ? 7.551 -4.705 -7.174 1.00 96.00 294 SER A CA 1
ATOM 2237 C C . SER A 1 294 ? 8.725 -4.405 -8.115 1.00 96.00 294 SER A C 1
ATOM 2239 O O . SER A 1 294 ? 9.757 -3.898 -7.670 1.00 96.00 294 SER A O 1
ATOM 2241 N N . ARG A 1 295 ? 8.573 -4.671 -9.417 1.00 97.25 295 ARG A N 1
ATOM 2242 C CA . ARG A 1 295 ? 9.493 -4.237 -10.478 1.00 97.25 295 ARG A CA 1
ATOM 2243 C C . ARG A 1 295 ? 9.292 -2.784 -10.901 1.00 97.25 295 ARG A C 1
ATOM 2245 O O . ARG A 1 295 ? 10.085 -2.275 -11.696 1.00 97.25 295 ARG A O 1
ATOM 2252 N N . LEU A 1 296 ? 8.252 -2.100 -10.426 1.00 97.12 296 LEU A N 1
ATOM 2253 C CA . LEU A 1 296 ? 8.101 -0.669 -10.664 1.00 97.12 296 LEU A CA 1
ATOM 2254 C C . LEU A 1 296 ? 9.068 0.123 -9.771 1.00 97.12 296 LEU A C 1
ATOM 2256 O O . LEU A 1 296 ? 9.016 -0.029 -8.549 1.00 97.12 296 LEU A O 1
ATOM 2260 N N . PRO A 1 297 ? 9.902 1.015 -10.344 1.00 96.62 297 PRO A N 1
ATOM 2261 C CA . PRO A 1 297 ? 10.562 2.041 -9.564 1.00 96.62 297 PRO A CA 1
ATOM 2262 C C . PRO A 1 297 ? 9.485 2.906 -8.920 1.00 96.62 297 PRO A C 1
ATOM 2264 O O . PRO A 1 297 ? 8.614 3.434 -9.620 1.00 96.62 297 PRO A O 1
ATOM 2267 N N . HIS A 1 298 ? 9.534 3.034 -7.602 1.00 95.06 298 HIS A N 1
ATOM 2268 C CA . HIS A 1 298 ? 8.532 3.758 -6.836 1.00 95.06 298 HIS A CA 1
ATOM 2269 C C . HIS A 1 298 ? 9.161 4.532 -5.680 1.00 95.06 298 HIS A C 1
ATOM 2271 O O . HIS A 1 298 ? 10.323 4.330 -5.330 1.00 95.06 298 HIS A O 1
ATOM 2277 N N . GLN A 1 299 ? 8.402 5.483 -5.140 1.00 91.25 299 GLN A N 1
ATOM 2278 C CA . GLN A 1 299 ? 8.773 6.277 -3.972 1.00 91.25 299 GLN A CA 1
ATOM 2279 C C . GLN A 1 299 ? 7.534 6.929 -3.356 1.00 91.25 299 GLN A C 1
ATOM 2281 O O . GLN A 1 299 ? 6.506 7.083 -4.018 1.00 91.25 299 GLN A O 1
ATOM 2286 N N . ASN A 1 300 ? 7.668 7.395 -2.116 1.00 89.50 300 ASN A N 1
ATOM 2287 C CA . ASN A 1 300 ? 6.743 8.383 -1.571 1.00 89.50 300 ASN A CA 1
ATOM 2288 C C . ASN A 1 300 ? 7.232 9.798 -1.908 1.00 89.50 300 ASN A C 1
ATOM 2290 O O . ASN A 1 300 ? 8.443 10.024 -1.944 1.00 89.50 300 ASN A O 1
ATOM 2294 N N . TYR A 1 301 ? 6.313 10.746 -2.103 1.00 85.25 301 TYR A N 1
ATOM 2295 C CA . TYR A 1 301 ? 6.642 12.176 -2.055 1.00 85.25 301 TYR A CA 1
ATOM 2296 C C . TYR A 1 301 ? 6.283 12.773 -0.684 1.00 85.25 301 TYR A C 1
ATOM 2298 O O . TYR A 1 301 ? 5.360 12.270 -0.030 1.00 85.25 301 TYR A O 1
ATOM 2306 N N . PRO A 1 302 ? 6.998 13.822 -0.235 1.00 85.12 302 PRO A N 1
ATOM 2307 C CA . PRO A 1 302 ? 6.797 14.390 1.093 1.00 85.12 302 PRO A CA 1
ATOM 2308 C C . PRO A 1 302 ? 5.409 14.998 1.290 1.00 85.12 302 PRO A C 1
ATOM 2310 O O . PRO A 1 302 ? 4.790 15.497 0.352 1.00 85.12 302 PRO A O 1
ATOM 2313 N N . ASN A 1 303 ? 4.963 15.019 2.543 1.00 89.25 303 ASN A N 1
ATOM 2314 C CA . ASN A 1 303 ? 3.817 15.808 2.973 1.00 89.25 303 ASN A CA 1
ATOM 2315 C C . ASN A 1 303 ? 4.277 17.243 3.262 1.00 89.25 303 ASN A C 1
ATOM 2317 O O . ASN A 1 303 ? 5.032 17.471 4.199 1.00 89.25 303 ASN A O 1
ATOM 2321 N N . LEU A 1 304 ? 3.866 18.189 2.425 1.00 87.44 304 LEU A N 1
ATOM 2322 C CA . LEU A 1 304 ? 4.218 19.609 2.458 1.00 87.44 304 LEU A CA 1
ATOM 2323 C C . LEU A 1 304 ? 3.071 20.500 2.961 1.00 87.44 304 LEU A C 1
ATOM 2325 O O . LEU A 1 304 ? 3.167 21.714 2.834 1.00 87.44 304 LEU A O 1
ATOM 2329 N N . CYS A 1 305 ? 2.006 19.915 3.511 1.00 84.25 305 CYS A N 1
ATOM 2330 C CA . CYS A 1 305 ? 0.859 20.642 4.037 1.00 84.25 305 CYS A CA 1
ATOM 2331 C C . CYS A 1 305 ? 1.309 21.657 5.104 1.00 84.25 305 CYS A C 1
ATOM 2333 O O . CYS A 1 305 ? 2.139 21.336 5.961 1.00 84.25 305 CYS A O 1
ATOM 2335 N N . ASP A 1 306 ? 0.767 22.875 5.049 1.00 79.06 306 ASP A N 1
ATOM 2336 C CA . ASP A 1 306 ? 1.134 23.973 5.947 1.00 79.06 306 ASP A CA 1
ATOM 2337 C C . ASP A 1 306 ? 0.263 24.011 7.211 1.00 79.06 306 ASP A C 1
ATOM 2339 O O . ASP A 1 306 ? -0.787 23.375 7.312 1.00 79.06 306 ASP A O 1
ATOM 2343 N N . ARG A 1 307 ? 0.687 24.827 8.188 1.00 63.59 307 ARG A N 1
ATOM 2344 C CA . ARG A 1 307 ? 0.006 24.995 9.484 1.00 63.59 307 ARG A CA 1
ATOM 2345 C C . ARG A 1 307 ? -1.422 25.543 9.380 1.00 63.59 307 ARG A C 1
ATOM 2347 O O . ARG A 1 307 ? -2.219 25.292 10.272 1.00 63.59 307 ARG A O 1
ATOM 2354 N N . ALA A 1 308 ? -1.753 26.286 8.323 1.00 61.41 308 ALA A N 1
ATOM 2355 C CA . ALA A 1 308 ? -3.110 26.803 8.115 1.00 61.41 308 ALA A CA 1
ATOM 2356 C C . ALA A 1 308 ? -4.128 25.689 7.796 1.00 61.41 308 ALA A C 1
ATOM 2358 O O . ALA A 1 308 ? -5.310 25.849 8.083 1.00 61.41 308 ALA A O 1
ATOM 2359 N N . ASP A 1 309 ? -3.643 24.559 7.276 1.00 62.41 309 ASP A N 1
ATOM 2360 C CA . ASP A 1 309 ? -4.412 23.349 6.974 1.00 62.41 309 ASP A CA 1
ATOM 2361 C C . ASP A 1 309 ? -4.171 22.238 8.020 1.00 62.41 309 ASP A C 1
ATOM 2363 O O . ASP A 1 309 ? -4.588 21.091 7.826 1.00 62.41 309 ASP A O 1
ATOM 2367 N N . ALA A 1 310 ? -3.468 22.558 9.118 1.00 57.41 310 ALA A N 1
ATOM 2368 C CA . ALA A 1 310 ? -3.130 21.625 10.185 1.00 57.41 310 ALA A CA 1
ATOM 2369 C C . ALA A 1 310 ? -4.362 21.313 11.046 1.00 57.41 310 ALA A C 1
ATOM 2371 O O . ALA A 1 310 ? -4.745 22.079 11.923 1.00 57.41 310 ALA A O 1
ATOM 2372 N N . GLY A 1 311 ? -4.968 20.166 10.769 1.00 60.38 311 GLY A N 1
ATOM 2373 C CA . GLY A 1 311 ? -5.975 19.500 11.590 1.00 60.38 311 GLY A CA 1
ATOM 2374 C C . GLY A 1 311 ? -6.007 18.015 11.232 1.00 60.38 311 GLY A C 1
ATOM 2375 O O . GLY A 1 311 ? -5.078 17.503 10.599 1.00 60.38 311 GLY A O 1
ATOM 2376 N N . ALA A 1 312 ? -7.105 17.323 11.538 1.00 52.38 312 ALA A N 1
ATOM 2377 C CA . ALA A 1 312 ? -7.284 15.889 11.288 1.00 52.38 312 ALA A CA 1
ATOM 2378 C C . ALA A 1 312 ? -6.930 15.384 9.861 1.00 52.38 312 ALA A C 1
ATOM 2380 O O . ALA A 1 312 ? -6.664 14.189 9.707 1.00 52.38 312 ALA A O 1
ATOM 2381 N N . GLY A 1 313 ? -6.902 16.258 8.841 1.00 63.12 313 GLY A N 1
ATOM 2382 C CA . GLY A 1 313 ? -6.550 15.962 7.440 1.00 63.12 313 GLY A CA 1
ATOM 2383 C C . GLY A 1 313 ? -5.140 16.385 6.987 1.00 63.12 313 GLY A C 1
ATOM 2384 O O . GLY A 1 313 ? -4.857 16.362 5.787 1.00 63.12 313 GLY A O 1
ATOM 2385 N N . ALA A 1 314 ? -4.266 16.799 7.908 1.00 80.56 314 ALA A N 1
ATOM 2386 C CA . ALA A 1 314 ? -2.914 17.274 7.595 1.00 80.56 314 ALA A CA 1
ATOM 2387 C C . ALA A 1 314 ? -1.868 16.160 7.506 1.00 80.56 314 ALA A C 1
ATOM 2389 O O . ALA A 1 314 ? -0.781 16.380 6.983 1.00 80.56 314 ALA A O 1
ATOM 2390 N N . PHE A 1 315 ? -2.174 14.969 8.016 1.00 89.88 315 PHE A N 1
ATOM 2391 C CA . PHE A 1 315 ? -1.274 13.821 7.987 1.00 89.88 315 PHE A CA 1
ATOM 2392 C C . PHE A 1 315 ? -1.484 12.987 6.729 1.00 89.88 315 PHE A C 1
ATOM 2394 O O . PHE A 1 315 ? -2.611 12.791 6.275 1.00 89.88 315 PHE A O 1
ATOM 2401 N N . ARG A 1 316 ? -0.404 12.391 6.225 1.00 92.56 316 ARG A N 1
ATOM 2402 C CA . ARG A 1 316 ? -0.488 11.289 5.262 1.00 92.56 316 ARG A CA 1
ATOM 2403 C C . ARG A 1 316 ? -0.504 9.991 6.051 1.00 92.56 316 ARG A C 1
ATOM 2405 O O . ARG A 1 316 ? 0.547 9.607 6.550 1.00 92.56 316 ARG A O 1
ATOM 2412 N N . ILE A 1 317 ? -1.634 9.298 6.124 1.00 94.31 317 ILE A N 1
ATOM 2413 C CA . ILE A 1 317 ? -1.778 8.030 6.847 1.00 94.31 317 ILE A CA 1
ATOM 2414 C C . ILE A 1 317 ? -2.112 6.926 5.845 1.00 94.31 317 ILE A C 1
ATOM 2416 O O . ILE A 1 317 ? -3.028 7.073 5.034 1.00 94.31 317 ILE A O 1
ATOM 2420 N N . VAL A 1 318 ? -1.375 5.816 5.894 1.00 96.06 318 VAL A N 1
ATOM 2421 C CA . VAL A 1 318 ? -1.685 4.600 5.125 1.00 96.06 318 VAL A CA 1
ATOM 2422 C C . VAL A 1 318 ? -1.444 3.351 5.948 1.00 96.06 318 VAL A C 1
ATOM 2424 O O . VAL A 1 318 ? -0.599 3.349 6.843 1.00 96.06 318 VAL A O 1
ATOM 2427 N N . GLN A 1 319 ? -2.099 2.270 5.549 1.00 96.38 319 GLN A N 1
ATOM 2428 C CA . GLN A 1 319 ? -1.784 0.918 5.992 1.00 96.38 319 GLN A CA 1
ATOM 2429 C C . GLN A 1 319 ? -1.169 0.135 4.831 1.00 96.38 319 GLN A C 1
ATOM 2431 O O . GLN A 1 319 ? -1.783 0.041 3.769 1.00 96.38 319 GLN A O 1
ATOM 2436 N N . TYR A 1 320 ? 0.017 -0.444 5.013 1.00 95.50 320 TYR A N 1
ATOM 2437 C CA . TYR A 1 320 ? 0.604 -1.326 4.003 1.00 95.50 320 TYR A CA 1
ATOM 2438 C C . TYR A 1 320 ? -0.064 -2.704 4.029 1.00 95.50 320 TYR A C 1
ATOM 2440 O O . TYR A 1 320 ? -0.414 -3.221 5.090 1.00 95.50 320 TYR A O 1
ATOM 2448 N N . GLN A 1 321 ? -0.234 -3.288 2.847 1.00 94.56 321 GLN A N 1
ATOM 2449 C CA . GLN A 1 321 ? -0.838 -4.599 2.635 1.00 94.56 321 GLN A CA 1
ATOM 2450 C C . GLN A 1 321 ? 0.154 -5.505 1.914 1.00 94.56 321 GLN A C 1
ATOM 2452 O O . GLN A 1 321 ? 0.759 -5.115 0.910 1.00 94.56 321 GLN A O 1
ATOM 2457 N N . ARG A 1 322 ? 0.308 -6.727 2.423 1.00 87.38 322 ARG A N 1
ATOM 2458 C CA . ARG A 1 322 ? 1.237 -7.715 1.881 1.00 87.38 322 ARG A CA 1
ATOM 2459 C C . ARG A 1 322 ? 0.520 -9.027 1.627 1.00 87.38 322 ARG A C 1
ATOM 2461 O O . ARG A 1 322 ? 0.015 -9.644 2.561 1.00 87.38 322 ARG A O 1
ATOM 2468 N N . TYR A 1 323 ? 0.581 -9.461 0.374 1.00 92.19 323 TYR A N 1
ATOM 2469 C CA . TYR A 1 323 ? 0.040 -10.731 -0.080 1.00 92.19 323 TYR A CA 1
ATOM 2470 C C . TYR A 1 323 ? 1.023 -11.454 -0.991 1.00 92.19 323 TYR A C 1
ATOM 2472 O O . TYR A 1 323 ? 1.675 -10.836 -1.834 1.00 92.19 323 TYR A O 1
ATOM 2480 N N . THR A 1 324 ? 1.098 -12.770 -0.840 1.00 88.88 324 THR A N 1
ATOM 2481 C CA . THR A 1 324 ? 1.795 -13.674 -1.755 1.00 88.88 324 THR A CA 1
ATOM 2482 C C . THR A 1 324 ? 0.857 -14.790 -2.191 1.00 88.88 324 THR A C 1
ATOM 2484 O O . THR A 1 324 ? -0.142 -15.083 -1.535 1.00 88.88 324 THR A O 1
ATOM 2487 N N . ARG A 1 325 ? 1.164 -15.407 -3.331 1.00 88.31 325 ARG A N 1
ATOM 2488 C CA . ARG A 1 325 ? 0.393 -16.529 -3.867 1.00 88.31 325 ARG A CA 1
ATOM 2489 C C . ARG A 1 325 ? 0.601 -17.739 -2.961 1.00 88.31 325 ARG A C 1
ATOM 2491 O O . ARG A 1 325 ? 1.731 -18.184 -2.797 1.00 88.31 325 ARG A O 1
ATOM 2498 N N . ALA A 1 326 ? -0.469 -18.284 -2.388 1.00 81.50 326 ALA A N 1
ATOM 2499 C CA . ALA A 1 326 ? -0.370 -19.519 -1.612 1.00 81.50 326 ALA A CA 1
ATOM 2500 C C . ALA A 1 326 ? -0.197 -20.749 -2.508 1.00 81.50 326 ALA A C 1
ATOM 2502 O O . ALA A 1 326 ? 0.385 -21.740 -2.079 1.00 81.50 326 ALA A O 1
ATOM 2503 N N . ALA A 1 327 ? -0.670 -20.665 -3.754 1.00 67.06 327 ALA A N 1
ATOM 2504 C CA . ALA A 1 327 ? -0.567 -21.726 -4.752 1.00 67.06 327 ALA A CA 1
ATOM 2505 C C . ALA A 1 327 ? 0.866 -21.980 -5.258 1.00 67.06 327 ALA A C 1
ATOM 2507 O O . ALA A 1 327 ? 1.114 -23.019 -5.864 1.00 67.06 327 ALA A O 1
ATOM 2508 N N . ASP A 1 328 ? 1.792 -21.043 -5.041 1.00 64.88 328 ASP A N 1
ATOM 2509 C CA . ASP A 1 328 ? 3.179 -21.180 -5.500 1.00 64.88 328 ASP A CA 1
ATOM 2510 C C . ASP A 1 328 ? 4.061 -21.922 -4.480 1.00 64.88 328 ASP A C 1
ATOM 2512 O O . ASP A 1 328 ? 5.164 -22.346 -4.825 1.00 64.88 328 ASP A O 1
ATOM 2516 N N . GLY A 1 329 ? 3.575 -22.085 -3.245 1.00 60.69 329 GLY A N 1
ATOM 2517 C CA . GLY A 1 329 ? 4.286 -22.791 -2.188 1.00 60.69 329 GLY A CA 1
ATOM 2518 C C . GLY A 1 329 ? 4.055 -24.295 -2.236 1.00 60.69 329 GLY A C 1
ATOM 2519 O O . GLY A 1 329 ? 2.950 -24.766 -2.510 1.00 60.69 329 GLY A O 1
ATOM 2520 N N . ASP A 1 330 ? 5.101 -25.059 -1.939 1.00 63.44 330 ASP A N 1
ATOM 2521 C CA . ASP A 1 330 ? 4.977 -26.489 -1.675 1.00 63.44 330 ASP A CA 1
ATOM 2522 C C . ASP A 1 330 ? 4.428 -26.748 -0.255 1.00 63.44 330 ASP A C 1
ATOM 2524 O O . ASP A 1 330 ? 4.149 -25.832 0.528 1.00 63.44 330 ASP A O 1
ATOM 2528 N N . ALA A 1 331 ? 4.256 -28.025 0.094 1.00 67.94 331 ALA A N 1
ATOM 2529 C CA . ALA A 1 331 ? 3.755 -28.414 1.408 1.00 67.94 331 ALA A CA 1
ATOM 2530 C C . ALA A 1 331 ? 4.649 -27.918 2.567 1.00 67.94 331 ALA A C 1
ATOM 2532 O O . ALA A 1 331 ? 4.144 -27.711 3.673 1.00 67.94 331 ALA A O 1
ATOM 2533 N N . ASP A 1 332 ? 5.950 -27.707 2.344 1.00 69.62 332 ASP A N 1
ATOM 2534 C CA . ASP A 1 332 ? 6.873 -27.205 3.364 1.00 69.62 332 ASP A CA 1
ATOM 2535 C C . ASP A 1 332 ? 6.718 -25.700 3.580 1.00 69.62 332 ASP A C 1
ATOM 2537 O O . ASP A 1 332 ? 6.714 -25.249 4.730 1.00 69.62 332 ASP A O 1
ATOM 2541 N N . GLU A 1 333 ? 6.509 -24.922 2.516 1.00 70.31 333 GLU A N 1
ATOM 2542 C CA . GLU A 1 333 ? 6.165 -23.505 2.638 1.00 70.31 333 GLU A CA 1
ATOM 2543 C C . GLU A 1 333 ? 4.824 -23.323 3.355 1.00 70.31 333 GLU A C 1
ATOM 2545 O O . GLU A 1 333 ? 4.737 -22.529 4.297 1.00 70.31 333 GLU A O 1
ATOM 2550 N N . ALA A 1 334 ? 3.808 -24.114 2.993 1.00 69.50 334 ALA A N 1
ATOM 2551 C CA . ALA A 1 334 ? 2.528 -24.109 3.693 1.00 69.50 334 ALA A CA 1
ATOM 2552 C C . ALA A 1 334 ? 2.719 -24.412 5.191 1.00 69.50 334 ALA A C 1
ATOM 2554 O O . ALA A 1 334 ? 2.272 -23.636 6.039 1.00 69.50 334 ALA A O 1
ATOM 2555 N N . ARG A 1 335 ? 3.466 -25.471 5.544 1.00 71.69 335 ARG A N 1
ATOM 2556 C CA . ARG A 1 335 ? 3.802 -25.808 6.942 1.00 71.69 335 ARG A CA 1
ATOM 2557 C C . ARG A 1 335 ? 4.536 -24.674 7.662 1.00 71.69 335 ARG A C 1
ATOM 2559 O O . ARG A 1 335 ? 4.227 -24.392 8.822 1.00 71.69 335 ARG A O 1
ATOM 2566 N N . ALA A 1 336 ? 5.481 -24.007 7.001 1.00 75.38 336 ALA A N 1
ATOM 2567 C CA . ALA A 1 336 ? 6.230 -22.893 7.577 1.00 75.38 336 ALA A CA 1
ATOM 2568 C C . ALA A 1 336 ? 5.341 -21.667 7.844 1.00 75.38 336 ALA A C 1
ATOM 2570 O O . ALA A 1 336 ? 5.470 -21.032 8.894 1.00 75.38 336 ALA A O 1
ATOM 2571 N N . VAL A 1 337 ? 4.419 -21.348 6.931 1.00 73.44 337 VAL A N 1
ATOM 2572 C CA . VAL A 1 337 ? 3.424 -20.285 7.131 1.00 73.44 337 VAL A CA 1
ATOM 2573 C C . VAL A 1 337 ? 2.513 -20.630 8.310 1.00 73.44 337 VAL A C 1
ATOM 2575 O O . VAL A 1 337 ? 2.357 -19.806 9.211 1.00 73.44 337 VAL A O 1
ATOM 2578 N N . GLN A 1 338 ? 2.005 -21.865 8.385 1.00 72.12 338 GLN A N 1
ATOM 2579 C CA . GLN A 1 338 ? 1.188 -22.308 9.520 1.00 72.12 338 GLN A CA 1
ATOM 2580 C C . GLN A 1 338 ? 1.934 -22.247 10.858 1.00 72.12 338 GLN A C 1
ATOM 2582 O O . GLN A 1 338 ? 1.352 -21.868 11.874 1.00 72.12 338 GLN A O 1
ATOM 2587 N N . ALA A 1 339 ? 3.220 -22.609 10.886 1.00 74.44 339 ALA A N 1
ATOM 2588 C CA . ALA A 1 339 ? 4.035 -22.520 12.096 1.00 74.44 339 ALA A CA 1
ATOM 2589 C C . ALA A 1 339 ? 4.129 -21.068 12.600 1.00 74.44 339 ALA A C 1
ATOM 2591 O O . ALA A 1 339 ? 3.842 -20.807 13.767 1.00 74.44 339 ALA A O 1
ATOM 2592 N N . ARG A 1 340 ? 4.412 -20.110 11.707 1.00 75.62 340 ARG A N 1
ATOM 2593 C CA . ARG A 1 340 ? 4.462 -18.671 12.038 1.00 75.62 340 ARG A CA 1
ATOM 2594 C C . ARG A 1 340 ? 3.107 -18.113 12.478 1.00 75.62 340 ARG A C 1
ATOM 2596 O O . ARG A 1 340 ? 3.041 -17.281 13.384 1.00 75.62 340 ARG A O 1
ATOM 2603 N N . ALA A 1 341 ? 2.025 -18.576 11.855 1.00 71.69 341 ALA A N 1
ATOM 2604 C CA . ALA A 1 341 ? 0.662 -18.216 12.236 1.00 71.69 341 ALA A CA 1
ATOM 2605 C C . ALA A 1 341 ? 0.366 -18.632 13.683 1.00 71.69 341 ALA A C 1
ATOM 2607 O O . ALA A 1 341 ? -0.122 -17.837 14.487 1.00 71.69 341 ALA A O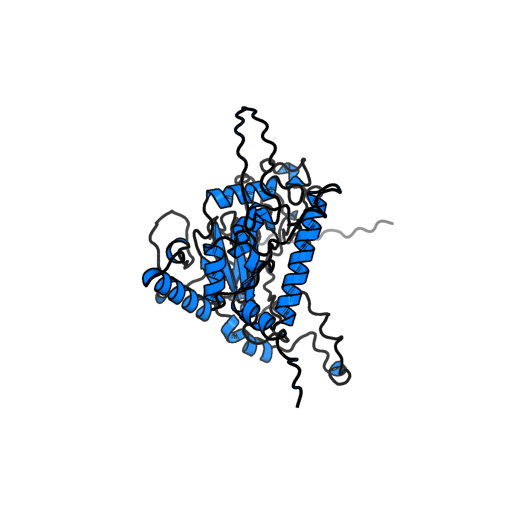 1
ATOM 2608 N N . ARG A 1 342 ? 0.725 -19.875 14.032 1.00 71.19 342 ARG A N 1
ATOM 2609 C CA . ARG A 1 342 ? 0.561 -20.431 15.383 1.00 71.19 342 ARG A CA 1
ATOM 2610 C C . ARG A 1 342 ? 1.413 -19.694 16.412 1.00 71.19 342 ARG A C 1
ATOM 2612 O O . ARG A 1 342 ? 0.921 -19.420 17.501 1.00 71.19 342 ARG A O 1
ATOM 2619 N N . GLU A 1 343 ? 2.646 -19.333 16.064 1.00 72.12 343 GLU A N 1
ATOM 2620 C CA . GLU A 1 343 ? 3.506 -18.502 16.917 1.00 72.12 343 GLU A CA 1
ATOM 2621 C C . GLU A 1 343 ? 2.884 -17.125 17.179 1.00 72.12 343 GLU A C 1
ATOM 2623 O O . GLU A 1 343 ? 2.862 -16.672 18.321 1.00 72.12 343 GLU A O 1
ATOM 2628 N N . SER A 1 344 ? 2.307 -16.492 16.154 1.00 68.50 344 SER A N 1
ATOM 2629 C CA . SER A 1 344 ? 1.644 -15.188 16.289 1.00 68.50 344 SER A CA 1
ATOM 2630 C C . SER A 1 344 ? 0.412 -15.258 17.202 1.00 68.50 344 SER A C 1
ATOM 2632 O O . SER A 1 344 ? 0.207 -14.375 18.032 1.00 68.50 344 SER A O 1
ATOM 2634 N N . VAL A 1 345 ? -0.380 -16.335 17.113 1.00 67.69 345 VAL A N 1
ATOM 2635 C CA . VAL A 1 345 ? -1.502 -16.586 18.040 1.00 67.69 345 VAL A CA 1
ATOM 2636 C C . VAL A 1 345 ? -1.007 -16.820 19.464 1.00 67.69 345 VAL A C 1
ATOM 2638 O O . VAL A 1 345 ? -1.567 -16.258 20.402 1.00 67.69 345 VAL A O 1
ATOM 2641 N N . ALA A 1 346 ? 0.048 -17.616 19.645 1.00 65.06 346 ALA A N 1
ATOM 2642 C CA . ALA A 1 346 ? 0.607 -17.886 20.967 1.00 65.06 346 ALA A CA 1
ATOM 2643 C C . ALA A 1 346 ? 1.164 -16.614 21.630 1.00 65.06 346 ALA A C 1
ATOM 2645 O O . ALA A 1 346 ? 0.969 -16.416 22.830 1.00 65.06 346 ALA A O 1
ATOM 2646 N N . ALA A 1 347 ? 1.807 -15.739 20.851 1.00 63.09 347 ALA A N 1
ATOM 2647 C CA . ALA A 1 347 ? 2.263 -14.432 21.314 1.00 63.09 347 ALA A CA 1
ATOM 2648 C C . ALA A 1 347 ? 1.083 -13.539 21.734 1.00 63.09 347 ALA A C 1
ATOM 2650 O O . ALA A 1 347 ? 1.116 -12.959 22.816 1.00 63.09 347 ALA A O 1
ATOM 2651 N N . SER A 1 348 ? 0.003 -13.515 20.947 1.00 58.62 348 SER A N 1
ATOM 2652 C CA . SER A 1 348 ? -1.205 -12.753 21.286 1.00 58.62 348 SER A CA 1
ATOM 2653 C C . SER A 1 348 ? -1.887 -13.242 22.567 1.00 58.62 348 SER A C 1
ATOM 2655 O O . SER A 1 348 ? -2.252 -12.445 23.428 1.00 58.62 348 SER A O 1
ATOM 2657 N N . ALA A 1 349 ? -1.996 -14.562 22.755 1.00 56.28 349 ALA A N 1
ATOM 2658 C CA . ALA A 1 349 ? -2.578 -15.148 23.963 1.00 56.28 349 ALA A CA 1
ATOM 2659 C C . ALA A 1 349 ? -1.791 -14.786 25.237 1.00 56.28 349 ALA A C 1
ATOM 2661 O O . ALA A 1 349 ? -2.363 -14.752 26.326 1.00 56.28 349 ALA A O 1
ATOM 2662 N N . PHE A 1 350 ? -0.491 -14.498 25.111 1.00 53.16 350 PHE A N 1
ATOM 2663 C CA . PHE A 1 350 ? 0.333 -13.986 26.205 1.00 53.16 350 PHE A CA 1
ATOM 2664 C C . PHE A 1 350 ? 0.076 -12.495 26.475 1.00 53.16 350 PHE A C 1
ATOM 2666 O O . PHE A 1 350 ? 0.001 -12.105 27.639 1.00 53.16 350 PHE A O 1
ATOM 2673 N N . SER A 1 351 ? -0.111 -11.687 25.426 1.00 53.03 351 SER A N 1
ATOM 2674 C CA . SER A 1 351 ? -0.446 -10.258 25.536 1.00 53.03 351 SER A CA 1
ATOM 2675 C C . SER A 1 351 ? -1.833 -10.016 26.149 1.00 53.03 351 SER A C 1
ATOM 2677 O O . SER A 1 351 ? -1.996 -9.084 26.930 1.00 53.03 351 SER A O 1
ATOM 2679 N N . PHE A 1 352 ? -2.815 -10.878 25.856 1.00 46.69 352 PHE A N 1
ATOM 2680 C CA . PHE A 1 352 ? -4.190 -10.771 26.374 1.00 46.69 352 PHE A CA 1
ATOM 2681 C C . PHE A 1 352 ? -4.464 -11.622 27.631 1.00 46.69 352 PHE A C 1
ATOM 2683 O O . PHE A 1 352 ? -5.458 -11.406 28.320 1.00 46.69 352 PHE A O 1
ATOM 2690 N N . GLY A 1 353 ? -3.604 -12.595 27.958 1.00 40.47 353 GLY A N 1
ATOM 2691 C CA . GLY A 1 353 ? -3.865 -13.604 28.986 1.00 40.47 353 GLY A CA 1
ATOM 2692 C C . GLY A 1 353 ? -2.763 -13.708 30.034 1.00 40.47 353 GLY A C 1
ATOM 2693 O O . GLY A 1 353 ? -1.853 -14.531 29.926 1.00 40.47 353 GLY A O 1
ATOM 2694 N N . GLY A 1 354 ? -2.901 -12.972 31.137 1.00 38.31 354 GLY A N 1
ATOM 2695 C CA . GLY A 1 354 ? -2.161 -13.262 32.364 1.00 38.31 354 GLY A CA 1
ATOM 2696 C C . GLY A 1 354 ? -2.402 -14.710 32.825 1.00 38.31 354 GLY A C 1
ATOM 2697 O O . GLY A 1 354 ? -3.445 -15.030 33.380 1.00 38.31 354 GLY A O 1
ATOM 2698 N N . ARG A 1 355 ? -1.427 -15.596 32.577 1.00 32.44 355 ARG A N 1
ATOM 2699 C CA . ARG A 1 355 ? -1.238 -16.970 33.107 1.00 32.44 355 ARG A CA 1
ATOM 2700 C C . ARG A 1 355 ? -2.373 -18.012 33.021 1.00 32.44 355 ARG A C 1
ATOM 2702 O O . ARG A 1 355 ? -2.090 -19.157 33.363 1.00 32.44 355 ARG A O 1
ATOM 2709 N N . ALA A 1 356 ? -3.579 -17.720 32.534 1.00 33.41 356 ALA A N 1
ATOM 2710 C CA . ALA A 1 356 ? -4.681 -18.701 32.537 1.00 33.41 356 ALA A CA 1
ATOM 2711 C C . ALA A 1 356 ? -5.197 -19.158 31.152 1.00 33.41 356 ALA A C 1
ATOM 2713 O O . ALA A 1 356 ? -5.834 -20.205 31.073 1.00 33.41 356 ALA A O 1
ATOM 2714 N N . ALA A 1 357 ? -4.898 -18.453 30.053 1.00 34.91 357 ALA A N 1
ATOM 2715 C CA . ALA A 1 357 ? -5.505 -18.737 28.740 1.00 34.91 357 ALA A CA 1
ATOM 2716 C C . ALA A 1 357 ? -4.811 -19.844 27.914 1.00 34.91 357 ALA A C 1
ATOM 2718 O O . ALA A 1 357 ? -5.375 -20.348 26.946 1.00 34.91 357 ALA A O 1
ATOM 2719 N N . ALA A 1 358 ? -3.607 -20.280 28.296 1.00 36.22 358 ALA A N 1
ATOM 2720 C CA . ALA A 1 358 ? -2.838 -21.259 27.517 1.00 36.22 358 ALA A CA 1
ATOM 2721 C C . ALA A 1 358 ? -3.379 -22.708 27.589 1.00 36.22 358 ALA A C 1
ATOM 2723 O O . ALA A 1 358 ? -2.861 -23.581 26.897 1.00 36.22 358 ALA A O 1
ATOM 2724 N N . ALA A 1 359 ? -4.392 -22.988 28.420 1.00 33.94 359 ALA A N 1
ATOM 2725 C CA . ALA A 1 359 ? -4.832 -24.354 28.728 1.00 33.94 359 ALA A CA 1
ATOM 2726 C C . ALA A 1 359 ? -6.212 -24.758 28.164 1.00 33.94 359 ALA A C 1
ATOM 2728 O O . ALA A 1 359 ? -6.599 -25.911 28.336 1.00 33.94 359 ALA A O 1
ATOM 2729 N N . SER A 1 360 ? -6.958 -23.871 27.491 1.00 34.12 360 SER A N 1
ATOM 2730 C CA . SER A 1 360 ? -8.344 -24.158 27.059 1.00 34.12 360 SER A CA 1
ATOM 2731 C C . SER A 1 360 ? -8.570 -24.274 25.545 1.00 34.12 360 SER A C 1
ATOM 2733 O O . SER A 1 360 ? -9.708 -24.475 25.119 1.00 34.12 360 SER A O 1
ATOM 2735 N N . LEU A 1 361 ? -7.520 -24.253 24.716 1.00 37.28 361 LEU A N 1
ATOM 2736 C CA . LEU A 1 361 ? -7.633 -24.527 23.275 1.00 37.28 361 LEU A CA 1
ATOM 2737 C C . LEU A 1 361 ? -7.824 -26.034 23.022 1.00 37.28 361 LEU A C 1
ATOM 2739 O O . LEU A 1 361 ? -6.911 -26.749 22.613 1.00 37.28 361 LEU A O 1
ATOM 2743 N N . SER A 1 362 ? -9.029 -26.529 23.308 1.00 33.38 362 SER A N 1
ATOM 2744 C CA . SER A 1 362 ? -9.465 -27.871 22.926 1.00 33.38 362 SER A CA 1
ATOM 2745 C C . SER A 1 362 ? -9.941 -27.873 21.470 1.00 33.38 362 SER A C 1
ATOM 2747 O O . SER A 1 362 ? -10.863 -27.159 21.079 1.00 33.38 362 SER A O 1
ATOM 2749 N N . PHE A 1 363 ? -9.266 -28.677 20.652 1.00 37.19 363 PHE A N 1
ATOM 2750 C CA . PHE A 1 363 ? -9.602 -28.928 19.256 1.00 37.19 363 PHE A CA 1
ATOM 2751 C C . PHE A 1 363 ? -10.878 -29.777 19.184 1.00 37.19 363 PHE A C 1
ATOM 2753 O O . PHE A 1 363 ? -10.884 -30.928 19.620 1.00 37.19 363 PHE A O 1
ATOM 2760 N N . ARG A 1 364 ? -11.967 -29.232 18.626 1.00 34.62 364 ARG A N 1
ATOM 2761 C CA . ARG A 1 364 ? -13.183 -30.010 18.346 1.00 34.62 364 ARG A CA 1
ATOM 2762 C C . ARG A 1 364 ? -13.018 -30.816 17.055 1.00 34.62 364 ARG A C 1
ATOM 2764 O O . ARG A 1 364 ? -13.265 -30.316 15.963 1.00 34.62 364 ARG A O 1
ATOM 2771 N N . GLY A 1 365 ? -12.637 -32.083 17.215 1.00 26.94 365 GLY A N 1
ATOM 2772 C CA . GLY A 1 365 ? -13.142 -33.172 16.378 1.00 26.94 365 GLY A CA 1
ATOM 2773 C C . GLY A 1 365 ? -14.592 -33.490 16.771 1.00 26.94 365 GLY A C 1
ATOM 2774 O O . GLY A 1 365 ? -14.971 -33.300 17.926 1.00 26.94 365 GLY A O 1
ATOM 2775 N N . GLY A 1 366 ? -15.412 -33.891 15.799 1.00 32.59 366 GLY A N 1
ATOM 2776 C CA . GLY A 1 366 ? -16.860 -34.060 15.956 1.00 32.59 366 GLY A CA 1
ATOM 2777 C C . GLY A 1 366 ? -17.296 -35.055 17.041 1.00 32.59 366 GLY A C 1
ATOM 2778 O O . GLY A 1 366 ? -16.615 -36.043 17.309 1.00 32.59 366 GLY A O 1
ATOM 2779 N N . GLY A 1 367 ? -18.467 -34.788 17.627 1.00 25.84 367 GLY A N 1
ATOM 2780 C CA . GLY A 1 367 ? -19.172 -35.665 18.565 1.00 25.84 367 GLY A CA 1
ATOM 2781 C C . GLY A 1 367 ? -20.300 -34.934 19.306 1.00 25.84 367 GLY A C 1
ATOM 2782 O O . GLY A 1 367 ? -20.082 -33.854 19.848 1.00 25.84 367 GLY A O 1
ATOM 2783 N N . ASP A 1 368 ? -21.497 -35.521 19.275 1.00 29.38 368 ASP A N 1
ATOM 2784 C CA . ASP A 1 368 ? -22.788 -35.018 19.770 1.00 29.38 368 ASP A CA 1
ATOM 2785 C C . ASP A 1 368 ? -22.887 -34.793 21.296 1.00 29.38 368 ASP A C 1
ATOM 2787 O O . ASP A 1 368 ? -22.196 -35.454 22.070 1.00 29.38 368 ASP A O 1
ATOM 2791 N N . GLY A 1 369 ? -23.860 -33.967 21.728 1.00 27.38 369 GLY A N 1
ATOM 2792 C CA . GLY A 1 369 ? -24.542 -34.156 23.023 1.00 27.38 369 GLY A CA 1
ATOM 2793 C C . GLY A 1 369 ? -24.812 -32.927 23.911 1.00 27.38 369 GLY A C 1
ATOM 2794 O O . GLY A 1 369 ? -23.960 -32.542 24.698 1.00 27.38 369 GLY A O 1
ATOM 2795 N N . ASP A 1 370 ? -26.054 -32.433 23.821 1.00 26.56 370 ASP A N 1
ATOM 2796 C CA . ASP A 1 370 ? -27.002 -32.051 24.896 1.00 26.56 370 ASP A CA 1
ATOM 2797 C C . ASP A 1 370 ? -26.786 -30.840 25.851 1.00 26.56 370 ASP A C 1
ATOM 2799 O O . ASP A 1 370 ? -25.878 -30.802 26.675 1.00 26.56 370 ASP A O 1
ATOM 2803 N N . GLY A 1 371 ? -27.750 -29.903 25.787 1.00 27.88 371 GLY A N 1
ATOM 2804 C CA . GLY A 1 371 ? -28.624 -29.514 26.911 1.00 27.88 371 GLY A CA 1
ATOM 2805 C C . GLY A 1 371 ? -28.137 -28.559 28.014 1.00 27.88 371 GLY A C 1
ATOM 2806 O O . GLY A 1 371 ? -27.412 -28.960 28.917 1.00 27.88 371 GLY A O 1
ATOM 2807 N N . GLY A 1 372 ? -28.714 -27.347 28.070 1.00 25.03 372 GLY A N 1
ATOM 2808 C CA . GLY A 1 372 ? -28.819 -26.568 29.318 1.00 25.03 372 GLY A CA 1
ATOM 2809 C C . GLY A 1 372 ? -28.985 -25.057 29.132 1.00 25.03 372 GLY A C 1
ATOM 2810 O O . GLY A 1 372 ? -28.007 -24.361 28.893 1.00 25.03 372 GLY A O 1
ATOM 2811 N N . GLY A 1 373 ? -30.219 -24.557 29.253 1.00 26.34 373 GLY A N 1
ATOM 2812 C CA . GLY A 1 373 ? -30.543 -23.126 29.227 1.00 26.34 373 GLY A CA 1
ATOM 2813 C C . GLY A 1 373 ? -30.360 -22.417 30.575 1.00 26.34 373 GLY A C 1
ATOM 2814 O O . GLY A 1 373 ? -30.312 -23.055 31.627 1.00 26.34 373 GLY A O 1
ATOM 2815 N N . GLY A 1 374 ? -30.318 -21.086 30.521 1.00 25.84 374 GLY A N 1
ATOM 2816 C CA . GLY A 1 374 ? -30.357 -20.197 31.679 1.00 25.84 374 GLY A CA 1
ATOM 2817 C C . GLY A 1 374 ? -30.344 -18.732 31.247 1.00 25.84 374 GLY A C 1
ATOM 2818 O O . GLY A 1 374 ? -29.301 -18.227 30.845 1.00 25.84 374 GLY A O 1
ATOM 2819 N N . ASP A 1 375 ? -31.510 -18.088 31.324 1.00 29.66 375 ASP A N 1
ATOM 2820 C CA . ASP A 1 375 ? -31.695 -16.636 31.228 1.00 29.66 375 ASP A CA 1
ATOM 2821 C C . ASP A 1 375 ? -31.058 -15.920 32.430 1.00 29.66 375 ASP A C 1
ATOM 2823 O O . ASP A 1 375 ? -31.182 -16.392 33.564 1.00 29.66 375 ASP A O 1
ATOM 2827 N N . ALA A 1 376 ? -30.473 -14.742 32.195 1.00 31.00 376 ALA A N 1
ATOM 2828 C CA . ALA A 1 376 ? -30.403 -13.659 33.176 1.00 31.00 376 ALA A CA 1
ATOM 2829 C C . ALA A 1 376 ? -30.121 -12.316 32.478 1.00 31.00 376 ALA A C 1
ATOM 2831 O O . ALA A 1 376 ? -29.016 -12.076 31.995 1.00 31.00 376 ALA A O 1
ATOM 2832 N N . ASP A 1 377 ? -31.136 -11.452 32.469 1.00 30.31 377 ASP A N 1
ATOM 2833 C CA . ASP A 1 377 ? -31.021 -10.006 32.279 1.00 30.31 377 ASP A CA 1
ATOM 2834 C C . ASP A 1 377 ? -30.217 -9.367 33.427 1.00 30.31 377 ASP A C 1
ATOM 2836 O O . ASP A 1 377 ? -30.449 -9.709 34.591 1.00 30.31 377 ASP A O 1
ATOM 2840 N N . ALA A 1 378 ? -29.356 -8.390 33.121 1.00 30.89 378 ALA A N 1
ATOM 2841 C CA . ALA A 1 378 ? -29.110 -7.212 33.963 1.00 30.89 378 ALA A CA 1
ATOM 2842 C C . ALA A 1 378 ? -28.250 -6.170 33.227 1.00 30.89 378 ALA A C 1
ATOM 2844 O O . ALA A 1 378 ? -27.118 -6.446 32.837 1.00 30.89 378 ALA A O 1
ATOM 2845 N N . ASP A 1 379 ? -28.816 -4.971 33.104 1.00 34.31 379 ASP A N 1
ATOM 2846 C CA . ASP A 1 379 ? -28.187 -3.727 32.672 1.00 34.31 379 ASP A CA 1
ATOM 2847 C C . ASP A 1 379 ? -26.948 -3.357 33.508 1.00 34.31 379 ASP A C 1
ATOM 2849 O O . ASP A 1 379 ? -26.950 -3.453 34.740 1.00 34.31 379 ASP A O 1
ATOM 2853 N N . GLY A 1 380 ? -25.927 -2.840 32.826 1.00 28.44 380 GLY A N 1
ATOM 2854 C CA . GLY A 1 380 ? -24.743 -2.230 33.418 1.00 28.44 380 GLY A CA 1
ATOM 2855 C C . GLY A 1 380 ? -23.825 -1.690 32.327 1.00 28.44 380 GLY A C 1
ATOM 2856 O O . GLY A 1 380 ? -23.056 -2.449 31.749 1.00 28.44 380 GLY A O 1
ATOM 2857 N N . ASP A 1 381 ? -23.933 -0.390 32.049 1.00 36.88 381 ASP A N 1
ATOM 2858 C CA . ASP A 1 381 ? -23.008 0.357 31.193 1.00 36.88 381 ASP A CA 1
ATOM 2859 C C . ASP A 1 381 ? -21.620 0.409 31.860 1.00 36.88 381 ASP A C 1
ATOM 2861 O O . ASP A 1 381 ? -21.345 1.265 32.704 1.00 36.88 381 ASP A O 1
ATOM 2865 N N . ASP A 1 382 ? -20.763 -0.537 31.488 1.00 30.41 382 ASP A N 1
ATOM 2866 C CA . ASP A 1 382 ? -19.312 -0.510 31.667 1.00 30.41 382 ASP A CA 1
ATOM 2867 C C . ASP A 1 382 ? -18.720 -0.710 30.265 1.00 30.41 382 ASP A C 1
ATOM 2869 O O . ASP A 1 382 ? -18.652 -1.831 29.766 1.00 30.41 382 ASP A O 1
ATOM 2873 N N . GLU A 1 383 ? -18.396 0.379 29.558 1.00 35.84 383 GLU A N 1
ATOM 2874 C CA . GLU A 1 383 ? -17.668 0.297 28.282 1.00 35.84 383 GLU A CA 1
ATOM 2875 C C . GLU A 1 383 ? -16.187 -0.013 28.562 1.00 35.84 383 GLU A C 1
ATOM 2877 O O . GLU A 1 383 ? -15.294 0.803 28.328 1.00 35.84 383 GLU A O 1
ATOM 2882 N N . SER A 1 384 ? -15.911 -1.210 29.079 1.00 40.38 384 SER A N 1
ATOM 2883 C CA . SER A 1 384 ? -14.636 -1.865 28.825 1.00 40.38 384 SER A CA 1
ATOM 2884 C C . SER A 1 384 ? -14.656 -2.356 27.373 1.00 40.38 384 SER A C 1
ATOM 2886 O O . SER A 1 384 ? -15.565 -3.072 26.952 1.00 40.38 384 SER A O 1
ATOM 2888 N N . ASP A 1 385 ? -13.674 -1.940 26.566 1.00 42.97 385 ASP A N 1
ATOM 2889 C CA . ASP A 1 385 ? -13.453 -2.414 25.188 1.00 42.97 385 ASP A CA 1
ATOM 2890 C C . ASP A 1 385 ? -12.968 -3.882 25.184 1.00 42.97 385 ASP A C 1
ATOM 2892 O O . ASP A 1 385 ? -11.884 -4.229 24.713 1.00 42.97 385 ASP A O 1
ATOM 2896 N N . ASP A 1 386 ? -13.789 -4.776 25.734 1.00 48.59 386 ASP A N 1
ATOM 2897 C CA . ASP A 1 386 ? -13.562 -6.219 25.820 1.00 48.59 386 ASP A CA 1
ATOM 2898 C C . ASP A 1 386 ? -14.025 -6.927 24.534 1.00 48.59 386 ASP A C 1
ATOM 2900 O O . ASP A 1 386 ? -14.562 -8.038 24.551 1.00 48.59 386 ASP A O 1
ATOM 2904 N N . GLY A 1 387 ? -13.842 -6.285 23.373 1.00 53.09 387 GLY A N 1
ATOM 2905 C CA . GLY A 1 387 ? -14.109 -6.914 22.081 1.00 53.09 387 GLY A CA 1
ATOM 2906 C C . GLY A 1 387 ? -13.313 -8.223 21.900 1.00 53.09 387 GLY A C 1
ATOM 2907 O O . GLY A 1 387 ? -12.317 -8.459 22.588 1.00 53.09 387 GLY A O 1
ATOM 2908 N N . PRO A 1 388 ? -13.646 -9.070 20.912 1.00 57.97 388 PRO A N 1
ATOM 2909 C CA . PRO A 1 388 ? -12.963 -10.353 20.712 1.00 57.97 388 PRO A CA 1
ATOM 2910 C C . PRO A 1 388 ? -11.461 -10.156 20.463 1.00 57.97 388 PRO A C 1
ATOM 2912 O O . PRO A 1 388 ? -11.088 -9.439 19.533 1.00 57.97 388 PRO A O 1
ATOM 2915 N N . GLY A 1 389 ? -10.593 -10.752 21.283 1.00 63.12 389 GLY A N 1
ATOM 2916 C CA . GLY A 1 389 ? -9.143 -10.714 21.067 1.00 63.12 389 GLY A CA 1
ATOM 2917 C C . GLY A 1 389 ? -8.738 -11.415 19.765 1.00 63.12 389 GLY A C 1
ATOM 2918 O O . GLY A 1 389 ? -9.525 -12.129 19.143 1.00 63.12 389 GLY A O 1
ATOM 2919 N N . PHE A 1 390 ? -7.495 -11.247 19.321 1.00 68.38 390 PHE A N 1
ATOM 2920 C CA . PHE A 1 390 ? -6.949 -12.142 18.297 1.00 68.38 390 PHE A CA 1
ATOM 2921 C C . PHE A 1 390 ? -6.798 -13.554 18.911 1.00 68.38 390 PHE A C 1
ATOM 2923 O O . PHE A 1 390 ? -6.272 -13.657 20.019 1.00 68.38 390 PHE A O 1
ATOM 2930 N N . PRO A 1 391 ? -7.239 -14.654 18.260 1.00 69.94 391 PRO A N 1
ATOM 2931 C CA . PRO A 1 391 ? -7.646 -14.799 16.857 1.00 69.94 391 PRO A CA 1
ATOM 2932 C C . PRO A 1 391 ? -9.160 -14.729 16.575 1.00 69.94 391 PRO A C 1
ATOM 2934 O O . PRO A 1 391 ? -9.547 -14.908 15.420 1.00 69.94 391 PRO A O 1
ATOM 2937 N N . ASP A 1 392 ? -10.015 -14.475 17.567 1.00 77.62 392 ASP A N 1
ATOM 2938 C CA . ASP A 1 392 ? -11.485 -14.457 17.415 1.00 77.62 392 ASP A CA 1
ATOM 2939 C C . ASP A 1 392 ? -11.979 -13.354 16.458 1.00 77.62 392 ASP A C 1
ATOM 2941 O O . ASP A 1 392 ? -13.072 -13.425 15.901 1.00 77.62 392 ASP A O 1
ATOM 2945 N N . LEU A 1 393 ? -11.132 -12.356 16.204 1.00 85.81 393 LEU A N 1
ATOM 2946 C CA . LEU A 1 393 ? -11.323 -11.315 15.195 1.00 85.81 393 LEU A CA 1
ATOM 2947 C C . LEU A 1 393 ? -11.265 -11.821 13.735 1.00 85.81 393 LEU A C 1
ATOM 2949 O O . LEU A 1 393 ? -11.701 -11.121 12.815 1.00 85.81 393 LEU A O 1
ATOM 2953 N N . LEU A 1 394 ? -10.674 -12.990 13.484 1.00 90.06 394 LEU A N 1
ATOM 2954 C CA . LEU A 1 394 ? -10.456 -13.491 12.129 1.00 90.06 394 LEU A CA 1
ATOM 2955 C C . LEU A 1 394 ? -11.697 -14.211 11.586 1.00 90.06 394 LEU A C 1
ATOM 2957 O O . LEU A 1 394 ? -12.145 -15.227 12.116 1.00 90.06 394 LEU A O 1
ATOM 2961 N N . THR A 1 395 ? -12.191 -13.732 10.448 1.00 92.69 395 THR A N 1
ATOM 2962 C CA . THR A 1 395 ? -13.167 -14.426 9.599 1.00 92.69 395 THR A CA 1
ATOM 2963 C C . THR A 1 395 ? -12.585 -15.741 9.061 1.00 92.69 395 THR A C 1
ATOM 2965 O O . THR A 1 395 ? -11.362 -15.904 9.031 1.00 92.69 395 THR A O 1
ATOM 2968 N N . PRO A 1 396 ? -13.409 -16.672 8.537 1.00 93.00 396 PRO A N 1
ATOM 2969 C CA . PRO A 1 396 ? -12.895 -17.872 7.871 1.00 93.00 396 PRO A CA 1
ATOM 2970 C C . PRO A 1 396 ? -11.893 -17.570 6.744 1.00 93.00 396 PRO A C 1
ATOM 2972 O O . PRO A 1 396 ? -10.928 -18.308 6.559 1.00 93.00 396 PRO A O 1
ATOM 2975 N N . LEU A 1 397 ? -12.091 -16.471 6.007 1.00 91.44 397 LEU A N 1
ATOM 2976 C CA . LEU A 1 397 ? -11.138 -16.006 4.998 1.00 91.44 397 LEU A CA 1
ATOM 2977 C C . LEU A 1 397 ? -9.838 -15.517 5.649 1.00 91.44 397 LEU A C 1
ATOM 2979 O O . LEU A 1 397 ? -8.759 -15.967 5.269 1.00 91.44 397 LEU A O 1
ATOM 2983 N N . GLY A 1 398 ? -9.937 -14.661 6.668 1.00 91.94 398 GLY A N 1
ATOM 2984 C CA . GLY A 1 398 ? -8.786 -14.150 7.412 1.00 91.94 398 GLY A CA 1
ATOM 2985 C C . GLY A 1 398 ? -7.932 -15.266 8.013 1.00 91.94 398 GLY A C 1
ATOM 2986 O O . GLY A 1 398 ? -6.714 -15.245 7.869 1.00 91.94 398 GLY A O 1
ATOM 2987 N N . ARG A 1 399 ? -8.562 -16.291 8.603 1.00 91.25 399 ARG A N 1
ATOM 2988 C CA . ARG A 1 399 ? -7.880 -17.475 9.153 1.00 91.25 399 ARG A CA 1
ATOM 2989 C C . ARG A 1 399 ? -7.079 -18.238 8.100 1.00 91.25 399 ARG A C 1
ATOM 2991 O O . ARG A 1 399 ? -5.976 -18.690 8.405 1.00 91.25 399 ARG A O 1
ATOM 2998 N N . ARG A 1 400 ? -7.595 -18.352 6.871 1.00 90.56 400 ARG A N 1
ATOM 2999 C CA . ARG A 1 400 ? -6.850 -18.939 5.746 1.00 90.56 400 ARG A CA 1
ATOM 3000 C C . ARG A 1 400 ? -5.709 -18.043 5.300 1.00 90.56 400 ARG A C 1
ATOM 3002 O O . ARG A 1 400 ? -4.595 -18.523 5.178 1.00 90.56 400 ARG A O 1
ATOM 3009 N N . ILE A 1 401 ? -5.943 -16.743 5.137 1.00 90.31 401 ILE A N 1
ATOM 3010 C CA . ILE A 1 401 ? -4.905 -15.796 4.702 1.00 90.31 401 ILE A CA 1
ATOM 3011 C C . ILE A 1 401 ? -3.686 -15.825 5.628 1.00 90.31 401 ILE A C 1
ATOM 3013 O O . ILE A 1 401 ? -2.551 -15.779 5.156 1.00 90.31 401 ILE A O 1
ATOM 3017 N N . VAL A 1 402 ? -3.904 -15.933 6.939 1.00 87.31 402 VAL A N 1
ATOM 3018 C CA . VAL A 1 402 ? -2.803 -15.955 7.911 1.00 87.31 402 VAL A CA 1
ATOM 3019 C C . VAL A 1 402 ? -2.204 -17.343 8.124 1.00 87.31 402 VAL A C 1
ATOM 3021 O O . VAL A 1 402 ? -1.217 -17.448 8.839 1.00 87.31 402 VAL A O 1
ATOM 3024 N N . GLY A 1 403 ? -2.784 -18.407 7.558 1.00 85.88 403 GLY A N 1
ATOM 3025 C CA . GLY A 1 403 ? -2.301 -19.781 7.733 1.00 85.88 403 GLY A CA 1
ATOM 3026 C C . GLY A 1 403 ? -2.768 -20.505 8.994 1.00 85.88 403 GLY A C 1
ATOM 3027 O O . GLY A 1 403 ? -2.186 -21.528 9.348 1.00 85.88 403 GLY A O 1
ATOM 3028 N N . LEU A 1 404 ? -3.811 -20.031 9.678 1.00 85.62 404 LEU A N 1
ATOM 3029 C CA . LEU A 1 404 ? -4.429 -20.798 10.768 1.00 85.62 404 LEU A CA 1
ATOM 3030 C C . LEU A 1 404 ? -5.281 -21.950 10.240 1.00 85.62 404 LEU A C 1
ATOM 3032 O O . LEU A 1 404 ? -5.222 -23.050 10.789 1.00 85.62 404 LEU A O 1
ATOM 3036 N N . ASP A 1 405 ? -6.003 -21.706 9.149 1.00 86.81 405 ASP A N 1
ATOM 3037 C CA . ASP A 1 405 ? -6.754 -22.725 8.422 1.00 86.81 405 ASP A CA 1
ATOM 3038 C C . ASP A 1 405 ? -6.075 -22.988 7.069 1.00 86.81 405 ASP A C 1
ATOM 3040 O O . ASP A 1 405 ? -5.504 -22.081 6.462 1.00 86.81 405 ASP A O 1
ATOM 3044 N N . LEU A 1 406 ? -6.113 -24.233 6.586 1.00 79.81 406 LEU A N 1
ATOM 3045 C CA . LEU A 1 406 ? -5.549 -24.575 5.278 1.00 79.81 406 LEU A CA 1
ATOM 3046 C C . LEU A 1 406 ? -6.442 -24.071 4.144 1.00 79.81 406 LEU A C 1
ATOM 3048 O O . LEU A 1 406 ? -7.675 -24.138 4.211 1.00 79.81 406 LEU A O 1
ATOM 3052 N N . TRP A 1 407 ? -5.799 -23.644 3.060 1.00 83.81 407 TRP A N 1
ATOM 3053 C CA . TRP A 1 407 ? -6.473 -23.533 1.778 1.00 83.81 407 TRP A CA 1
ATOM 3054 C C . TRP A 1 407 ? -6.777 -24.927 1.193 1.00 83.81 407 TRP A C 1
ATOM 3056 O O . TRP A 1 407 ? -6.036 -25.878 1.471 1.00 83.81 407 TRP A O 1
ATOM 3066 N N . PRO A 1 408 ? -7.850 -25.082 0.394 1.00 78.56 408 PRO A N 1
ATOM 3067 C CA . PRO A 1 408 ? -8.254 -26.371 -0.169 1.00 78.56 408 PRO A CA 1
ATOM 3068 C C . PRO A 1 408 ? -7.149 -27.141 -0.905 1.00 78.56 408 PRO A C 1
ATOM 3070 O O . PRO A 1 408 ? -7.045 -28.355 -0.715 1.00 78.56 408 PRO A O 1
ATOM 3073 N N . LEU A 1 409 ? -6.302 -26.473 -1.701 1.00 69.12 409 LEU A N 1
ATOM 3074 C CA . LEU A 1 409 ? -5.213 -27.152 -2.422 1.00 69.12 409 LEU A CA 1
ATOM 3075 C C . LEU A 1 409 ? -4.214 -27.832 -1.468 1.00 69.12 409 LEU A C 1
ATOM 3077 O O . LEU A 1 409 ? -3.767 -28.950 -1.726 1.00 69.12 409 LEU A O 1
ATOM 3081 N N . HIS A 1 410 ? -3.934 -27.207 -0.325 1.00 63.72 410 HIS A N 1
ATOM 3082 C CA . HIS A 1 410 ? -2.985 -27.704 0.680 1.00 63.72 410 HIS A CA 1
ATOM 3083 C C . HIS A 1 410 ? -3.595 -28.740 1.635 1.00 63.72 410 HIS A C 1
ATOM 3085 O O . HIS A 1 410 ? -2.892 -29.610 2.156 1.00 63.72 410 HIS A O 1
ATOM 3091 N N . ALA A 1 411 ? -4.914 -28.702 1.839 1.00 61.12 411 ALA A N 1
ATOM 3092 C CA . ALA A 1 411 ? -5.627 -29.709 2.627 1.00 61.12 411 ALA A CA 1
ATOM 3093 C C . ALA A 1 411 ? -5.565 -31.100 1.969 1.00 61.12 411 ALA A C 1
ATOM 3095 O O . ALA A 1 411 ? -5.373 -32.102 2.652 1.00 61.12 411 ALA A O 1
ATOM 3096 N N . ASN A 1 412 ? -5.640 -31.160 0.637 1.00 59.06 412 ASN A N 1
ATOM 3097 C CA . ASN A 1 412 ? -5.556 -32.422 -0.102 1.00 59.06 412 ASN A CA 1
ATOM 3098 C C . ASN A 1 412 ? -4.128 -32.992 -0.150 1.00 59.06 412 ASN A C 1
ATOM 3100 O O . ASN A 1 412 ? -3.957 -34.208 -0.124 1.00 59.06 412 ASN A O 1
ATOM 3104 N N . ALA A 1 413 ? -3.103 -32.133 -0.185 1.00 56.72 413 ALA A N 1
ATOM 3105 C CA . ALA A 1 413 ? -1.702 -32.560 -0.198 1.00 56.72 413 ALA A CA 1
ATOM 3106 C C . ALA A 1 413 ? -1.260 -33.186 1.137 1.00 56.72 413 ALA A C 1
ATOM 3108 O O . ALA A 1 413 ? -0.501 -34.147 1.149 1.00 56.72 413 ALA A O 1
ATOM 3109 N N . THR A 1 414 ? -1.768 -32.679 2.262 1.00 52.38 414 THR A N 1
ATOM 3110 C CA . THR A 1 414 ? -1.431 -33.189 3.605 1.00 52.38 414 THR A CA 1
ATOM 3111 C C . THR A 1 414 ? -2.170 -34.477 3.982 1.00 52.38 414 THR A C 1
ATOM 3113 O O . THR A 1 414 ? -1.712 -35.198 4.863 1.00 52.38 414 THR A O 1
ATOM 3116 N N . ALA A 1 415 ? -3.275 -34.802 3.304 1.00 54.34 415 ALA A N 1
ATOM 3117 C CA . ALA A 1 415 ? -3.996 -36.064 3.481 1.00 54.34 415 ALA A CA 1
ATOM 3118 C C . ALA A 1 415 ? -3.344 -37.256 2.742 1.00 54.34 415 ALA A C 1
ATOM 3120 O O . ALA A 1 415 ? -3.628 -38.403 3.073 1.00 54.34 415 ALA A O 1
ATOM 3121 N N . GLY A 1 416 ? -2.473 -37.003 1.756 1.00 45.12 416 GLY A N 1
ATOM 3122 C CA . GLY A 1 416 ? -1.850 -38.038 0.917 1.00 45.12 416 GLY A CA 1
ATOM 3123 C C . GLY A 1 416 ? -0.667 -38.785 1.546 1.00 45.12 416 GLY A C 1
ATOM 3124 O O . GLY A 1 416 ? -0.304 -39.847 1.052 1.00 45.12 416 GLY A O 1
ATOM 3125 N N . ASP A 1 417 ? -0.100 -38.275 2.643 1.00 46.94 417 ASP A N 1
ATOM 3126 C CA . ASP A 1 417 ? 1.051 -38.883 3.334 1.00 46.94 417 ASP A CA 1
ATOM 3127 C C . ASP A 1 417 ? 0.634 -39.880 4.446 1.00 46.94 417 ASP A C 1
ATOM 3129 O O . ASP A 1 417 ? 1.480 -40.360 5.199 1.00 46.94 417 ASP A O 1
ATOM 3133 N N . GLY A 1 418 ? -0.668 -40.175 4.584 1.00 43.44 418 GLY A N 1
ATOM 3134 C CA . GLY A 1 418 ? -1.228 -40.931 5.715 1.00 43.44 418 GLY A CA 1
ATOM 3135 C C . GLY A 1 418 ? -1.543 -42.415 5.490 1.00 43.44 418 GLY A C 1
ATOM 3136 O O . GLY A 1 418 ? -1.642 -43.139 6.474 1.00 43.44 418 GLY A O 1
ATOM 3137 N N . ASP A 1 419 ? -1.668 -42.894 4.248 1.00 41.91 419 ASP A N 1
ATOM 3138 C CA . ASP A 1 419 ? -2.181 -44.248 3.967 1.00 41.91 419 ASP A CA 1
ATOM 3139 C C . ASP A 1 419 ? -1.259 -45.020 3.013 1.00 41.91 419 ASP A C 1
ATOM 3141 O O . ASP A 1 419 ? -1.539 -45.191 1.825 1.00 41.91 419 ASP A O 1
ATOM 3145 N N . GLY A 1 420 ? -0.123 -45.481 3.539 1.00 42.47 420 GLY A N 1
ATOM 3146 C CA . GLY A 1 420 ? 0.905 -46.151 2.747 1.00 42.47 420 GLY A CA 1
ATOM 3147 C C . GLY A 1 420 ? 1.700 -47.234 3.465 1.00 42.47 420 GLY A C 1
ATOM 3148 O O . GLY A 1 420 ? 2.817 -47.475 3.046 1.00 42.47 420 GLY A O 1
ATOM 3149 N N . ASP A 1 421 ? 1.156 -47.883 4.497 1.00 40.66 421 ASP A N 1
ATOM 3150 C CA . ASP A 1 421 ? 1.690 -49.149 5.028 1.00 40.66 421 ASP A CA 1
ATOM 3151 C C . ASP A 1 421 ? 0.516 -50.056 5.426 1.00 40.66 421 ASP A C 1
ATOM 3153 O O . ASP A 1 421 ? 0.139 -50.198 6.588 1.00 40.66 421 ASP A O 1
ATOM 3157 N N . GLY A 1 422 ? -0.128 -50.623 4.405 1.00 37.97 422 GLY A N 1
ATOM 3158 C CA . GLY A 1 422 ? -1.028 -51.757 4.560 1.00 37.97 422 GLY A CA 1
ATOM 3159 C C . GLY A 1 422 ? -0.218 -53.045 4.508 1.00 37.97 422 GLY A C 1
ATOM 3160 O O . GLY A 1 422 ? 0.280 -53.412 3.444 1.00 37.97 422 GLY A O 1
ATOM 3161 N N . ASP A 1 423 ? -0.109 -53.710 5.656 1.00 45.19 423 ASP A N 1
ATOM 3162 C CA . ASP A 1 423 ? 0.413 -55.064 5.817 1.00 45.19 423 ASP A CA 1
ATOM 3163 C C . ASP A 1 423 ? -0.174 -56.019 4.762 1.00 45.19 423 ASP A C 1
ATOM 3165 O O . ASP A 1 423 ? -1.358 -56.365 4.776 1.00 45.19 423 ASP A O 1
ATOM 3169 N N . GLY A 1 424 ? 0.679 -56.450 3.833 1.00 38.31 424 GLY A N 1
ATOM 3170 C CA . GLY A 1 424 ? 0.415 -57.560 2.928 1.00 38.31 424 GLY A CA 1
ATOM 3171 C C . GLY A 1 424 ? 0.963 -58.850 3.522 1.00 38.31 424 GLY A C 1
ATOM 3172 O O . GLY A 1 424 ? 2.117 -59.194 3.279 1.00 38.31 424 GLY A O 1
ATOM 3173 N N . ASP A 1 425 ? 0.129 -59.545 4.290 1.00 45.09 425 ASP A N 1
ATOM 3174 C CA . ASP A 1 425 ? 0.326 -60.947 4.662 1.00 45.09 425 ASP A CA 1
ATOM 3175 C C . ASP A 1 425 ? 0.115 -61.821 3.405 1.00 45.09 425 ASP A C 1
ATOM 3177 O O . ASP A 1 425 ? -0.922 -61.719 2.737 1.00 45.09 425 ASP A O 1
ATOM 3181 N N . GLY A 1 426 ? 1.106 -62.650 3.059 1.00 39.84 426 GLY A N 1
ATOM 3182 C CA . GLY A 1 426 ? 1.091 -63.540 1.889 1.00 39.84 426 GLY A CA 1
ATOM 3183 C C . GLY A 1 426 ? 2.324 -64.422 1.769 1.00 39.84 426 GLY A C 1
ATOM 3184 O O . GLY A 1 426 ? 3.368 -63.897 1.323 1.00 39.84 426 GLY A O 1
#

pLDDT: mean 73.1, std 23.46, range [24.06, 97.75]

Sequence (426 aa):
MASAMRGVGGAGGGGDGDEAPWTKPVAVPEAAASKSGSDDGDGEWTTSFSGDKLRGGGDAADAERASMRAFFDEHGFVVVRDALTPARVAATVEEVWASPTLLGSNPDIDRDDATTWGDEDWPVVDNNKGFLDAGDKTVLREAWRNMQDETVVGAFQCVLGCDELWGSVDRFGVLRPAGVDRRWLTDVSWPHWDQHPWTERGFQRVQGLIALTPSPSTRDRGGFMCVPGFHRRFDAWADAHPDPDRDETKSRVSGGGRGMLARRGPTLVPRGDAIFDALRVVTLRAGSLVIWDSRLPHQNYPNLCDRADAGAGAFRIVQYQRYTRAADGDADEARAVQARARESVAASAFSFGGRAAAASLSFRGGGDGDGGGGDADADGDDESDDGPGFPDLLTPLGRRIVGLDLWPLHANATAGDGDGDGDGDG

InterPro domains:
  IPR008775 Phytanoyl-CoA dioxygenase-like [PF05721] (72-304)